Protein AF-A0A0V0Y7Q0-F1 (afdb_monomer_lite)

Structure (mmCIF, N/CA/C/O backbone):
data_AF-A0A0V0Y7Q0-F1
#
_entry.id   AF-A0A0V0Y7Q0-F1
#
loop_
_atom_site.group_PDB
_atom_site.id
_atom_site.type_symbol
_atom_site.label_atom_id
_atom_site.label_alt_id
_atom_site.label_comp_id
_atom_site.label_asym_id
_atom_site.label_entity_id
_atom_site.label_seq_id
_atom_site.pdbx_PDB_ins_code
_atom_site.Cartn_x
_atom_site.Cartn_y
_atom_site.Cartn_z
_atom_site.occupancy
_atom_site.B_iso_or_equiv
_atom_site.auth_seq_id
_atom_site.auth_comp_id
_atom_site.auth_asym_id
_atom_site.auth_atom_id
_atom_site.pdbx_PDB_model_num
ATOM 1 N N . MET A 1 1 ? 141.149 30.542 25.572 1.00 24.97 1 MET A N 1
ATOM 2 C CA . MET A 1 1 ? 140.111 31.600 25.574 1.00 24.97 1 MET A CA 1
ATOM 3 C C . MET A 1 1 ? 139.080 31.184 26.609 1.00 24.97 1 MET A C 1
ATOM 5 O O . MET A 1 1 ? 138.404 30.202 26.359 1.00 24.97 1 MET A O 1
ATOM 9 N N . GLU A 1 2 ? 139.125 31.780 27.808 1.00 52.38 2 GLU A N 1
ATOM 10 C CA . GLU A 1 2 ? 138.551 31.223 29.061 1.00 52.38 2 GLU A CA 1
ATOM 11 C C . GLU A 1 2 ? 137.035 30.857 28.972 1.00 52.38 2 GLU A C 1
ATOM 13 O O . GLU A 1 2 ? 136.328 31.638 28.347 1.00 52.38 2 GLU A O 1
ATOM 18 N N . LEU A 1 3 ? 136.392 29.846 29.586 1.00 49.41 3 LEU A N 1
ATOM 19 C CA . LEU A 1 3 ? 136.797 28.565 30.197 1.00 49.41 3 LEU A CA 1
ATOM 20 C C . LEU A 1 3 ? 136.261 27.459 29.279 1.00 49.41 3 LEU A C 1
ATOM 22 O O . LEU A 1 3 ? 135.059 27.279 29.160 1.00 49.41 3 LEU A O 1
ATOM 26 N N . ALA A 1 4 ? 137.162 26.808 28.552 1.00 52.09 4 ALA A N 1
ATOM 27 C CA . ALA A 1 4 ? 136.960 26.161 27.244 1.00 52.09 4 ALA A CA 1
ATOM 28 C C . ALA A 1 4 ? 138.185 25.357 26.787 1.00 52.09 4 ALA A C 1
ATOM 30 O O . ALA A 1 4 ? 138.128 24.630 25.804 1.00 52.09 4 ALA A O 1
ATOM 31 N N . THR A 1 5 ? 139.237 25.374 27.610 1.00 36.56 5 THR A N 1
ATOM 32 C CA . THR A 1 5 ? 140.032 24.197 27.954 1.00 36.56 5 THR A CA 1
ATOM 33 C C . THR A 1 5 ? 139.137 22.938 28.162 1.00 36.56 5 THR A C 1
ATOM 35 O O . THR A 1 5 ? 139.570 21.837 27.837 1.00 36.56 5 THR A O 1
ATOM 38 N N . TYR A 1 6 ? 137.889 23.092 28.680 1.00 50.38 6 TYR A N 1
ATOM 39 C CA . TYR A 1 6 ? 136.749 22.129 28.569 1.00 50.38 6 TYR A CA 1
ATOM 40 C C . TYR A 1 6 ? 135.332 22.714 28.778 1.00 50.38 6 TYR A C 1
ATOM 42 O O . TYR A 1 6 ? 134.396 22.172 28.198 1.00 50.38 6 TYR A O 1
ATOM 50 N N . GLU A 1 7 ? 135.071 23.762 29.580 1.00 57.38 7 GLU A N 1
ATOM 51 C CA . GLU A 1 7 ? 133.662 24.203 29.730 1.00 57.38 7 GLU A CA 1
ATOM 52 C C . GLU A 1 7 ? 133.082 24.765 28.424 1.00 57.38 7 GLU A C 1
ATOM 54 O O . GLU A 1 7 ? 131.994 24.377 28.066 1.00 57.38 7 GLU A O 1
ATOM 59 N N . GLY A 1 8 ? 133.817 25.478 27.584 1.00 29.31 8 GLY A N 1
ATOM 60 C CA . GLY A 1 8 ? 133.501 25.722 26.168 1.00 29.31 8 GLY A CA 1
ATOM 61 C C . GLY A 1 8 ? 133.704 24.514 25.242 1.00 29.31 8 GLY A C 1
ATOM 62 O O . GLY A 1 8 ? 133.930 24.715 24.062 1.00 29.31 8 GLY A O 1
ATOM 63 N N . ILE A 1 9 ? 133.626 23.300 25.804 1.00 72.19 9 ILE A N 1
ATOM 64 C CA . ILE A 1 9 ? 133.191 22.028 25.197 1.00 72.19 9 ILE A CA 1
ATOM 65 C C . ILE A 1 9 ? 131.946 21.477 25.951 1.00 72.19 9 ILE A C 1
ATOM 67 O O . ILE A 1 9 ? 131.088 20.852 25.337 1.00 72.19 9 ILE A O 1
ATOM 71 N N . ARG A 1 10 ? 131.772 21.715 27.269 1.00 61.81 10 ARG A N 1
ATOM 72 C CA . ARG A 1 10 ? 130.638 21.270 28.130 1.00 61.81 10 ARG A CA 1
ATOM 73 C C . ARG A 1 10 ? 129.397 22.182 28.119 1.00 61.81 10 ARG A C 1
ATOM 75 O O . ARG A 1 10 ? 128.284 21.700 27.944 1.00 61.81 10 ARG A O 1
ATOM 82 N N . THR A 1 11 ? 129.556 23.475 28.380 1.00 65.12 11 THR A N 1
ATOM 83 C CA . THR A 1 11 ? 128.586 24.544 28.115 1.00 65.12 11 THR A CA 1
ATOM 84 C C . THR A 1 11 ? 128.373 24.690 26.619 1.00 65.12 11 THR A C 1
ATOM 86 O O . THR A 1 11 ? 127.228 24.847 26.223 1.00 65.12 11 THR A O 1
ATOM 89 N N . GLU A 1 12 ? 129.410 24.495 25.796 1.00 84.50 12 GLU A N 1
ATOM 90 C CA . GLU A 1 12 ? 129.241 24.269 24.357 1.00 84.50 12 GLU A CA 1
ATOM 91 C C . GLU A 1 12 ? 128.334 23.046 24.135 1.00 84.50 12 GLU A C 1
ATOM 93 O O . GLU A 1 12 ? 127.320 23.183 23.475 1.00 84.50 12 GLU A O 1
ATOM 98 N N . ASN A 1 13 ? 128.548 21.904 24.805 1.00 83.00 13 ASN A N 1
ATOM 99 C CA . ASN A 1 13 ? 127.623 20.754 24.782 1.00 83.00 13 ASN A CA 1
ATOM 100 C C . ASN A 1 13 ? 126.207 21.074 25.296 1.00 83.00 13 ASN A C 1
ATOM 102 O O . ASN A 1 13 ? 125.246 20.497 24.799 1.00 83.00 13 ASN A O 1
ATOM 106 N N . ARG A 1 14 ? 126.036 21.947 26.298 1.00 87.62 14 ARG A N 1
ATOM 107 C CA . ARG A 1 14 ? 124.709 22.359 26.795 1.00 87.62 14 ARG A CA 1
ATOM 108 C C . ARG A 1 14 ? 124.012 23.273 25.789 1.00 87.62 14 ARG A C 1
ATOM 110 O O . ARG A 1 14 ? 122.834 23.067 25.536 1.00 87.62 14 ARG A O 1
ATOM 117 N N . LEU A 1 15 ? 124.728 24.234 25.209 1.00 84.19 15 LEU A N 1
ATOM 118 C CA . LEU A 1 15 ? 124.248 25.112 24.141 1.00 84.19 15 LEU A CA 1
ATOM 119 C C . LEU A 1 15 ? 123.951 24.310 22.869 1.00 84.19 15 LEU A C 1
ATOM 121 O O . LEU A 1 15 ? 122.932 24.547 22.237 1.00 84.19 15 LEU A O 1
ATOM 125 N N . LEU A 1 16 ? 124.776 23.315 22.536 1.00 94.12 16 LEU A N 1
ATOM 126 C CA . LEU A 1 16 ? 124.552 22.365 21.448 1.00 94.12 16 LEU A CA 1
ATOM 127 C C . LEU A 1 16 ? 123.347 21.472 21.735 1.00 94.12 16 LEU A C 1
ATOM 129 O O . LEU A 1 16 ? 122.536 21.304 20.843 1.00 94.12 16 LEU A O 1
ATOM 133 N N . ARG A 1 17 ? 123.161 20.954 22.958 1.00 93.81 17 ARG A N 1
ATOM 134 C CA . ARG A 1 17 ? 121.946 20.204 23.335 1.00 93.81 17 ARG A CA 1
ATOM 135 C C . ARG A 1 17 ? 120.698 21.075 23.271 1.00 93.81 17 ARG A C 1
ATOM 137 O O . ARG A 1 17 ? 119.720 20.640 22.689 1.00 93.81 17 ARG A O 1
ATOM 144 N N . GLN A 1 18 ? 120.749 22.308 23.776 1.00 87.94 18 GLN A N 1
ATOM 145 C CA . GLN A 1 18 ? 119.654 23.274 23.636 1.00 87.94 18 GLN A CA 1
ATOM 146 C C . GLN A 1 18 ? 119.406 23.643 22.166 1.00 87.94 18 GLN A C 1
ATOM 148 O O . GLN A 1 18 ? 118.260 23.806 21.770 1.00 87.94 18 GLN A O 1
ATOM 153 N N . ARG A 1 19 ? 120.446 23.740 21.324 1.00 84.69 19 ARG A N 1
ATOM 154 C CA . ARG A 1 19 ? 120.285 24.002 19.886 1.00 84.69 19 ARG A CA 1
ATOM 155 C C . ARG A 1 19 ? 119.777 22.780 19.129 1.00 84.69 19 ARG A C 1
ATOM 157 O O . ARG A 1 19 ? 118.997 22.974 18.211 1.00 84.69 19 ARG A O 1
ATOM 164 N N . VAL A 1 20 ? 120.174 21.566 19.507 1.00 92.88 20 VAL A N 1
ATOM 165 C CA . VAL A 1 20 ? 119.614 20.306 19.000 1.00 92.88 20 VAL A CA 1
ATOM 166 C C . VAL A 1 20 ? 118.144 20.225 19.387 1.00 92.88 20 VAL A C 1
ATOM 168 O O . VAL A 1 20 ? 117.329 20.104 18.494 1.00 92.88 20 VAL A O 1
ATOM 171 N N . GLU A 1 21 ? 117.786 20.454 20.649 1.00 92.25 21 GLU A N 1
ATOM 172 C CA . GLU A 1 21 ? 116.394 20.482 21.117 1.00 92.25 21 GLU A CA 1
ATOM 173 C C . GLU A 1 21 ? 115.564 21.569 20.400 1.00 92.25 21 GLU A C 1
ATOM 175 O O . GLU A 1 21 ? 114.457 21.298 19.942 1.00 92.25 21 GLU A O 1
ATOM 180 N N . CYS A 1 22 ? 116.104 22.778 20.195 1.00 95.19 22 CYS A N 1
ATOM 181 C CA . CYS A 1 22 ? 115.449 23.804 19.374 1.00 95.19 22 CYS A CA 1
ATOM 182 C C . CYS A 1 22 ? 115.345 23.414 17.891 1.00 95.19 22 CYS A C 1
ATOM 184 O O . CYS A 1 22 ? 114.332 23.710 17.273 1.00 95.19 22 CYS A O 1
ATOM 186 N N . LEU A 1 23 ? 116.356 22.768 17.301 1.00 95.00 23 LEU A N 1
ATOM 187 C CA . LEU A 1 23 ? 116.317 22.302 15.909 1.00 95.00 23 LEU A CA 1
ATOM 188 C C . LEU A 1 23 ? 115.383 21.096 15.736 1.00 95.00 23 LEU A C 1
ATOM 190 O O . LEU A 1 23 ? 114.748 20.968 14.696 1.00 95.00 23 LEU A O 1
ATOM 194 N N . GLU A 1 24 ? 115.258 20.237 16.743 1.00 92.44 24 GLU A N 1
ATOM 195 C CA . GLU A 1 24 ? 114.293 19.138 16.822 1.00 92.44 24 GLU A CA 1
ATOM 196 C C . GLU A 1 24 ? 112.870 19.697 16.950 1.00 92.44 24 GLU A C 1
ATOM 198 O O . GLU A 1 24 ? 111.990 19.266 16.215 1.00 92.44 24 GLU A O 1
ATOM 203 N N . GLN A 1 25 ? 112.648 20.736 17.763 1.00 92.94 25 GLN A N 1
ATOM 204 C CA . GLN A 1 25 ? 111.370 21.463 17.814 1.00 92.94 25 GLN A CA 1
ATOM 205 C C . GLN A 1 25 ? 111.062 22.207 16.501 1.00 92.94 25 GLN A C 1
ATOM 207 O O . GLN A 1 25 ? 109.943 22.123 15.994 1.00 92.94 25 GLN A O 1
ATOM 212 N N . GLU A 1 26 ? 112.035 22.914 15.913 1.00 94.12 26 GLU A N 1
ATOM 213 C CA . GLU A 1 26 ? 111.889 23.594 14.617 1.00 94.12 26 GLU A CA 1
ATOM 214 C C . GLU A 1 26 ? 111.555 22.575 13.513 1.00 94.12 26 GLU A C 1
ATOM 216 O O . GLU A 1 26 ? 110.583 22.771 12.782 1.00 94.12 26 GLU A O 1
ATOM 221 N N . SER A 1 27 ? 112.299 21.466 13.422 1.00 87.19 27 SER A N 1
ATOM 222 C CA . SER A 1 27 ? 112.109 20.425 12.402 1.00 87.19 27 SER A CA 1
ATOM 223 C C . SER A 1 27 ? 110.841 19.600 12.608 1.00 87.19 27 SER A C 1
ATOM 225 O O . SER A 1 27 ? 110.154 19.357 11.619 1.00 87.19 27 SER A O 1
ATOM 227 N N . ALA A 1 28 ? 110.455 19.268 13.844 1.00 94.81 28 ALA A N 1
ATOM 228 C CA . ALA A 1 28 ? 109.141 18.699 14.147 1.00 94.81 28 ALA A CA 1
ATOM 229 C C . ALA A 1 28 ? 108.027 19.662 13.711 1.00 94.81 28 ALA A C 1
ATOM 231 O O . ALA A 1 28 ? 107.180 19.290 12.909 1.00 94.81 28 ALA A O 1
ATOM 232 N N . SER A 1 29 ? 108.103 20.946 14.084 1.00 92.44 29 SER A N 1
ATOM 233 C CA . SER A 1 29 ? 107.093 21.938 13.683 1.00 92.44 29 SER A CA 1
ATOM 234 C C . SER A 1 29 ? 107.022 22.180 12.167 1.00 92.44 29 SER A C 1
ATOM 236 O O . SER A 1 29 ? 106.017 22.692 11.669 1.00 92.44 29 SER A O 1
ATOM 238 N N . LEU A 1 30 ? 108.096 21.892 11.424 1.00 96.19 30 LEU A N 1
ATOM 239 C CA . LEU A 1 30 ? 108.120 21.936 9.961 1.00 96.19 30 LEU A CA 1
ATOM 240 C C . LEU A 1 30 ? 107.591 20.636 9.353 1.00 96.19 30 LEU A C 1
ATOM 242 O O . LEU A 1 30 ? 106.889 20.709 8.349 1.00 96.19 30 LEU A O 1
ATOM 246 N N . ALA A 1 31 ? 107.885 19.482 9.955 1.00 91.19 31 ALA A N 1
ATOM 247 C CA . ALA A 1 31 ? 107.311 18.196 9.581 1.00 91.19 31 ALA A CA 1
ATOM 248 C C . ALA A 1 31 ? 105.791 18.209 9.779 1.00 91.19 31 ALA A C 1
ATOM 250 O O . ALA A 1 31 ? 105.076 17.928 8.824 1.00 91.19 31 ALA A O 1
ATOM 251 N N . ASP A 1 32 ? 105.300 18.662 10.934 1.00 95.88 32 ASP A N 1
ATOM 252 C CA . ASP A 1 32 ? 103.873 18.848 11.217 1.00 95.88 32 ASP A CA 1
ATOM 253 C C . ASP A 1 32 ? 103.236 19.785 10.183 1.00 95.88 32 ASP A C 1
ATOM 255 O O . ASP A 1 32 ? 102.299 19.403 9.495 1.00 95.88 32 ASP A O 1
ATOM 259 N N . ARG A 1 33 ? 103.823 20.968 9.937 1.00 96.25 33 ARG A N 1
ATOM 260 C CA . ARG A 1 33 ? 103.321 21.909 8.912 1.00 96.25 33 ARG A CA 1
ATOM 261 C C . ARG A 1 33 ? 103.412 21.389 7.472 1.00 96.25 33 ARG A C 1
ATOM 263 O O . ARG A 1 33 ? 102.731 21.933 6.600 1.00 96.25 33 ARG A O 1
ATOM 270 N N . LEU A 1 34 ? 104.260 20.402 7.184 1.00 96.56 34 LEU A N 1
ATOM 271 C CA . LEU A 1 34 ? 104.308 19.717 5.889 1.00 96.56 34 LEU A CA 1
ATOM 272 C C . LEU A 1 34 ? 103.254 18.613 5.812 1.00 96.56 34 LEU A C 1
ATOM 274 O O . LEU A 1 34 ? 102.587 18.520 4.787 1.00 96.56 34 LEU A O 1
ATOM 278 N N . ILE A 1 35 ? 103.063 17.843 6.884 1.00 96.19 35 ILE A N 1
ATOM 279 C CA . ILE A 1 35 ? 102.010 16.832 7.015 1.00 96.19 35 ILE A CA 1
ATOM 280 C C . ILE A 1 35 ? 100.642 17.512 6.930 1.00 96.19 35 ILE A C 1
ATOM 282 O O . ILE A 1 35 ? 99.857 17.132 6.075 1.00 96.19 35 ILE A O 1
ATOM 286 N N . ASP A 1 36 ? 100.391 18.581 7.687 1.00 96.44 36 ASP A N 1
ATOM 287 C CA . ASP A 1 36 ? 99.163 19.386 7.623 1.00 96.44 36 ASP A CA 1
ATOM 288 C C . ASP A 1 36 ? 98.876 19.871 6.199 1.00 96.44 36 ASP A C 1
ATOM 290 O O . ASP A 1 36 ? 97.750 19.776 5.717 1.00 96.44 36 ASP A O 1
ATOM 294 N N . LYS A 1 37 ? 99.898 20.362 5.485 1.00 97.19 37 LYS A N 1
ATOM 295 C CA . LYS A 1 37 ? 99.752 20.799 4.088 1.00 97.19 37 LYS A CA 1
ATOM 296 C C . LYS A 1 37 ? 99.522 19.638 3.129 1.00 97.19 37 LYS A C 1
ATOM 298 O O . LYS A 1 37 ? 98.753 19.802 2.190 1.00 97.19 37 LYS A O 1
ATOM 303 N N . GLN A 1 38 ? 100.166 18.492 3.330 1.00 94.69 38 GLN A N 1
ATOM 304 C CA . GLN A 1 38 ? 99.959 17.300 2.505 1.00 94.69 38 GLN A CA 1
ATOM 305 C C . GLN A 1 38 ? 98.580 16.683 2.751 1.00 94.69 38 GLN A C 1
ATOM 307 O O . GLN A 1 38 ? 97.914 16.322 1.790 1.00 94.69 38 GLN A O 1
ATOM 312 N N . VAL A 1 39 ? 98.120 16.637 4.003 1.00 97.44 39 VAL A N 1
ATOM 313 C CA . VAL A 1 39 ? 96.773 16.207 4.395 1.00 97.44 39 VAL A CA 1
ATOM 314 C C . VAL A 1 39 ? 95.729 17.179 3.851 1.00 97.44 39 VAL A C 1
ATOM 316 O O . VAL A 1 39 ? 94.770 16.730 3.237 1.00 97.44 39 VAL A O 1
ATOM 319 N N . ALA A 1 40 ? 95.932 18.494 3.979 1.00 94.88 40 ALA A N 1
ATOM 320 C CA . ALA A 1 40 ? 95.032 19.490 3.400 1.00 94.88 40 ALA A CA 1
ATOM 321 C C . ALA A 1 40 ? 94.981 19.389 1.867 1.00 94.88 40 ALA A C 1
ATOM 323 O O . ALA A 1 40 ? 93.896 19.357 1.298 1.00 94.88 40 ALA A O 1
ATOM 324 N N . LEU A 1 41 ? 96.126 19.270 1.182 1.00 97.12 41 LEU A N 1
ATOM 325 C CA . LEU A 1 41 ? 96.157 19.069 -0.271 1.00 97.12 41 LEU A CA 1
ATOM 326 C C . LEU A 1 41 ? 95.495 17.748 -0.680 1.00 97.12 41 LEU A C 1
ATOM 328 O O . LEU A 1 41 ? 94.736 17.745 -1.643 1.00 97.12 41 LEU A O 1
ATOM 332 N N . ALA A 1 42 ? 95.722 16.657 0.056 1.00 96.31 42 ALA A N 1
ATOM 333 C CA . ALA A 1 42 ? 95.064 15.375 -0.184 1.00 96.31 42 ALA A CA 1
ATOM 334 C C . ALA A 1 42 ? 93.539 15.495 -0.025 1.00 96.31 42 ALA A C 1
ATOM 336 O O . ALA A 1 42 ? 92.806 15.097 -0.927 1.00 96.31 42 ALA A O 1
ATOM 337 N N . GLN A 1 43 ? 93.068 16.133 1.051 1.00 96.50 43 GLN A N 1
ATOM 338 C CA . GLN A 1 43 ? 91.650 16.417 1.293 1.00 96.50 43 GLN A CA 1
ATOM 339 C C . GLN A 1 43 ? 91.041 17.316 0.208 1.00 96.50 43 GLN A C 1
ATOM 341 O O . GLN A 1 43 ? 89.919 17.068 -0.221 1.00 96.50 43 GLN A O 1
ATOM 346 N N . GLU A 1 44 ? 91.749 18.339 -0.279 1.00 95.81 44 GLU A N 1
ATOM 347 C CA . GLU A 1 44 ? 91.271 19.148 -1.409 1.00 95.81 44 GLU A CA 1
ATOM 348 C C . GLU A 1 44 ? 91.247 18.346 -2.721 1.00 95.81 44 GLU A C 1
ATOM 350 O O . GLU A 1 44 ? 90.291 18.463 -3.484 1.00 95.81 44 GLU A O 1
ATOM 355 N N . THR A 1 45 ? 92.226 17.469 -2.982 1.00 96.19 45 THR A N 1
ATOM 356 C CA . THR A 1 45 ? 92.164 16.574 -4.154 1.00 96.19 45 THR A CA 1
ATOM 357 C C . THR A 1 45 ? 91.036 15.549 -4.048 1.00 96.19 45 THR A C 1
ATOM 359 O O . THR A 1 45 ? 90.371 15.289 -5.045 1.00 96.19 45 THR A O 1
ATOM 362 N N . GLU A 1 46 ? 90.757 15.025 -2.854 1.00 95.94 46 GLU A N 1
ATOM 363 C CA . GLU A 1 46 ? 89.625 14.135 -2.587 1.00 95.94 46 GLU A CA 1
ATOM 364 C C . GLU A 1 46 ? 88.294 14.863 -2.823 1.00 95.94 46 GLU A C 1
ATOM 366 O O . GLU A 1 46 ? 87.450 14.368 -3.566 1.00 95.94 46 GLU A O 1
ATOM 371 N N . LYS A 1 47 ? 88.135 16.090 -2.304 1.00 95.94 47 LYS A N 1
ATOM 372 C CA . LYS A 1 47 ? 86.969 16.947 -2.588 1.00 95.94 47 LYS A CA 1
ATOM 373 C C . LYS A 1 47 ? 86.795 17.209 -4.084 1.00 95.94 47 LYS A C 1
ATOM 375 O O . LYS A 1 47 ? 85.668 17.164 -4.565 1.00 95.94 47 LYS A O 1
ATOM 380 N N . LEU A 1 48 ? 87.875 17.463 -4.827 1.00 96.88 48 LEU A N 1
ATOM 381 C CA . LEU A 1 48 ? 87.817 17.670 -6.279 1.00 96.88 48 LEU A CA 1
ATOM 382 C C . LEU A 1 48 ? 87.440 16.392 -7.041 1.00 96.88 48 LEU A C 1
ATOM 384 O O . LEU A 1 48 ? 86.681 16.472 -8.007 1.00 96.88 48 LEU A O 1
ATOM 388 N N . ILE A 1 49 ? 87.927 15.223 -6.615 1.00 97.00 49 ILE A N 1
ATOM 389 C CA . ILE A 1 49 ? 87.542 13.924 -7.186 1.00 97.00 49 ILE A CA 1
ATOM 390 C C . ILE A 1 49 ? 86.062 13.643 -6.903 1.00 97.00 49 ILE A C 1
ATOM 392 O O . ILE A 1 49 ? 85.326 13.333 -7.838 1.00 97.00 49 ILE A O 1
ATOM 396 N N . ASN A 1 50 ? 85.610 13.840 -5.662 1.00 97.25 50 ASN A N 1
ATOM 397 C CA . ASN A 1 50 ? 84.212 13.667 -5.263 1.00 97.25 50 ASN A CA 1
ATOM 398 C C . ASN A 1 50 ? 83.295 14.620 -6.044 1.00 97.25 50 ASN A C 1
ATOM 400 O O . ASN A 1 50 ? 82.364 14.163 -6.694 1.00 97.25 50 ASN A O 1
ATOM 404 N N . LEU A 1 51 ? 83.630 15.914 -6.122 1.00 96.31 51 LEU A N 1
ATOM 405 C CA . LEU A 1 51 ? 82.892 16.888 -6.936 1.00 96.31 51 LEU A CA 1
ATOM 406 C C . LEU A 1 51 ? 82.866 16.494 -8.423 1.00 96.31 51 LEU A C 1
ATOM 408 O O . LEU A 1 51 ? 81.859 16.681 -9.099 1.00 96.31 51 LEU A O 1
ATOM 412 N N . THR A 1 52 ? 83.961 15.944 -8.955 1.00 97.00 52 THR A N 1
ATOM 413 C CA . THR A 1 52 ? 84.011 15.471 -10.347 1.00 97.00 52 THR A CA 1
ATOM 414 C C . THR A 1 52 ? 83.096 14.264 -10.553 1.00 97.00 52 THR A C 1
ATOM 416 O O . THR A 1 52 ? 82.387 14.219 -11.559 1.00 97.00 52 THR A O 1
ATOM 419 N N . HIS A 1 53 ? 83.064 13.333 -9.595 1.00 97.25 53 HIS A N 1
ATOM 420 C CA . HIS A 1 53 ? 82.168 12.180 -9.600 1.00 97.25 53 HIS A CA 1
ATOM 421 C C . HIS A 1 53 ? 80.694 12.604 -9.502 1.00 97.25 53 HIS A C 1
ATOM 423 O O . HIS A 1 53 ? 79.888 12.204 -10.345 1.00 97.25 53 HIS A O 1
ATOM 429 N N . ASP A 1 54 ? 80.362 13.495 -8.566 1.00 96.88 54 ASP A N 1
ATOM 430 C CA . ASP A 1 54 ? 79.029 14.085 -8.412 1.00 96.88 54 ASP A CA 1
ATOM 431 C C . ASP A 1 54 ? 78.592 14.793 -9.702 1.00 96.88 54 ASP A C 1
ATOM 433 O O . ASP A 1 54 ? 77.477 14.600 -10.180 1.00 96.88 54 ASP A O 1
ATOM 437 N N . MET A 1 55 ? 79.489 15.552 -10.339 1.00 95.56 55 MET A N 1
ATOM 438 C CA . MET A 1 55 ? 79.217 16.217 -11.617 1.00 95.56 55 MET A CA 1
ATOM 439 C C . MET A 1 55 ? 79.072 15.245 -12.799 1.00 95.56 55 MET A C 1
ATOM 441 O O . MET A 1 55 ? 78.355 15.575 -13.745 1.00 95.56 55 MET A O 1
ATOM 445 N N . SER A 1 56 ? 79.716 14.070 -12.795 1.00 96.38 56 SER A N 1
ATOM 446 C CA . SER A 1 56 ? 79.412 13.009 -13.773 1.00 96.38 56 SER A CA 1
ATOM 447 C C . SER A 1 56 ? 78.053 12.363 -13.502 1.00 96.38 56 SER A C 1
ATOM 449 O O . SER A 1 56 ? 77.233 12.311 -14.414 1.00 96.38 56 SER A O 1
ATOM 451 N N . SER A 1 57 ? 77.767 12.000 -12.249 1.00 97.12 57 SER A N 1
ATOM 452 C CA . SER A 1 57 ? 76.490 11.415 -11.822 1.00 97.12 57 SER A CA 1
ATOM 453 C C . SER A 1 57 ? 75.307 12.339 -12.144 1.00 97.12 57 SER A C 1
ATOM 455 O O . SER A 1 57 ? 74.332 11.924 -12.765 1.00 97.12 57 SER A O 1
ATOM 457 N N . LEU A 1 58 ? 75.426 13.641 -11.861 1.00 96.06 58 LEU A N 1
ATOM 458 C CA . LEU A 1 58 ? 74.417 14.644 -12.217 1.00 96.06 58 LEU A CA 1
ATOM 459 C C . LEU A 1 58 ? 74.218 14.792 -13.734 1.00 96.06 58 LEU A C 1
ATOM 461 O O . LEU A 1 58 ? 73.099 15.059 -14.169 1.00 96.06 58 LEU A O 1
ATOM 465 N N . ARG A 1 59 ? 75.265 14.619 -14.556 1.00 97.19 59 ARG A N 1
ATOM 466 C CA . ARG A 1 59 ? 75.129 14.628 -16.026 1.00 97.19 59 ARG A CA 1
ATOM 467 C C . ARG A 1 59 ? 74.430 13.375 -16.534 1.00 97.19 59 ARG A C 1
ATOM 469 O O . ARG A 1 59 ? 73.575 13.504 -17.405 1.00 97.19 59 ARG A O 1
ATOM 476 N N . GLU A 1 60 ? 74.768 12.210 -15.989 1.00 96.06 60 GLU A N 1
ATOM 477 C CA . GLU A 1 60 ? 74.119 10.935 -16.307 1.00 96.06 60 GLU A CA 1
ATOM 478 C C . GLU A 1 60 ? 72.634 10.990 -15.931 1.00 96.06 60 GLU A C 1
ATOM 480 O O . GLU A 1 60 ? 71.785 10.837 -16.808 1.00 96.06 60 GLU A O 1
ATOM 485 N N . LEU A 1 61 ? 72.308 11.369 -14.689 1.00 96.06 61 LEU A N 1
ATOM 486 C CA . LEU A 1 61 ? 70.933 11.588 -14.225 1.00 96.06 61 LEU A CA 1
ATOM 487 C C . LEU A 1 61 ? 70.179 12.607 -15.088 1.00 96.06 61 LEU A C 1
ATOM 489 O O . LEU A 1 61 ? 69.030 12.376 -15.446 1.00 96.06 61 LEU A O 1
ATOM 493 N N . HIS A 1 62 ? 70.805 13.721 -15.470 1.00 96.31 62 HIS A N 1
ATOM 494 C CA . HIS A 1 62 ? 70.176 14.709 -16.350 1.00 96.31 62 HIS A CA 1
ATOM 495 C C . HIS A 1 62 ? 69.973 14.188 -17.784 1.00 96.31 62 HIS A C 1
ATOM 497 O O . HIS A 1 62 ? 68.980 14.542 -18.418 1.00 96.31 62 HIS A O 1
ATOM 503 N N . SER A 1 63 ? 70.872 13.344 -18.305 1.00 96.25 63 SER A N 1
ATOM 504 C CA . SER A 1 63 ? 70.678 12.682 -19.602 1.00 96.25 63 SER A CA 1
ATOM 505 C C . SER A 1 63 ? 69.569 11.630 -19.556 1.00 96.25 63 SER A C 1
ATOM 507 O O . SER A 1 63 ? 68.762 11.566 -20.477 1.00 96.25 63 SER A O 1
ATOM 509 N N . GLU A 1 64 ? 69.458 10.894 -18.450 1.00 96.31 64 GLU A N 1
ATOM 510 C CA . GLU A 1 64 ? 68.403 9.910 -18.214 1.00 96.31 64 GLU A CA 1
ATOM 511 C C . GLU A 1 64 ? 67.039 10.594 -18.036 1.00 96.31 64 GLU A C 1
ATOM 513 O O . GLU A 1 64 ? 66.085 10.231 -18.712 1.00 96.31 64 GLU A O 1
ATOM 518 N N . ILE A 1 65 ? 66.949 11.669 -17.244 1.00 95.56 65 ILE A N 1
ATOM 519 C CA . ILE A 1 65 ? 65.728 12.488 -17.117 1.00 95.56 65 ILE A CA 1
ATOM 520 C C . ILE A 1 65 ? 65.325 13.091 -18.470 1.00 95.56 65 ILE A C 1
ATOM 522 O O . ILE A 1 65 ? 64.139 13.143 -18.786 1.00 95.56 65 ILE A O 1
ATOM 526 N N . LYS A 1 66 ? 66.285 13.534 -19.294 1.00 96.06 66 LYS A N 1
ATOM 527 C CA . LYS A 1 66 ? 65.996 14.008 -20.656 1.00 96.06 66 LYS A CA 1
ATOM 528 C C . LYS A 1 66 ? 65.457 12.903 -21.553 1.00 96.06 66 LYS A C 1
ATOM 530 O O . LYS A 1 66 ? 64.469 13.136 -22.235 1.00 96.06 66 LYS A O 1
ATOM 535 N N . LYS A 1 67 ? 66.058 11.714 -21.515 1.00 96.00 67 LYS A N 1
ATOM 536 C CA . LYS A 1 67 ? 65.591 10.549 -22.268 1.00 96.00 67 LYS A CA 1
ATOM 537 C C . LYS A 1 67 ? 64.192 10.122 -21.819 1.00 96.00 67 LYS A C 1
ATOM 539 O O . LYS A 1 67 ? 63.323 9.955 -22.660 1.00 96.00 67 LYS A O 1
ATOM 544 N N . GLN A 1 68 ? 63.932 10.065 -20.513 1.00 95.50 68 GLN A N 1
ATOM 545 C CA . GLN A 1 68 ? 62.600 9.808 -19.954 1.00 95.50 68 GLN A CA 1
ATOM 546 C C . GLN A 1 68 ? 61.586 10.897 -20.331 1.00 95.50 68 GLN A C 1
ATOM 548 O O . GLN A 1 68 ? 60.416 10.598 -20.539 1.00 95.50 68 GLN A O 1
ATOM 553 N N . LEU A 1 69 ? 62.012 12.159 -20.448 1.00 95.12 69 LEU A N 1
ATOM 554 C CA . LEU A 1 69 ? 61.169 13.258 -20.921 1.00 95.12 69 LEU A CA 1
ATOM 555 C C . LEU A 1 69 ? 60.880 13.150 -22.426 1.00 95.12 69 LEU A C 1
ATOM 557 O O . LEU A 1 69 ? 59.756 13.411 -22.844 1.00 95.12 69 LEU A O 1
ATOM 561 N N . GLU A 1 70 ? 61.861 12.759 -23.237 1.00 94.81 70 GLU A N 1
ATOM 562 C CA . GLU A 1 70 ? 61.687 12.475 -24.664 1.00 94.81 70 GLU A CA 1
ATOM 563 C C . GLU A 1 70 ? 60.748 11.277 -24.856 1.00 94.81 70 GLU A C 1
ATOM 565 O O . GLU A 1 70 ? 59.735 11.425 -25.527 1.00 94.81 70 GLU A O 1
ATOM 570 N N . GLU A 1 71 ? 60.967 10.162 -24.156 1.00 94.75 71 GLU A N 1
ATOM 571 C CA . GLU A 1 71 ? 60.060 9.005 -24.100 1.00 94.75 71 GLU A CA 1
ATOM 572 C C . GLU A 1 71 ? 58.657 9.389 -23.588 1.00 94.75 71 GLU A C 1
ATOM 574 O O . GLU A 1 71 ? 57.650 8.909 -24.111 1.00 94.75 71 GLU A O 1
ATOM 579 N N . ALA A 1 72 ? 58.541 10.303 -22.619 1.00 92.50 72 ALA A N 1
ATOM 580 C CA . ALA A 1 72 ? 57.255 10.845 -22.175 1.00 92.50 72 ALA A CA 1
ATOM 581 C C . ALA A 1 72 ? 56.581 11.701 -23.264 1.00 92.50 72 ALA A C 1
ATOM 583 O O . ALA A 1 72 ? 55.371 11.608 -23.461 1.00 92.50 72 ALA A O 1
ATOM 584 N N . TYR A 1 73 ? 57.333 12.507 -24.018 1.00 92.69 73 TYR A N 1
ATOM 585 C CA . TYR A 1 73 ? 56.794 13.258 -25.154 1.00 92.69 73 TYR A CA 1
ATOM 586 C C . TYR A 1 73 ? 56.429 12.356 -26.334 1.00 92.69 73 TYR A C 1
ATOM 588 O O . TYR A 1 73 ? 55.443 12.636 -27.012 1.00 92.69 73 TYR A O 1
ATOM 596 N N . GLU A 1 74 ? 57.177 11.284 -26.584 1.00 93.69 74 GLU A N 1
ATOM 597 C CA . GLU A 1 74 ? 56.870 10.293 -27.615 1.00 93.69 74 GLU A CA 1
ATOM 598 C C . GLU A 1 74 ? 55.662 9.452 -27.231 1.00 93.69 74 GLU A C 1
ATOM 600 O O . GLU A 1 74 ? 54.739 9.345 -28.026 1.00 93.69 74 GLU A O 1
ATOM 605 N N . THR A 1 75 ? 55.567 8.972 -25.991 1.00 92.75 75 THR A N 1
ATOM 606 C CA . THR A 1 75 ? 54.355 8.295 -25.506 1.00 92.75 75 THR A CA 1
ATOM 607 C C . THR A 1 75 ? 53.150 9.231 -25.479 1.00 92.75 75 THR A C 1
ATOM 609 O O . THR A 1 75 ? 52.067 8.808 -25.864 1.00 92.75 75 THR A O 1
ATOM 612 N N . VAL A 1 76 ? 53.293 10.516 -25.131 1.00 90.62 76 VAL A N 1
ATOM 613 C CA . VAL A 1 76 ? 52.204 11.501 -25.281 1.00 90.62 76 VAL A CA 1
ATOM 614 C C . VAL A 1 76 ? 51.852 11.728 -26.755 1.00 90.62 76 VAL A C 1
ATOM 616 O O . VAL A 1 76 ? 50.667 11.824 -27.075 1.00 90.62 76 VAL A O 1
ATOM 619 N N . ARG A 1 77 ? 52.824 11.774 -27.673 1.00 91.62 77 ARG A N 1
ATOM 620 C CA . ARG A 1 77 ? 52.592 11.890 -29.127 1.00 91.62 77 ARG A CA 1
ATOM 621 C C . ARG A 1 77 ? 51.886 10.653 -29.683 1.00 91.62 77 ARG A C 1
ATOM 623 O O . ARG A 1 77 ? 50.917 10.793 -30.418 1.00 91.62 77 ARG A O 1
ATOM 630 N N . ASP A 1 78 ? 52.294 9.463 -29.269 1.00 89.50 78 ASP A N 1
ATOM 631 C CA . ASP A 1 78 ? 51.686 8.190 -29.645 1.00 89.50 78 ASP A CA 1
ATOM 632 C C . ASP A 1 78 ? 50.299 8.032 -29.038 1.00 89.50 78 ASP A C 1
ATOM 634 O O . ASP A 1 78 ? 49.393 7.572 -29.719 1.00 89.50 78 ASP A O 1
ATOM 638 N N . LEU A 1 79 ? 50.089 8.438 -27.785 1.00 86.06 79 LEU A N 1
ATOM 639 C CA . LEU A 1 79 ? 48.776 8.422 -27.143 1.00 86.06 79 LEU A CA 1
ATOM 640 C C . LEU A 1 79 ? 47.850 9.485 -27.731 1.00 86.06 79 LEU A C 1
ATOM 642 O O . LEU A 1 79 ? 46.659 9.233 -27.838 1.00 86.06 79 LEU A O 1
ATOM 646 N N . THR A 1 80 ? 48.349 10.654 -28.141 1.00 84.31 80 THR A N 1
ATOM 647 C CA . THR A 1 80 ? 47.531 11.669 -28.831 1.00 84.31 80 THR A CA 1
ATOM 648 C C . THR A 1 80 ? 47.247 11.290 -30.279 1.00 84.31 80 THR A C 1
ATOM 650 O O . THR A 1 80 ? 46.124 11.499 -30.722 1.00 84.31 80 THR A O 1
ATOM 653 N N . SER A 1 81 ? 48.196 10.658 -30.976 1.00 82.75 81 SER A N 1
ATOM 654 C CA . SER A 1 81 ? 48.013 10.064 -32.305 1.00 82.75 81 SER A CA 1
ATOM 655 C C . SER A 1 81 ? 47.019 8.905 -32.254 1.00 82.75 81 SER A C 1
ATOM 657 O O . SER A 1 81 ? 45.987 8.971 -32.910 1.00 82.75 81 SER A O 1
ATOM 659 N N . LYS A 1 82 ? 47.227 7.914 -31.376 1.00 82.06 82 LYS A N 1
ATOM 660 C CA . LYS A 1 82 ? 46.265 6.833 -31.111 1.00 82.06 82 LYS A CA 1
ATOM 661 C C . LYS A 1 82 ? 44.920 7.382 -30.672 1.00 82.06 82 LYS A C 1
ATOM 663 O O . LYS A 1 82 ? 43.925 6.896 -31.158 1.00 82.06 82 LYS A O 1
ATOM 668 N N . ARG A 1 83 ? 44.846 8.431 -29.846 1.00 76.94 83 ARG A N 1
ATOM 669 C CA . ARG A 1 83 ? 43.571 9.074 -29.474 1.00 76.94 83 ARG A CA 1
ATOM 670 C C . ARG A 1 83 ? 42.932 9.860 -30.620 1.00 76.94 83 ARG A C 1
ATOM 672 O O . ARG A 1 83 ? 41.726 10.057 -30.588 1.00 76.94 83 ARG A O 1
ATOM 679 N N . ALA A 1 84 ? 43.697 10.345 -31.595 1.00 75.38 84 ALA A N 1
ATOM 680 C CA . ALA A 1 84 ? 43.171 10.993 -32.793 1.00 75.38 84 ALA A CA 1
ATOM 681 C C . ALA A 1 84 ? 42.675 9.955 -33.808 1.00 75.38 84 ALA A C 1
ATOM 683 O O . ALA A 1 84 ? 41.590 10.130 -34.347 1.00 75.38 84 ALA A O 1
ATOM 684 N N . VAL A 1 85 ? 43.411 8.854 -33.987 1.00 70.94 85 VAL A N 1
ATOM 685 C CA . VAL A 1 85 ? 42.985 7.680 -34.758 1.00 70.94 85 VAL A CA 1
ATOM 686 C C . VAL A 1 85 ? 41.770 7.044 -34.092 1.00 70.94 85 VAL A C 1
ATOM 688 O O . VAL A 1 85 ? 40.735 7.011 -34.722 1.00 70.94 85 VAL A O 1
ATOM 691 N N . ASP A 1 86 ? 41.800 6.707 -32.802 1.00 65.94 86 ASP A N 1
ATOM 692 C CA . ASP A 1 86 ? 40.644 6.242 -32.022 1.00 65.94 86 ASP A CA 1
ATOM 693 C C . ASP A 1 86 ? 39.460 7.214 -32.057 1.00 65.94 86 ASP A C 1
ATOM 695 O O . ASP A 1 86 ? 38.353 6.767 -31.826 1.00 65.94 86 ASP A O 1
ATOM 699 N N . ARG A 1 87 ? 39.643 8.524 -32.274 1.00 61.72 87 ARG A N 1
ATOM 700 C CA . ARG A 1 87 ? 38.531 9.488 -32.437 1.00 61.72 87 ARG A CA 1
ATOM 701 C C . ARG A 1 87 ? 38.046 9.616 -33.875 1.00 61.72 87 ARG A C 1
ATOM 703 O O . ARG A 1 87 ? 36.978 10.174 -34.081 1.00 61.72 87 ARG A O 1
ATOM 710 N N . LEU A 1 88 ? 38.846 9.202 -34.851 1.00 61.91 88 LEU A N 1
ATOM 711 C CA . LEU A 1 88 ? 38.460 9.164 -36.255 1.00 61.91 88 LEU A CA 1
ATOM 712 C C . LEU A 1 88 ? 37.810 7.815 -36.565 1.00 61.91 88 LEU A C 1
ATOM 714 O O . LEU A 1 88 ? 36.748 7.788 -37.165 1.00 61.91 88 LEU A O 1
ATOM 718 N N . ASP A 1 89 ? 38.387 6.728 -36.059 1.00 55.84 89 ASP A N 1
ATOM 719 C CA . ASP A 1 89 ? 37.807 5.392 -36.012 1.00 55.84 89 ASP A CA 1
ATOM 720 C C . ASP A 1 89 ? 36.562 5.439 -35.117 1.00 55.84 89 ASP A C 1
ATOM 722 O O . ASP A 1 89 ? 35.471 5.389 -35.655 1.00 55.84 89 ASP A O 1
ATOM 726 N N . LYS A 1 90 ? 36.640 5.785 -33.818 1.00 55.22 90 LYS A N 1
ATOM 727 C CA . LYS A 1 90 ? 35.449 6.120 -32.990 1.00 55.22 90 LYS A CA 1
ATOM 728 C C . LYS A 1 90 ? 34.922 7.548 -33.250 1.00 55.22 90 LYS A C 1
ATOM 730 O O . LYS A 1 90 ? 34.675 8.313 -32.319 1.00 55.22 90 LYS A O 1
ATOM 735 N N . GLY A 1 91 ? 34.794 7.929 -34.515 1.00 52.44 91 GLY A N 1
ATOM 736 C CA . GLY A 1 91 ? 34.109 9.151 -34.966 1.00 52.44 91 GLY A CA 1
ATOM 737 C C . GLY A 1 91 ? 33.432 8.972 -36.322 1.00 52.44 91 GLY A C 1
ATOM 738 O O . GLY A 1 91 ? 32.401 9.578 -36.581 1.00 52.44 91 GLY A O 1
ATOM 739 N N . VAL A 1 92 ? 33.978 8.076 -37.144 1.00 54.03 92 VAL A N 1
ATOM 740 C CA . VAL A 1 92 ? 33.324 7.411 -38.281 1.00 54.03 92 VAL A CA 1
ATOM 741 C C . VAL A 1 92 ? 32.588 6.134 -37.816 1.00 54.03 92 VAL A C 1
ATOM 743 O O . VAL A 1 92 ? 31.648 5.693 -38.464 1.00 54.03 92 VAL A O 1
ATOM 746 N N . GLN A 1 93 ? 33.004 5.583 -36.673 1.00 51.34 93 GLN A N 1
ATOM 747 C CA . GLN A 1 93 ? 32.544 4.373 -35.978 1.00 51.34 93 GLN A CA 1
ATOM 748 C C . GLN A 1 93 ? 32.542 4.593 -34.441 1.00 51.34 93 GLN A C 1
ATOM 750 O O . GLN A 1 93 ? 32.703 3.671 -33.645 1.00 51.34 93 GLN A O 1
ATOM 755 N N . ALA A 1 94 ? 32.350 5.838 -33.971 1.00 52.88 94 ALA A N 1
ATOM 756 C CA . ALA A 1 94 ? 31.553 6.007 -32.753 1.00 52.88 94 ALA A CA 1
ATOM 757 C C . ALA A 1 94 ? 30.146 5.872 -33.284 1.00 52.88 94 ALA A C 1
ATOM 759 O O . ALA A 1 94 ? 29.538 6.874 -33.653 1.00 52.88 94 ALA A O 1
ATOM 760 N N . ASP A 1 95 ? 29.751 4.615 -33.487 1.00 62.38 95 ASP A N 1
ATOM 761 C CA . ASP A 1 95 ? 28.582 4.299 -34.277 1.00 62.38 95 ASP A CA 1
ATOM 762 C C . ASP A 1 95 ? 27.423 5.125 -33.750 1.00 62.38 95 ASP A C 1
ATOM 764 O O . ASP A 1 95 ? 27.214 5.185 -32.530 1.00 62.38 95 ASP A O 1
ATOM 768 N N . ASP A 1 96 ? 26.640 5.714 -34.654 1.00 69.06 96 ASP A N 1
ATOM 769 C CA . ASP A 1 96 ? 25.356 6.277 -34.255 1.00 69.06 96 ASP A CA 1
ATOM 770 C C . ASP A 1 96 ? 24.591 5.217 -33.449 1.00 69.06 96 ASP A C 1
ATOM 772 O O . ASP A 1 96 ? 24.007 5.554 -32.432 1.00 69.06 96 ASP A O 1
ATOM 776 N N . ALA A 1 97 ? 24.736 3.924 -33.778 1.00 74.38 97 ALA A N 1
ATOM 777 C CA . ALA A 1 97 ? 24.267 2.793 -32.977 1.00 74.38 97 ALA A CA 1
ATOM 778 C C . ALA A 1 97 ? 24.760 2.766 -31.511 1.00 74.38 97 ALA A C 1
ATOM 780 O O . ALA A 1 97 ? 23.943 2.529 -30.634 1.00 74.38 97 ALA A O 1
ATOM 781 N N . CYS A 1 98 ? 26.036 3.035 -31.211 1.00 79.94 98 CYS A N 1
ATOM 782 C CA . CYS A 1 98 ? 26.585 3.024 -29.844 1.00 79.94 98 CYS A CA 1
ATOM 783 C C . CYS A 1 98 ? 26.170 4.274 -29.044 1.00 79.94 98 CYS A C 1
ATOM 785 O O . CYS A 1 98 ? 25.838 4.192 -27.859 1.00 79.94 98 CYS A O 1
ATOM 787 N N . MET A 1 99 ? 26.107 5.443 -29.694 1.00 84.69 99 MET A N 1
ATOM 788 C CA . MET A 1 99 ? 25.538 6.642 -29.064 1.00 84.69 99 MET A CA 1
ATOM 789 C C . MET A 1 99 ? 24.025 6.505 -28.852 1.00 84.69 99 MET A C 1
ATOM 791 O O . MET A 1 99 ? 23.523 6.894 -27.799 1.00 84.69 99 MET A O 1
ATOM 795 N N . ILE A 1 100 ? 23.305 5.912 -29.809 1.00 86.00 100 ILE A N 1
ATOM 796 C CA . ILE A 1 100 ? 21.882 5.570 -29.702 1.00 86.00 100 ILE A CA 1
ATOM 797 C C . ILE A 1 100 ? 21.670 4.537 -28.595 1.00 86.00 100 ILE A C 1
ATOM 799 O O . ILE A 1 100 ? 20.770 4.740 -27.793 1.00 86.00 100 ILE A O 1
ATOM 803 N N . GLU A 1 101 ? 22.498 3.496 -28.486 1.00 87.69 101 GLU A N 1
ATOM 804 C CA . GLU A 1 101 ? 22.436 2.505 -27.406 1.00 87.69 101 GLU A CA 1
ATOM 805 C C . GLU A 1 101 ? 22.633 3.181 -26.046 1.00 87.69 101 GLU A C 1
ATOM 807 O O . GLU A 1 101 ? 21.813 2.998 -25.152 1.00 87.69 101 GLU A O 1
ATOM 812 N N . HIS A 1 102 ? 23.630 4.060 -25.892 1.00 88.56 102 HIS A N 1
ATOM 813 C CA . HIS A 1 102 ? 23.818 4.789 -24.636 1.00 88.56 102 HIS A CA 1
ATOM 814 C C . HIS A 1 102 ? 22.645 5.737 -24.314 1.00 88.56 102 HIS A C 1
ATOM 816 O O . HIS A 1 102 ? 22.186 5.808 -23.169 1.00 88.56 102 HIS A O 1
ATOM 822 N N . ILE A 1 103 ? 22.102 6.432 -25.319 1.00 93.31 103 ILE A N 1
ATOM 823 C CA . ILE A 1 103 ? 20.896 7.259 -25.171 1.00 93.31 103 ILE A CA 1
ATOM 824 C C . ILE A 1 103 ? 19.690 6.387 -24.788 1.00 93.31 103 ILE A C 1
ATOM 826 O O . ILE A 1 103 ? 18.930 6.773 -23.902 1.00 93.31 103 ILE A O 1
ATOM 830 N N . GLN A 1 104 ? 19.541 5.201 -25.380 1.00 94.06 104 GLN A N 1
ATOM 831 C CA . GLN A 1 104 ? 18.496 4.232 -25.053 1.00 94.06 104 GLN A CA 1
ATOM 832 C C . GLN A 1 104 ? 18.661 3.681 -23.634 1.00 94.06 104 GLN A C 1
ATOM 834 O O . GLN A 1 104 ? 17.666 3.617 -22.917 1.00 94.06 104 GLN A O 1
ATOM 839 N N . THR A 1 105 ? 19.880 3.369 -23.173 1.00 95.19 105 THR A N 1
ATOM 840 C CA . THR A 1 105 ? 20.111 2.948 -21.780 1.00 95.19 105 THR A CA 1
ATOM 841 C C . THR A 1 105 ? 19.740 4.057 -20.801 1.00 95.19 105 THR A C 1
ATOM 843 O O . THR A 1 105 ? 19.032 3.797 -19.836 1.00 95.19 105 THR A O 1
ATOM 846 N N . LEU A 1 106 ? 20.106 5.315 -21.082 1.00 96.56 106 LEU A N 1
ATOM 847 C CA . LEU A 1 106 ? 19.744 6.455 -20.231 1.00 96.56 106 LEU A CA 1
ATOM 848 C C . LEU A 1 106 ? 18.231 6.734 -20.245 1.00 96.56 106 LEU A C 1
ATOM 850 O O . LEU A 1 106 ? 17.648 7.048 -19.209 1.00 96.56 106 LEU A O 1
ATOM 854 N N . GLN A 1 107 ? 17.572 6.591 -21.398 1.00 95.94 107 GLN A N 1
ATOM 855 C CA . GLN A 1 107 ? 16.112 6.674 -21.508 1.00 95.94 107 GLN A CA 1
ATOM 856 C C . GLN A 1 107 ? 15.427 5.533 -20.746 1.00 95.94 107 GLN A C 1
ATOM 858 O O . GLN A 1 107 ? 14.428 5.764 -20.066 1.00 95.94 107 GLN A O 1
ATOM 863 N N . GLN A 1 108 ? 15.971 4.317 -20.806 1.00 96.75 108 GLN A N 1
ATOM 864 C CA . GLN A 1 108 ? 15.462 3.158 -20.080 1.00 96.75 108 GLN A CA 1
ATOM 865 C C . GLN A 1 108 ? 15.653 3.310 -18.567 1.00 96.75 108 GLN A C 1
ATOM 867 O O . GLN A 1 108 ? 14.712 3.058 -17.820 1.00 96.75 108 GLN A O 1
ATOM 872 N N . GLU A 1 109 ? 16.813 3.780 -18.104 1.00 95.00 109 GLU A N 1
ATOM 873 C CA . GLU A 1 109 ? 17.070 4.101 -16.696 1.00 95.00 109 GLU A CA 1
ATOM 874 C C . GLU A 1 109 ? 16.151 5.219 -16.188 1.00 95.00 109 GLU A C 1
ATOM 876 O O . GLU A 1 109 ? 15.619 5.117 -15.080 1.00 95.00 109 GLU A O 1
ATOM 881 N N . LEU A 1 110 ? 15.897 6.252 -17.002 1.00 97.88 110 LEU A N 1
ATOM 882 C CA . LEU A 1 110 ? 14.949 7.319 -16.679 1.00 97.88 110 LEU A CA 1
ATOM 883 C C . LEU A 1 110 ? 13.519 6.779 -16.554 1.00 97.88 110 LEU A C 1
ATOM 885 O O . LEU A 1 110 ? 12.862 7.054 -15.551 1.00 97.88 110 LEU A O 1
ATOM 889 N N . MET A 1 111 ? 13.056 5.968 -17.513 1.00 97.19 111 MET A N 1
ATOM 890 C CA . MET A 1 111 ? 11.744 5.311 -17.443 1.00 97.19 111 MET A CA 1
ATOM 891 C C . MET A 1 111 ? 11.642 4.389 -16.223 1.00 97.19 111 MET A C 1
ATOM 893 O O . MET A 1 111 ? 10.675 4.474 -15.474 1.00 97.19 111 MET A O 1
ATOM 897 N N . GLN A 1 112 ? 12.654 3.557 -15.957 1.00 96.25 112 GLN A N 1
ATOM 898 C CA . GLN A 1 112 ? 12.699 2.708 -14.762 1.00 96.25 112 GLN A CA 1
ATOM 899 C C . GLN A 1 112 ? 12.715 3.532 -13.469 1.00 96.25 112 GLN A C 1
ATOM 901 O O . GLN A 1 112 ? 12.144 3.108 -12.466 1.00 96.25 112 GLN A O 1
ATOM 906 N N . SER A 1 113 ? 13.359 4.702 -13.460 1.00 96.12 113 SER A N 1
ATOM 907 C CA . SER A 1 113 ? 13.346 5.594 -12.302 1.00 96.12 113 SER A CA 1
ATOM 908 C C . SER A 1 113 ? 11.986 6.244 -12.092 1.00 96.12 113 SER A C 1
ATOM 910 O O . SER A 1 113 ? 11.532 6.282 -10.954 1.00 96.12 113 SER A O 1
ATOM 912 N N . GLN A 1 114 ? 11.315 6.677 -13.162 1.00 97.81 114 GLN A N 1
ATOM 913 C CA . GLN A 1 114 ? 9.947 7.192 -13.098 1.00 97.81 114 GLN A CA 1
ATOM 914 C C . GLN A 1 114 ? 8.961 6.116 -12.635 1.00 97.81 114 GLN A C 1
ATOM 916 O O . GLN A 1 114 ? 8.160 6.390 -11.749 1.00 97.81 114 GLN A O 1
ATOM 921 N N . VAL A 1 115 ? 9.064 4.881 -13.142 1.00 97.69 115 VAL A N 1
ATOM 922 C CA . VAL A 1 115 ? 8.248 3.746 -12.672 1.00 97.69 115 VAL A CA 1
ATOM 923 C C . VAL A 1 115 ? 8.481 3.501 -11.178 1.00 97.69 115 VAL A C 1
ATOM 925 O O . VAL A 1 115 ? 7.525 3.533 -10.406 1.00 97.69 115 VAL A O 1
ATOM 928 N N . ARG A 1 116 ? 9.744 3.388 -10.734 1.00 97.50 116 ARG A N 1
ATOM 929 C CA . ARG A 1 116 ? 10.081 3.236 -9.304 1.00 97.50 116 ARG A CA 1
ATOM 930 C C . ARG A 1 116 ? 9.566 4.390 -8.440 1.00 97.50 116 ARG A C 1
ATOM 932 O O . ARG A 1 116 ? 9.184 4.155 -7.298 1.00 97.50 116 ARG A O 1
ATOM 939 N N . GLU A 1 117 ? 9.578 5.619 -8.946 1.00 97.50 117 GLU A N 1
ATOM 940 C CA . GLU A 1 117 ? 9.040 6.790 -8.247 1.00 97.50 117 GLU A CA 1
ATOM 941 C C . GLU A 1 117 ? 7.508 6.719 -8.154 1.00 97.50 117 GLU A C 1
ATOM 943 O O . GLU A 1 117 ? 6.960 6.894 -7.066 1.00 97.50 117 GLU A O 1
ATOM 948 N N . THR A 1 118 ? 6.810 6.341 -9.231 1.00 96.00 118 THR A N 1
ATOM 949 C CA . THR A 1 118 ? 5.355 6.120 -9.196 1.00 96.00 118 THR A CA 1
ATOM 950 C C . THR A 1 118 ? 4.952 4.960 -8.284 1.00 96.00 118 THR A C 1
ATOM 952 O O . THR A 1 118 ? 3.985 5.099 -7.537 1.00 96.00 118 THR A O 1
ATOM 955 N N . ASP A 1 119 ? 5.715 3.864 -8.251 1.00 97.06 119 ASP A N 1
ATOM 956 C CA . ASP A 1 119 ? 5.489 2.736 -7.338 1.00 97.06 119 ASP A CA 1
ATOM 957 C C . ASP A 1 119 ? 5.667 3.165 -5.874 1.00 97.06 119 ASP A C 1
ATOM 959 O O . ASP A 1 119 ? 4.863 2.818 -5.007 1.00 97.06 119 ASP A O 1
ATOM 963 N N . GLN A 1 120 ? 6.691 3.977 -5.588 1.00 97.19 120 GLN A N 1
ATOM 964 C CA . GLN A 1 120 ? 6.906 4.557 -4.261 1.00 97.19 120 GLN A CA 1
ATOM 965 C C . GLN A 1 120 ? 5.786 5.530 -3.880 1.00 97.19 120 GLN A C 1
ATOM 967 O O . GLN A 1 120 ? 5.320 5.500 -2.742 1.00 97.19 120 GLN A O 1
ATOM 972 N N . GLU A 1 121 ? 5.299 6.358 -4.806 1.00 98.12 121 GLU A N 1
ATOM 973 C CA . GLU A 1 121 ? 4.136 7.208 -4.557 1.00 98.12 121 GLU A CA 1
ATOM 974 C C . GLU A 1 121 ? 2.868 6.400 -4.263 1.00 98.12 121 GLU A C 1
ATOM 976 O O . GLU A 1 121 ? 2.101 6.784 -3.376 1.00 98.12 121 GLU A O 1
ATOM 981 N N . LEU A 1 122 ? 2.624 5.314 -5.004 1.00 97.00 122 LEU A N 1
ATOM 982 C CA . LEU A 1 122 ? 1.495 4.410 -4.783 1.00 97.00 122 LEU A CA 1
ATOM 983 C C . LEU A 1 122 ? 1.604 3.745 -3.408 1.00 97.00 122 LEU A C 1
ATOM 985 O O . LEU A 1 122 ? 0.677 3.871 -2.609 1.00 97.00 122 LEU A O 1
ATOM 989 N N . LEU A 1 123 ? 2.766 3.184 -3.064 1.00 98.31 123 LEU A N 1
ATOM 990 C CA . LEU A 1 123 ? 3.031 2.615 -1.741 1.00 98.31 123 LEU A CA 1
ATOM 991 C C . LEU A 1 123 ? 2.853 3.652 -0.617 1.00 98.31 123 LEU A C 1
ATOM 993 O O . LEU A 1 123 ? 2.276 3.356 0.427 1.00 98.31 123 LEU A O 1
ATOM 997 N N . ILE A 1 124 ? 3.292 4.899 -0.815 1.00 98.00 124 ILE A N 1
ATOM 998 C CA . ILE A 1 124 ? 3.079 5.990 0.149 1.00 98.00 124 ILE A CA 1
ATOM 999 C C . ILE A 1 124 ? 1.585 6.332 0.280 1.00 98.00 124 ILE A C 1
ATOM 1001 O O . ILE A 1 124 ? 1.126 6.612 1.390 1.00 98.00 124 ILE A O 1
ATOM 1005 N N . LYS A 1 125 ? 0.813 6.319 -0.816 1.00 98.06 125 LYS A N 1
ATOM 1006 C CA . LYS A 1 125 ? -0.649 6.522 -0.796 1.00 98.06 125 LYS A CA 1
ATOM 1007 C C . LYS A 1 125 ? -1.343 5.373 -0.049 1.00 98.06 125 LYS A C 1
ATOM 1009 O O . LYS A 1 125 ? -2.163 5.643 0.827 1.00 98.06 125 LYS A O 1
ATOM 1014 N N . GLU A 1 126 ? -0.959 4.123 -0.297 1.00 97.75 126 GLU A N 1
ATOM 1015 C CA . GLU A 1 126 ? -1.461 2.939 0.415 1.00 97.75 126 GLU A CA 1
ATOM 1016 C C . GLU A 1 126 ? -1.138 2.973 1.912 1.00 97.75 126 GLU A C 1
ATOM 1018 O O . GLU A 1 126 ? -2.035 2.807 2.738 1.00 97.75 126 GLU A O 1
ATOM 1023 N N . LEU A 1 127 ? 0.110 3.267 2.290 1.00 97.69 127 LEU A N 1
ATOM 1024 C CA . LEU A 1 127 ? 0.513 3.380 3.694 1.00 97.69 127 LEU A CA 1
ATOM 1025 C C . LEU A 1 127 ? -0.216 4.527 4.408 1.00 97.69 127 LEU A C 1
ATOM 1027 O O . LEU A 1 127 ? -0.643 4.353 5.548 1.00 97.69 127 LEU A O 1
ATOM 1031 N N . LYS A 1 128 ? -0.434 5.673 3.747 1.00 97.88 128 LYS A N 1
ATOM 1032 C CA . LYS A 1 128 ? -1.264 6.768 4.285 1.00 97.88 128 LYS A CA 1
ATOM 1033 C C . LYS A 1 128 ? -2.717 6.337 4.482 1.00 97.88 128 LYS A C 1
ATOM 1035 O O . LYS A 1 128 ? -3.283 6.601 5.541 1.00 97.88 128 LYS A O 1
ATOM 1040 N N . ASN A 1 129 ? -3.306 5.639 3.512 1.00 96.75 129 ASN A N 1
ATOM 1041 C CA . ASN A 1 129 ? -4.655 5.087 3.641 1.00 96.75 129 ASN A CA 1
ATOM 1042 C C . ASN A 1 129 ? -4.730 4.094 4.807 1.00 96.75 129 ASN A C 1
ATOM 1044 O O . ASN A 1 129 ? -5.627 4.196 5.641 1.00 96.75 129 ASN A O 1
ATOM 1048 N N . ARG A 1 130 ? -3.735 3.211 4.943 1.00 97.75 130 ARG A N 1
ATOM 1049 C CA . ARG A 1 130 ? -3.655 2.242 6.038 1.00 97.75 130 ARG A CA 1
ATOM 1050 C C . ARG A 1 130 ? -3.489 2.902 7.408 1.00 97.75 130 ARG A C 1
ATOM 1052 O O . ARG A 1 130 ? -4.098 2.452 8.375 1.00 97.75 130 ARG A O 1
ATOM 1059 N N . ILE A 1 131 ? -2.711 3.981 7.504 1.00 97.12 131 ILE A N 1
ATOM 1060 C CA . ILE A 1 131 ? -2.617 4.796 8.723 1.00 97.12 131 ILE A CA 1
ATOM 1061 C C . ILE A 1 131 ? -3.985 5.407 9.049 1.00 97.12 131 ILE A C 1
ATOM 1063 O O . ILE A 1 131 ? -4.455 5.246 10.170 1.00 97.12 131 ILE A O 1
ATOM 1067 N N . ASN A 1 132 ? -4.679 6.006 8.075 1.00 96.75 132 ASN A N 1
ATOM 1068 C CA . ASN A 1 132 ? -6.017 6.576 8.276 1.00 96.75 132 ASN A CA 1
ATOM 1069 C C . ASN A 1 132 ? -7.056 5.519 8.717 1.00 96.75 132 ASN A C 1
ATOM 1071 O O . ASN A 1 132 ? -7.880 5.782 9.598 1.00 96.75 132 ASN A O 1
ATOM 1075 N N . GLU A 1 133 ? -7.018 4.308 8.154 1.00 96.12 133 GLU A N 1
ATOM 1076 C CA . GLU A 1 133 ? -7.837 3.170 8.601 1.00 96.12 133 GLU A CA 1
ATOM 1077 C C . GLU A 1 133 ? -7.551 2.802 10.061 1.00 96.12 133 GLU A C 1
ATOM 1079 O O . GLU A 1 133 ? -8.475 2.659 10.862 1.00 96.12 133 GLU A O 1
ATOM 1084 N N . LEU A 1 134 ? -6.273 2.672 10.429 1.00 94.38 134 LEU A N 1
ATOM 1085 C CA . LEU A 1 134 ? -5.866 2.321 11.788 1.00 94.38 134 LEU A CA 1
ATOM 1086 C C . LEU A 1 134 ? -6.202 3.437 12.786 1.00 94.38 134 LEU A C 1
ATOM 1088 O O . LEU A 1 134 ? -6.670 3.147 13.884 1.00 94.38 134 LEU A O 1
ATOM 1092 N N . GLU A 1 135 ? -6.036 4.705 12.414 1.00 95.06 135 GLU A N 1
ATOM 1093 C CA . GLU A 1 135 ? -6.424 5.852 13.237 1.00 95.06 135 GLU A CA 1
ATOM 1094 C C . GLU A 1 135 ? -7.938 5.938 13.439 1.00 95.06 135 GLU A C 1
ATOM 1096 O O . GLU A 1 135 ? -8.392 6.186 14.557 1.00 95.06 135 GLU A O 1
ATOM 1101 N N . THR A 1 136 ? -8.737 5.717 12.391 1.00 92.69 136 THR A N 1
ATOM 1102 C CA . THR A 1 136 ? -10.204 5.718 12.504 1.00 92.69 136 THR A CA 1
ATOM 1103 C C . THR A 1 136 ? -10.715 4.511 13.288 1.00 92.69 136 THR A C 1
ATOM 1105 O O . THR A 1 136 ? -11.609 4.673 14.118 1.00 92.69 136 THR A O 1
ATOM 1108 N N . ALA A 1 137 ? -10.113 3.329 13.128 1.00 90.44 137 ALA A N 1
ATOM 1109 C CA . ALA A 1 137 ? -10.394 2.168 13.971 1.00 90.44 137 ALA A CA 1
ATOM 1110 C C . ALA A 1 137 ? -10.021 2.423 15.445 1.00 90.44 137 ALA A C 1
ATOM 1112 O O . ALA A 1 137 ? -10.810 2.131 16.338 1.00 90.44 137 ALA A O 1
ATOM 1113 N N . ASN A 1 138 ? -8.864 3.034 15.714 1.00 87.12 138 ASN A N 1
ATOM 1114 C CA . ASN A 1 138 ? -8.407 3.368 17.068 1.00 87.12 138 ASN A CA 1
ATOM 1115 C C . ASN A 1 138 ? -9.297 4.443 17.726 1.00 87.12 138 ASN A C 1
ATOM 1117 O O . ASN A 1 138 ? -9.639 4.316 18.899 1.00 87.12 138 ASN A O 1
ATOM 1121 N N . LYS A 1 139 ? -9.759 5.452 16.970 1.00 89.31 139 LYS A N 1
ATOM 1122 C CA . LYS A 1 139 ? -10.788 6.404 17.433 1.00 89.31 139 LYS A CA 1
ATOM 1123 C C . LYS A 1 139 ? -12.089 5.685 17.792 1.00 89.31 139 LYS A C 1
ATOM 1125 O O . LYS A 1 139 ? -12.548 5.833 18.917 1.00 89.31 139 LYS A O 1
ATOM 1130 N N . ARG A 1 140 ? -12.609 4.815 16.915 1.00 82.56 140 ARG A N 1
ATOM 1131 C CA . ARG A 1 140 ? -13.808 4.000 17.201 1.00 82.56 140 ARG A CA 1
ATOM 1132 C C . ARG A 1 140 ? -13.650 3.122 18.443 1.00 82.56 140 ARG A C 1
ATOM 1134 O O . ARG A 1 140 ? -14.597 3.011 19.203 1.00 82.56 140 ARG A O 1
ATOM 1141 N N . LEU A 1 141 ? -12.476 2.531 18.676 1.00 78.50 141 LEU A N 1
ATOM 1142 C CA . LEU A 1 141 ? -12.200 1.730 19.879 1.00 78.50 141 LEU A CA 1
ATOM 1143 C C . LEU A 1 141 ? -12.113 2.576 21.162 1.00 78.50 141 LEU A C 1
ATOM 1145 O O . LEU A 1 141 ? -12.430 2.075 22.233 1.00 78.50 141 LEU A O 1
ATOM 1149 N N . LYS A 1 142 ? -11.703 3.848 21.070 1.00 76.88 142 LYS A N 1
ATOM 1150 C CA . LYS A 1 142 ? -11.692 4.799 22.200 1.00 76.88 142 LYS A CA 1
ATOM 1151 C C . LYS A 1 142 ? -13.055 5.433 22.478 1.00 76.88 142 LYS A C 1
ATOM 1153 O O . LYS A 1 142 ? -13.330 5.798 23.614 1.00 76.88 142 LYS A O 1
ATOM 1158 N N . GLU A 1 143 ? -13.860 5.614 21.436 1.00 73.94 143 GLU A N 1
ATOM 1159 C CA . GLU A 1 143 ? -15.218 6.171 21.494 1.00 73.94 143 GLU A CA 1
ATOM 1160 C C . GLU A 1 143 ? -16.279 5.095 21.770 1.00 73.94 143 GLU A C 1
ATOM 1162 O O . GLU A 1 143 ? -17.395 5.422 22.175 1.00 73.94 143 GLU A O 1
ATOM 1167 N N . ALA A 1 144 ? -15.942 3.816 21.576 1.00 70.19 144 ALA A N 1
ATOM 1168 C CA . ALA A 1 144 ? -16.778 2.705 21.995 1.00 70.19 144 ALA A CA 1
ATOM 1169 C C . ALA A 1 144 ? -17.028 2.782 23.513 1.00 70.19 144 ALA A C 1
ATOM 1171 O O . ALA A 1 144 ? -16.097 3.064 24.276 1.00 70.19 144 ALA A O 1
ATOM 1172 N N . PRO A 1 145 ? -18.264 2.516 23.979 1.00 64.19 145 PRO A N 1
ATOM 1173 C CA . PRO A 1 145 ? -18.503 2.329 25.403 1.00 64.19 145 PRO A CA 1
ATOM 1174 C C . PRO A 1 145 ? -17.596 1.204 25.930 1.00 64.19 145 PRO A C 1
ATOM 1176 O O . PRO A 1 145 ? -17.264 0.294 25.164 1.00 64.19 145 PRO A O 1
ATOM 1179 N N . PRO A 1 146 ? -17.190 1.248 27.216 1.00 65.50 146 PRO A N 1
ATOM 1180 C CA . PRO A 1 146 ? -16.334 0.217 27.798 1.00 65.50 146 PRO A CA 1
ATOM 1181 C C . PRO A 1 146 ? -16.938 -1.162 27.530 1.00 65.50 146 PRO A C 1
ATOM 1183 O O . PRO A 1 146 ? -18.155 -1.309 27.665 1.00 65.50 146 PRO A O 1
ATOM 1186 N N . ASP A 1 147 ? -16.090 -2.124 27.140 1.00 65.25 147 ASP A N 1
ATOM 1187 C CA . ASP A 1 147 ? -16.488 -3.444 26.630 1.00 65.25 147 ASP A CA 1
ATOM 1188 C C . ASP A 1 147 ? -17.724 -3.993 27.348 1.00 65.25 147 ASP A C 1
ATOM 1190 O O . ASP A 1 147 ? -17.799 -3.923 28.576 1.00 65.25 147 ASP A O 1
ATOM 1194 N N . ASN A 1 148 ? -18.667 -4.606 26.620 1.00 63.81 148 ASN A N 1
ATOM 1195 C CA . ASN A 1 148 ? -19.912 -5.122 27.213 1.00 63.81 148 ASN A CA 1
ATOM 1196 C C . ASN A 1 148 ? -19.663 -6.028 28.443 1.00 63.81 148 ASN A C 1
ATOM 1198 O O . ASN A 1 148 ? -20.483 -6.054 29.356 1.00 63.81 148 ASN A O 1
ATOM 1202 N N . CYS A 1 149 ? -18.502 -6.688 28.530 1.00 68.38 149 CYS A N 1
ATOM 1203 C CA . CYS A 1 149 ? -18.022 -7.395 29.720 1.00 68.38 149 CYS A CA 1
ATOM 1204 C C . CYS A 1 149 ? -17.802 -6.477 30.942 1.00 68.38 149 CYS A C 1
ATOM 1206 O O . CYS A 1 149 ? -18.251 -6.796 32.038 1.00 68.38 149 CYS A O 1
ATOM 1208 N N . VAL A 1 150 ? -17.132 -5.333 30.774 1.00 77.56 150 VAL A N 1
ATOM 1209 C CA . VAL A 1 150 ? -16.922 -4.318 31.823 1.00 77.56 150 VAL A CA 1
ATOM 1210 C C . VAL A 1 150 ? -18.252 -3.684 32.230 1.00 77.56 150 VAL A C 1
ATOM 1212 O O . VAL A 1 150 ? -18.501 -3.530 33.424 1.00 77.56 150 VAL A O 1
ATOM 1215 N N . ALA A 1 151 ? -19.126 -3.374 31.267 1.00 75.38 151 ALA A N 1
ATOM 1216 C CA . ALA A 1 151 ? -20.468 -2.865 31.552 1.00 75.38 151 ALA A CA 1
ATOM 1217 C C . ALA A 1 151 ? -21.321 -3.888 32.335 1.00 75.38 151 ALA A C 1
ATOM 1219 O O . ALA A 1 151 ? -21.921 -3.530 33.347 1.00 75.38 151 ALA A O 1
ATOM 1220 N N . SER A 1 152 ? -21.297 -5.167 31.938 1.00 70.88 152 SER A N 1
ATOM 1221 C CA . SER A 1 152 ? -21.959 -6.267 32.659 1.00 70.88 152 SER A CA 1
ATOM 1222 C C . SER A 1 152 ? -21.424 -6.409 34.083 1.00 70.88 152 SER A C 1
ATOM 1224 O O . SER A 1 152 ? -22.206 -6.451 35.022 1.00 70.88 152 SER A O 1
ATOM 1226 N N . ILE A 1 153 ? -20.099 -6.405 34.275 1.00 81.44 153 ILE A N 1
ATOM 1227 C CA . ILE A 1 153 ? -19.483 -6.505 35.609 1.00 81.44 153 ILE A CA 1
ATOM 1228 C C . ILE A 1 153 ? -19.870 -5.310 36.496 1.00 81.44 153 ILE A C 1
ATOM 1230 O O . ILE A 1 153 ? -20.056 -5.475 37.701 1.00 81.44 153 ILE A O 1
ATOM 1234 N N . GLN A 1 154 ? -20.017 -4.109 35.927 1.00 81.62 154 GLN A N 1
ATOM 1235 C CA . GLN A 1 154 ? -20.498 -2.935 36.663 1.00 81.62 154 GLN A CA 1
ATOM 1236 C C . GLN A 1 154 ? -21.977 -3.070 37.061 1.00 81.62 154 GLN A C 1
ATOM 1238 O O . GLN A 1 154 ? -22.325 -2.747 38.197 1.00 81.62 154 GLN A O 1
ATOM 1243 N N . GLU A 1 155 ? -22.835 -3.591 36.184 1.00 80.50 155 GLU A N 1
ATOM 1244 C CA . GLU A 1 155 ? -24.248 -3.860 36.486 1.00 80.50 155 GLU A CA 1
ATOM 1245 C C . GLU A 1 155 ? -24.423 -4.988 37.513 1.00 80.50 155 GLU A C 1
ATOM 1247 O O . GLU A 1 155 ? -25.172 -4.824 38.478 1.00 80.50 155 GLU A O 1
ATOM 1252 N N . ASP A 1 156 ? -23.673 -6.084 37.383 1.00 83.19 156 ASP A N 1
ATOM 1253 C CA . ASP A 1 156 ? -23.635 -7.184 38.350 1.00 83.19 156 ASP A CA 1
ATOM 1254 C C . ASP A 1 156 ? -23.156 -6.696 39.724 1.00 83.19 156 ASP A C 1
ATOM 1256 O O . ASP A 1 156 ? -23.739 -7.046 40.755 1.00 83.19 156 ASP A O 1
ATOM 1260 N N . LEU A 1 157 ? -22.138 -5.827 39.761 1.00 89.75 157 LEU A N 1
ATOM 1261 C CA . LEU A 1 157 ? -21.660 -5.200 40.993 1.00 89.75 157 LEU A CA 1
ATOM 1262 C C . LEU A 1 157 ? -22.740 -4.317 41.634 1.00 89.75 157 LEU A C 1
ATOM 1264 O O . LEU A 1 157 ? -22.920 -4.379 42.850 1.00 89.75 157 LEU A O 1
ATOM 1268 N N . ILE A 1 158 ? -23.490 -3.537 40.848 1.00 86.62 158 ILE A N 1
ATOM 1269 C CA . ILE A 1 158 ? -24.629 -2.747 41.343 1.00 86.62 158 ILE A CA 1
ATOM 1270 C C . ILE A 1 158 ? -25.729 -3.677 41.887 1.00 86.62 158 ILE A C 1
ATOM 1272 O O . ILE A 1 158 ? -26.211 -3.470 43.001 1.00 86.62 158 ILE A O 1
ATOM 1276 N N . ALA A 1 159 ? -26.080 -4.750 41.174 1.00 82.81 159 ALA A N 1
ATOM 1277 C CA . ALA A 1 159 ? -27.090 -5.719 41.605 1.00 82.81 159 ALA A CA 1
ATOM 1278 C C . ALA A 1 159 ? -26.680 -6.516 42.863 1.00 82.81 159 ALA A C 1
ATOM 1280 O O . ALA A 1 159 ? -27.530 -6.897 43.674 1.00 82.81 159 ALA A O 1
ATOM 1281 N N . VAL A 1 160 ? -25.384 -6.776 43.060 1.00 84.75 160 VAL A N 1
ATOM 1282 C CA . VAL A 1 160 ? -24.845 -7.337 44.312 1.00 84.75 160 VAL A CA 1
ATOM 1283 C C . VAL A 1 160 ? -24.910 -6.302 45.438 1.00 84.75 160 VAL A C 1
ATOM 1285 O O . VAL A 1 160 ? -25.417 -6.624 46.510 1.00 84.75 160 VAL A O 1
ATOM 1288 N N . LYS A 1 161 ? -24.489 -5.052 45.194 1.00 90.31 161 LYS A N 1
ATOM 1289 C CA . LYS A 1 161 ? -24.542 -3.947 46.172 1.00 90.31 161 LYS A CA 1
ATOM 1290 C C . LYS A 1 161 ? -25.960 -3.676 46.684 1.00 90.31 161 LYS A C 1
ATOM 1292 O O . LYS A 1 161 ? -26.133 -3.444 47.878 1.00 90.31 161 LYS A O 1
ATOM 1297 N N . MET A 1 162 ? -26.968 -3.729 45.811 1.00 82.44 162 MET A N 1
ATOM 1298 C CA . MET A 1 162 ? -28.374 -3.542 46.195 1.00 82.44 162 MET A CA 1
ATOM 1299 C C . MET A 1 162 ? -28.870 -4.679 47.101 1.00 82.44 162 MET A C 1
ATOM 1301 O O . MET A 1 162 ? -29.343 -4.414 48.205 1.00 82.44 162 MET A O 1
ATOM 1305 N N . ARG A 1 163 ? -28.649 -5.945 46.714 1.00 81.88 163 ARG A N 1
ATOM 1306 C CA . ARG A 1 163 ? -28.992 -7.111 47.557 1.00 81.88 163 ARG A CA 1
ATOM 1307 C C . ARG A 1 163 ? -28.250 -7.113 48.897 1.00 81.88 163 ARG A C 1
ATOM 1309 O O . ARG A 1 163 ? -28.822 -7.482 49.920 1.00 81.88 163 ARG A O 1
ATOM 1316 N N . GLU A 1 164 ? -26.990 -6.678 48.917 1.00 78.69 164 GLU A N 1
ATOM 1317 C CA . GLU A 1 164 ? -26.209 -6.516 50.148 1.00 78.69 164 GLU A CA 1
ATOM 1318 C C . GLU A 1 164 ? -26.812 -5.432 51.062 1.00 78.69 164 GLU A C 1
ATOM 1320 O O . GLU A 1 164 ? -26.900 -5.623 52.278 1.00 78.69 164 GLU A O 1
ATOM 1325 N N . ALA A 1 165 ? -27.269 -4.307 50.502 1.00 83.06 165 ALA A N 1
ATOM 1326 C CA . ALA A 1 165 ? -27.934 -3.248 51.259 1.00 83.06 165 ALA A CA 1
ATOM 1327 C C . ALA A 1 165 ? -29.276 -3.715 51.859 1.00 83.06 165 ALA A C 1
ATOM 1329 O O . ALA A 1 165 ? -29.537 -3.459 53.037 1.00 83.06 165 ALA A O 1
ATOM 1330 N N . GLU A 1 166 ? -30.084 -4.454 51.095 1.00 74.94 166 GLU A N 1
ATOM 1331 C CA . GLU A 1 166 ? -31.348 -5.060 51.549 1.00 74.94 166 GLU A CA 1
ATOM 1332 C C . GLU A 1 166 ? -31.128 -6.070 52.689 1.00 74.94 166 GLU A C 1
ATOM 1334 O O . GLU A 1 166 ? -31.761 -5.982 53.749 1.00 74.94 166 GLU A O 1
ATOM 1339 N N . ALA A 1 167 ? -30.163 -6.984 52.533 1.00 78.94 167 ALA A N 1
ATOM 1340 C CA . ALA A 1 167 ? -29.790 -7.937 53.577 1.00 78.94 167 ALA A CA 1
ATOM 1341 C C . ALA A 1 167 ? -29.327 -7.218 54.862 1.00 78.94 167 ALA A C 1
ATOM 1343 O O . ALA A 1 167 ? -29.751 -7.564 55.966 1.00 78.94 167 ALA A O 1
ATOM 1344 N N . ASN A 1 168 ? -28.524 -6.158 54.735 1.00 80.56 168 ASN A N 1
ATOM 1345 C CA . ASN A 1 168 ? -28.082 -5.356 55.877 1.00 80.56 168 ASN A CA 1
ATOM 1346 C C . ASN A 1 168 ? -29.219 -4.580 56.567 1.00 80.56 168 ASN A C 1
ATOM 1348 O O . ASN A 1 168 ? -29.171 -4.398 57.787 1.00 80.56 168 ASN A O 1
ATOM 1352 N N . LEU A 1 169 ? -30.234 -4.118 55.829 1.00 84.38 169 LEU A N 1
ATOM 1353 C CA . LEU A 1 169 ? -31.418 -3.474 56.409 1.00 84.38 169 LEU A CA 1
ATOM 1354 C C . LEU A 1 169 ? -32.281 -4.484 57.175 1.00 84.38 169 LEU A C 1
ATOM 1356 O O . LEU A 1 169 ? -32.556 -4.265 58.355 1.00 84.38 169 LEU A O 1
ATOM 1360 N N . SER A 1 170 ? -32.609 -5.630 56.572 1.00 81.12 170 SER A N 1
ATOM 1361 C CA . SER A 1 170 ? -33.381 -6.684 57.252 1.00 81.12 170 SER A CA 1
ATOM 1362 C C . SER A 1 170 ? -32.687 -7.199 58.526 1.00 81.12 170 SER A C 1
ATOM 1364 O O . SER A 1 170 ? -33.336 -7.387 59.557 1.00 81.12 170 SER A O 1
ATOM 1366 N N . LEU A 1 171 ? -31.354 -7.325 58.515 1.00 83.56 171 LEU A N 1
ATOM 1367 C CA . LEU A 1 171 ? -30.553 -7.672 59.694 1.00 83.56 171 LEU A CA 1
ATOM 1368 C C . LEU A 1 171 ? -30.671 -6.623 60.817 1.00 83.56 171 LEU A C 1
ATOM 1370 O O . LEU A 1 171 ? -30.759 -6.984 61.994 1.00 83.56 171 LEU A O 1
ATOM 1374 N N . LYS A 1 172 ? -30.674 -5.325 60.478 1.00 85.38 172 LYS A N 1
ATOM 1375 C CA . LYS A 1 172 ? -30.884 -4.236 61.451 1.00 85.38 172 LYS A CA 1
ATOM 1376 C C . LYS A 1 172 ? -32.288 -4.293 62.053 1.00 85.38 172 LYS A C 1
ATOM 1378 O O . LYS A 1 172 ? -32.417 -4.157 63.266 1.00 85.38 172 LYS A O 1
ATOM 1383 N N . GLU A 1 173 ? -33.315 -4.563 61.249 1.00 83.88 173 GLU A N 1
ATOM 1384 C CA . GLU A 1 173 ? -34.693 -4.713 61.735 1.00 83.88 173 GLU A CA 1
ATOM 1385 C C . GLU A 1 173 ? -34.866 -5.917 62.672 1.00 83.88 173 GLU A C 1
ATOM 1387 O O . GLU A 1 173 ? -35.536 -5.810 63.698 1.00 83.88 173 GLU A O 1
ATOM 1392 N N . VAL A 1 174 ? -34.243 -7.063 62.368 1.00 83.94 174 VAL A N 1
ATOM 1393 C CA . VAL A 1 174 ? -34.262 -8.239 63.260 1.00 83.94 174 VAL A CA 1
ATOM 1394 C C . VAL A 1 174 ? -33.554 -7.940 64.584 1.00 83.94 174 VAL A C 1
ATOM 1396 O O . VAL A 1 174 ? -34.060 -8.309 65.643 1.00 83.94 174 VAL A O 1
ATOM 1399 N N . ARG A 1 175 ? -32.424 -7.218 64.551 1.00 82.88 175 ARG A N 1
ATOM 1400 C CA . ARG A 1 175 ? -31.741 -6.750 65.769 1.00 82.88 175 ARG A CA 1
ATOM 1401 C C . ARG A 1 175 ? -32.614 -5.801 66.591 1.00 82.88 175 ARG A C 1
ATOM 1403 O O . ARG A 1 175 ? -32.644 -5.952 67.807 1.00 82.88 175 ARG A O 1
ATOM 1410 N N . GLN A 1 176 ? -33.342 -4.883 65.952 1.00 85.69 176 GLN A N 1
ATOM 1411 C CA . GLN A 1 176 ? -34.268 -3.990 66.653 1.00 85.69 176 GLN A CA 1
ATOM 1412 C C . GLN A 1 176 ? -35.379 -4.784 67.352 1.00 85.69 176 GLN A C 1
ATOM 1414 O O . GLN A 1 176 ? -35.539 -4.652 68.559 1.00 85.69 176 GLN A O 1
ATOM 1419 N N . LYS A 1 177 ? -36.042 -5.711 66.646 1.00 85.00 177 LYS A N 1
ATOM 1420 C CA . LYS A 1 177 ? -37.072 -6.581 67.245 1.00 85.00 177 LYS A CA 1
ATOM 1421 C C . LYS A 1 177 ? -36.556 -7.374 68.446 1.00 85.00 177 LYS A C 1
ATOM 1423 O O . LYS A 1 177 ? -37.287 -7.544 69.412 1.00 85.00 177 LYS A O 1
ATOM 1428 N N . LEU A 1 178 ? -35.312 -7.862 68.399 1.00 82.19 178 LEU A N 1
ATOM 1429 C CA . LEU A 1 178 ? -34.690 -8.566 69.526 1.00 82.19 178 LEU A CA 1
ATOM 1430 C C . LEU A 1 178 ? -34.482 -7.644 70.740 1.00 82.19 178 LEU A C 1
ATOM 1432 O O . LEU A 1 178 ? -34.660 -8.082 71.875 1.00 82.19 178 LEU A O 1
ATOM 1436 N N . VAL A 1 179 ? -34.122 -6.376 70.513 1.00 86.75 179 VAL A N 1
ATOM 1437 C CA . VAL A 1 179 ? -34.029 -5.356 71.570 1.00 86.75 179 VAL A CA 1
ATOM 1438 C C . VAL A 1 179 ? -35.410 -5.058 72.153 1.00 86.75 179 VAL A C 1
ATOM 1440 O O . VAL A 1 179 ? -35.546 -5.049 73.374 1.00 86.75 179 VAL A O 1
ATOM 1443 N N . ASP A 1 180 ? -36.426 -4.888 71.307 1.00 88.75 180 ASP A N 1
ATOM 1444 C CA . ASP A 1 180 ? -37.805 -4.613 71.727 1.00 88.75 180 ASP A CA 1
ATOM 1445 C C . ASP A 1 180 ? -38.353 -5.773 72.581 1.00 88.75 180 ASP A C 1
ATOM 1447 O O . ASP A 1 180 ? -38.701 -5.567 73.741 1.00 88.75 180 ASP A O 1
ATOM 1451 N N . LEU A 1 181 ? -38.263 -7.017 72.089 1.00 89.12 181 LEU A N 1
ATOM 1452 C CA . LEU A 1 181 ? -38.612 -8.238 72.835 1.00 89.12 181 LEU A CA 1
ATOM 1453 C C . LEU A 1 181 ? -37.828 -8.386 74.150 1.00 89.12 181 LEU A C 1
ATOM 1455 O O . LEU A 1 181 ? -38.378 -8.842 75.150 1.00 89.12 181 LEU A O 1
ATOM 1459 N N . SER A 1 182 ? -36.548 -7.997 74.181 1.00 85.06 182 SER A N 1
ATOM 1460 C CA . SER A 1 182 ? -35.750 -8.002 75.415 1.00 85.06 182 SER A CA 1
ATOM 1461 C C . SER A 1 182 ? -36.244 -6.965 76.428 1.00 85.06 182 SER A C 1
ATOM 1463 O O . SER A 1 182 ? -36.153 -7.197 77.633 1.00 85.06 182 SER A O 1
ATOM 1465 N N . ASN A 1 183 ? -36.754 -5.824 75.967 1.00 84.19 183 ASN A N 1
ATOM 1466 C CA . ASN A 1 183 ? -37.302 -4.779 76.827 1.00 84.19 183 ASN A CA 1
ATOM 1467 C C . ASN A 1 183 ? -38.700 -5.149 77.333 1.00 84.19 183 ASN A C 1
ATOM 1469 O O . ASN A 1 183 ? -38.943 -5.029 78.533 1.00 84.19 183 ASN A O 1
ATOM 1473 N N . ASP A 1 184 ? -39.558 -5.695 76.471 1.00 85.69 184 ASP A N 1
ATOM 1474 C CA . ASP A 1 184 ? -40.869 -6.234 76.848 1.00 85.69 184 ASP A CA 1
ATOM 1475 C C . ASP A 1 184 ? -40.719 -7.363 77.878 1.00 85.69 184 ASP A C 1
ATOM 1477 O O . ASP A 1 184 ? -41.390 -7.360 78.909 1.00 85.69 184 ASP A O 1
ATOM 1481 N N . TRP A 1 185 ? -39.766 -8.283 77.678 1.00 83.00 185 TRP A N 1
ATOM 1482 C CA . TRP A 1 185 ? -39.470 -9.338 78.651 1.00 83.00 185 TRP A CA 1
ATOM 1483 C C . TRP A 1 185 ? -39.015 -8.777 80.007 1.00 83.00 185 TRP A C 1
ATOM 1485 O O . TRP A 1 185 ? -39.455 -9.260 81.051 1.00 83.00 185 TRP A O 1
ATOM 1495 N N . LYS A 1 186 ? -38.165 -7.738 80.026 1.00 75.88 186 LYS A N 1
ATOM 1496 C CA . LYS A 1 186 ? -37.752 -7.066 81.276 1.00 75.88 186 LYS A CA 1
ATOM 1497 C C . LYS A 1 186 ? -38.933 -6.387 81.970 1.00 75.88 186 LYS A C 1
ATOM 1499 O O . LYS A 1 186 ? -39.036 -6.494 83.186 1.00 75.88 186 LYS A O 1
ATOM 1504 N N . LEU A 1 187 ? -39.814 -5.723 81.218 1.00 84.31 187 LEU A N 1
ATOM 1505 C CA . LEU A 1 187 ? -41.035 -5.098 81.739 1.00 84.31 187 LEU A CA 1
ATOM 1506 C C . LEU A 1 187 ? -41.976 -6.139 82.355 1.00 84.31 187 LEU A C 1
ATOM 1508 O O . LEU A 1 187 ? -42.423 -5.957 83.485 1.00 84.31 187 LEU A O 1
ATOM 1512 N N . HIS A 1 188 ? -42.208 -7.259 81.667 1.00 77.44 188 HIS A N 1
ATOM 1513 C CA . HIS A 1 188 ? -42.993 -8.372 82.200 1.00 77.44 188 HIS A CA 1
ATOM 1514 C C . HIS A 1 188 ? -42.354 -8.980 83.455 1.00 77.44 188 HIS A C 1
ATOM 1516 O O . HIS A 1 188 ? -43.028 -9.091 84.474 1.00 77.44 188 HIS A O 1
ATOM 1522 N N . THR A 1 189 ? -41.047 -9.267 83.436 1.00 69.69 189 THR A N 1
ATOM 1523 C CA . THR A 1 189 ? -40.325 -9.803 84.609 1.00 69.69 189 THR A CA 1
ATOM 1524 C C . THR A 1 189 ? -40.371 -8.834 85.802 1.00 69.69 189 THR A C 1
ATOM 1526 O O . THR A 1 189 ? -40.441 -9.266 86.948 1.00 69.69 189 THR A O 1
ATOM 1529 N N . ALA A 1 190 ? -40.367 -7.518 85.553 1.00 71.06 190 ALA A N 1
ATOM 1530 C CA . ALA A 1 190 ? -40.500 -6.495 86.590 1.00 71.06 190 ALA A CA 1
ATOM 1531 C C . ALA A 1 190 ? -41.936 -6.357 87.135 1.00 71.06 190 ALA A C 1
ATOM 1533 O O . ALA A 1 190 ? -42.101 -6.002 88.299 1.00 71.06 190 ALA A O 1
ATOM 1534 N N . MET A 1 191 ? -42.966 -6.653 86.333 1.00 63.06 191 MET A N 1
ATOM 1535 C CA . MET A 1 191 ? -44.357 -6.754 86.805 1.00 63.06 191 MET A CA 1
ATOM 1536 C C . MET A 1 191 ? -44.638 -8.049 87.579 1.00 63.06 191 MET A C 1
ATOM 1538 O O . MET A 1 191 ? -45.571 -8.085 88.376 1.00 63.06 191 MET A O 1
ATOM 1542 N N . GLU A 1 192 ? -43.866 -9.109 87.338 1.00 52.31 192 GLU A N 1
ATOM 1543 C CA . GLU A 1 192 ? -44.095 -10.438 87.919 1.00 52.31 192 GLU A CA 1
ATOM 1544 C C . GLU A 1 192 ? -43.416 -10.642 89.289 1.00 52.31 192 GLU A C 1
ATOM 1546 O O . GLU A 1 192 ? -43.589 -11.691 89.906 1.00 52.31 192 GLU A O 1
ATOM 1551 N N . LEU A 1 193 ? -42.670 -9.648 89.794 1.00 40.44 193 LEU A N 1
ATOM 1552 C CA . LEU A 1 193 ? -41.993 -9.705 91.094 1.00 40.44 193 LEU A CA 1
ATOM 1553 C C . LEU A 1 193 ? -42.928 -9.241 92.237 1.00 40.44 193 LEU A C 1
ATOM 1555 O O . LEU A 1 193 ? -43.210 -8.044 92.332 1.00 40.44 193 LEU A O 1
ATOM 1559 N N . PRO A 1 194 ? -43.397 -10.124 93.143 1.00 51.31 194 PRO A N 1
ATOM 1560 C CA . PRO A 1 194 ? -44.294 -9.736 94.226 1.00 51.31 194 PRO A CA 1
ATOM 1561 C C . PRO A 1 194 ? -43.495 -9.446 95.505 1.00 51.31 194 PRO A C 1
ATOM 1563 O O . PRO A 1 194 ? -42.961 -10.371 96.121 1.00 51.31 194 PRO A O 1
ATOM 1566 N N . GLU A 1 195 ? -43.454 -8.187 95.950 1.00 43.41 195 GLU A N 1
ATOM 1567 C CA . GLU A 1 195 ? -43.110 -7.883 97.348 1.00 43.41 195 GLU A CA 1
ATOM 1568 C C . GLU A 1 195 ? -44.326 -8.067 98.284 1.00 43.41 195 GLU A C 1
ATOM 1570 O O . GLU A 1 195 ? -45.475 -7.990 97.833 1.00 43.41 195 GLU A O 1
ATOM 1575 N N . PRO A 1 196 ? -44.113 -8.380 99.579 1.00 48.47 196 PRO A N 1
ATOM 1576 C CA . PRO A 1 196 ? -45.140 -9.013 100.406 1.00 48.47 196 PRO A CA 1
ATOM 1577 C C . PRO A 1 196 ? -46.161 -8.019 100.975 1.00 48.47 196 PRO A C 1
ATOM 1579 O O . PRO A 1 196 ? -45.796 -7.009 101.573 1.00 48.47 196 PRO A O 1
ATOM 1582 N N . LEU A 1 197 ? -47.451 -8.352 100.872 1.00 44.69 197 LEU A N 1
ATOM 1583 C CA . LEU A 1 197 ? -48.545 -7.574 101.462 1.00 44.69 197 LEU A CA 1
ATOM 1584 C C . LEU A 1 197 ? -48.977 -8.124 102.830 1.00 44.69 197 LEU A C 1
ATOM 1586 O O . LEU A 1 197 ? -49.607 -9.179 102.913 1.00 44.69 197 LEU A O 1
ATOM 1590 N N . GLU A 1 198 ? -48.748 -7.342 103.885 1.00 38.84 198 GLU A N 1
ATOM 1591 C CA . GLU A 1 198 ? -49.549 -7.383 105.114 1.00 38.84 198 GLU A CA 1
ATOM 1592 C C . GLU A 1 198 ? -50.662 -6.314 105.055 1.00 38.84 198 GLU A C 1
ATOM 1594 O O . GLU A 1 198 ? -50.408 -5.180 104.659 1.00 38.84 198 GLU A O 1
ATOM 1599 N N . GLY A 1 199 ? -51.875 -6.635 105.534 1.00 41.47 199 GLY A N 1
ATOM 1600 C CA . GLY A 1 199 ? -52.779 -5.619 106.110 1.00 41.47 199 GLY A CA 1
ATOM 1601 C C . GLY A 1 199 ? -54.092 -5.243 105.387 1.00 41.47 199 GLY A C 1
ATOM 1602 O O . GLY A 1 199 ? -54.142 -4.315 104.593 1.00 41.47 199 GLY A O 1
ATOM 1603 N N . LEU A 1 200 ? -55.191 -5.843 105.871 1.00 40.25 200 LEU A N 1
ATOM 1604 C CA . LEU A 1 200 ? -56.476 -5.191 106.226 1.00 40.25 200 LEU A CA 1
ATOM 1605 C C . LEU A 1 200 ? -57.482 -4.644 105.161 1.00 40.25 200 LEU A C 1
ATOM 1607 O O . LEU A 1 200 ? -57.514 -3.474 104.811 1.00 40.25 200 LEU A O 1
ATOM 1611 N N . GLU A 1 201 ? -58.448 -5.515 104.834 1.00 43.41 201 GLU A N 1
ATOM 1612 C CA . GLU A 1 201 ? -59.924 -5.336 104.863 1.00 43.41 201 GLU A CA 1
ATOM 1613 C C . GLU A 1 201 ? -60.734 -4.172 104.203 1.00 43.41 201 GLU A C 1
ATOM 1615 O O . GLU A 1 201 ? -60.614 -2.997 104.526 1.00 43.41 201 GLU A O 1
ATOM 1620 N N . LYS A 1 202 ? -61.823 -4.641 103.547 1.00 42.50 202 LYS A N 1
ATOM 1621 C CA . LYS A 1 202 ? -63.227 -4.132 103.476 1.00 42.50 202 LYS A CA 1
ATOM 1622 C C . LYS A 1 202 ? -63.690 -3.222 102.311 1.00 42.50 202 LYS A C 1
ATOM 1624 O O . LYS A 1 202 ? -63.359 -2.052 102.186 1.00 42.50 202 LYS A O 1
ATOM 1629 N N . ARG A 1 203 ? -64.608 -3.802 101.513 1.00 39.75 203 ARG A N 1
ATOM 1630 C CA . ARG A 1 203 ? -65.473 -3.187 100.477 1.00 39.75 203 ARG A CA 1
ATOM 1631 C C . ARG A 1 203 ? -66.723 -2.515 101.088 1.00 39.75 203 ARG A C 1
ATOM 1633 O O . ARG A 1 203 ? -67.105 -2.850 102.208 1.00 39.75 203 ARG A O 1
ATOM 1640 N N . PRO A 1 204 ? -67.471 -1.728 100.291 1.00 44.22 204 PRO A N 1
ATOM 1641 C CA . PRO A 1 204 ? -68.724 -2.271 99.741 1.00 44.22 204 PRO A CA 1
ATOM 1642 C C . PRO A 1 204 ? -68.824 -2.191 98.203 1.00 44.22 204 PRO A C 1
ATOM 1644 O O . PRO A 1 204 ? -68.055 -1.508 97.538 1.00 44.22 204 PRO A O 1
ATOM 1647 N N . VAL A 1 205 ? -69.744 -2.976 97.630 1.00 48.69 205 VAL A N 1
ATOM 1648 C CA . VAL A 1 205 ? -69.821 -3.276 96.187 1.00 48.69 205 VAL A CA 1
ATOM 1649 C C . VAL A 1 205 ? -70.819 -2.367 95.466 1.00 48.69 205 VAL A C 1
ATOM 1651 O O . VAL A 1 205 ? -72.016 -2.437 95.738 1.00 48.69 205 VAL A O 1
ATOM 1654 N N . VAL A 1 206 ? -70.349 -1.620 94.464 1.00 42.75 206 VAL A N 1
ATOM 1655 C CA . VAL A 1 206 ? -71.199 -1.081 93.390 1.00 42.75 206 VAL A CA 1
ATOM 1656 C C . VAL A 1 206 ? -71.208 -2.084 92.236 1.00 42.75 206 VAL A C 1
ATOM 1658 O O . VAL A 1 206 ? -70.161 -2.582 91.828 1.00 42.75 206 VAL A O 1
ATOM 1661 N N . LYS A 1 207 ? -72.398 -2.410 91.720 1.00 43.50 207 LYS A N 1
ATOM 1662 C CA . LYS A 1 207 ? -72.573 -3.313 90.573 1.00 43.50 207 LYS A CA 1
ATOM 1663 C C . LYS A 1 207 ? -72.355 -2.571 89.251 1.00 43.50 207 LYS A C 1
ATOM 1665 O O . LYS A 1 207 ? -73.298 -2.380 88.487 1.00 43.50 207 LYS A O 1
ATOM 1670 N N . GLU A 1 208 ? -71.111 -2.206 88.963 1.00 42.75 208 GLU A N 1
ATOM 1671 C CA . GLU A 1 208 ? -70.684 -2.185 87.561 1.00 42.75 208 GLU A CA 1
ATOM 1672 C C . GLU A 1 208 ? -70.801 -3.600 86.980 1.00 42.75 208 GLU A C 1
ATOM 1674 O O . GLU A 1 208 ? -70.763 -4.598 87.712 1.00 42.75 208 GLU A O 1
ATOM 1679 N N . GLN A 1 209 ? -70.984 -3.701 85.662 1.00 49.22 209 GLN A N 1
ATOM 1680 C CA . GLN A 1 209 ? -71.035 -4.985 84.968 1.00 49.22 209 GLN A CA 1
ATOM 1681 C C . GLN A 1 209 ? -69.661 -5.654 85.041 1.00 49.22 209 GLN A C 1
ATOM 1683 O O . GLN A 1 209 ? -68.816 -5.463 84.172 1.00 49.22 209 GLN A O 1
ATOM 1688 N N . ALA A 1 210 ? -69.456 -6.446 86.094 1.00 49.53 210 ALA A N 1
ATOM 1689 C CA . ALA A 1 210 ? -68.261 -7.245 86.278 1.00 49.53 210 ALA A CA 1
ATOM 1690 C C . ALA A 1 210 ? -68.087 -8.165 85.065 1.00 49.53 210 ALA A C 1
ATOM 1692 O O . ALA A 1 210 ? -68.814 -9.150 84.905 1.00 49.53 210 ALA A O 1
ATOM 1693 N N . CYS A 1 211 ? -67.124 -7.823 84.209 1.00 49.62 211 CYS A N 1
ATOM 1694 C CA . CYS A 1 211 ? -66.638 -8.725 83.183 1.00 49.62 211 CYS A CA 1
ATOM 1695 C C . CYS A 1 211 ? -66.172 -9.990 83.908 1.00 49.62 211 CYS A C 1
ATOM 1697 O O . CYS A 1 211 ? -65.279 -9.932 84.755 1.00 49.62 211 CYS A O 1
ATOM 1699 N N . THR A 1 212 ? -66.830 -11.122 83.657 1.00 66.31 212 THR A N 1
ATOM 1700 C CA . THR A 1 212 ? -66.379 -12.385 84.239 1.00 66.31 212 THR A CA 1
ATOM 1701 C C . THR A 1 212 ? -64.980 -12.680 83.695 1.00 66.31 212 THR A C 1
ATOM 1703 O O . THR A 1 212 ? -64.728 -12.410 82.519 1.00 66.31 212 THR A O 1
ATOM 1706 N N . PRO A 1 213 ? -64.061 -13.254 84.493 1.00 72.50 213 PRO A N 1
ATOM 1707 C CA . PRO A 1 213 ? -62.698 -13.524 84.029 1.00 72.50 213 PRO A CA 1
ATOM 1708 C C . PRO A 1 213 ? -62.673 -14.411 82.771 1.00 72.50 213 PRO A C 1
ATOM 1710 O O . PRO A 1 213 ? -61.787 -14.267 81.939 1.00 72.50 213 PRO A O 1
ATOM 1713 N N . ALA A 1 214 ? -63.694 -15.254 82.575 1.00 75.94 214 ALA A N 1
ATOM 1714 C CA . ALA A 1 214 ? -63.911 -15.995 81.332 1.00 75.94 214 ALA A CA 1
ATOM 1715 C C . ALA A 1 214 ? -64.166 -15.082 80.115 1.00 75.94 214 ALA A C 1
ATOM 1717 O O . ALA A 1 214 ? -63.496 -15.233 79.102 1.00 75.94 214 ALA A O 1
ATOM 1718 N N . ARG A 1 215 ? -65.072 -14.097 80.217 1.00 77.31 215 ARG A N 1
ATOM 1719 C CA . ARG A 1 215 ? -65.365 -13.158 79.119 1.00 77.31 215 ARG A CA 1
ATOM 1720 C C . ARG A 1 215 ? -64.201 -12.203 78.842 1.00 77.31 215 ARG A C 1
ATOM 1722 O O . ARG A 1 215 ? -64.009 -11.786 77.705 1.00 77.31 215 ARG A O 1
ATOM 1729 N N . MET A 1 216 ? -63.428 -11.859 79.872 1.00 79.25 216 MET A N 1
ATOM 1730 C CA . MET A 1 216 ? -62.189 -11.095 79.717 1.00 79.25 216 MET A CA 1
ATOM 1731 C C . MET A 1 216 ? -61.163 -11.903 78.913 1.00 79.25 216 MET A C 1
ATOM 1733 O O . MET A 1 216 ? -60.688 -11.424 77.887 1.00 79.25 216 MET A O 1
ATOM 1737 N N . LYS A 1 217 ? -60.952 -13.171 79.288 1.00 84.50 217 LYS A N 1
ATOM 1738 C CA . LYS A 1 217 ? -60.076 -14.096 78.566 1.00 84.50 217 LYS A CA 1
ATOM 1739 C C . LYS A 1 217 ? -60.528 -14.367 77.124 1.00 84.50 217 LYS A C 1
ATOM 1741 O O . LYS A 1 217 ? -59.703 -14.355 76.224 1.00 84.50 217 LYS A O 1
ATOM 1746 N N . GLU A 1 218 ? -61.825 -14.542 76.869 1.00 85.69 218 GLU A N 1
ATOM 1747 C CA . GLU A 1 218 ? -62.356 -14.694 75.501 1.00 85.69 218 GLU A CA 1
ATOM 1748 C C . GLU A 1 218 ? -62.046 -13.474 74.616 1.00 85.69 218 GLU A C 1
ATOM 1750 O O . GLU A 1 218 ? -61.722 -13.625 73.439 1.00 85.69 218 GLU A O 1
ATOM 1755 N N . LEU A 1 219 ? -62.117 -12.258 75.169 1.00 87.50 219 LEU A N 1
ATOM 1756 C CA . LEU A 1 219 ? -61.756 -11.032 74.451 1.00 87.50 219 LEU A CA 1
ATOM 1757 C C . LEU A 1 219 ? -60.239 -10.913 74.232 1.00 87.50 219 LEU A C 1
ATOM 1759 O O . LEU A 1 219 ? -59.821 -10.438 73.177 1.00 87.50 219 LEU A O 1
ATOM 1763 N N . GLU A 1 220 ? -59.422 -11.372 75.182 1.00 85.94 220 GLU A N 1
ATOM 1764 C CA . GLU A 1 220 ? -57.961 -11.463 75.052 1.00 85.94 220 GLU A CA 1
ATOM 1765 C C . GLU A 1 220 ? -57.546 -12.488 73.982 1.00 85.94 220 GLU A C 1
ATOM 1767 O O . GLU A 1 220 ? -56.736 -12.166 73.111 1.00 85.94 220 GLU A O 1
ATOM 1772 N N . ASP A 1 221 ? -58.156 -13.677 73.975 1.00 89.19 221 ASP A N 1
ATOM 1773 C CA . ASP A 1 221 ? -57.931 -14.736 72.983 1.00 89.19 221 ASP A CA 1
ATOM 1774 C C . ASP A 1 221 ? -58.368 -14.282 71.573 1.00 89.19 221 ASP A C 1
ATOM 1776 O O . ASP A 1 221 ? -57.660 -14.505 70.585 1.00 89.19 221 ASP A O 1
ATOM 1780 N N . LEU A 1 222 ? -59.497 -13.567 71.456 1.00 92.50 222 LEU A N 1
ATOM 1781 C CA . LEU A 1 222 ? -59.935 -12.960 70.192 1.00 92.50 222 LEU A CA 1
ATOM 1782 C C . LEU A 1 222 ? -58.993 -11.840 69.725 1.00 92.50 222 LEU A C 1
ATOM 1784 O O . LEU A 1 222 ? -58.686 -11.769 68.533 1.00 92.50 222 LEU A O 1
ATOM 1788 N N . LEU A 1 223 ? -58.497 -10.993 70.634 1.00 90.19 223 LEU A N 1
ATOM 1789 C CA . LEU A 1 223 ? -57.515 -9.949 70.325 1.00 90.19 223 LEU A CA 1
ATOM 1790 C C . LEU A 1 223 ? -56.182 -10.554 69.859 1.00 90.19 223 LEU A C 1
ATOM 1792 O O . LEU A 1 223 ? -55.620 -10.098 68.862 1.00 90.19 223 LEU A O 1
ATOM 1796 N N . MET A 1 224 ? -55.707 -11.612 70.519 1.00 92.00 224 MET A N 1
ATOM 1797 C CA . MET A 1 224 ? -54.564 -12.420 70.080 1.00 92.00 224 MET A CA 1
ATOM 1798 C C . MET A 1 224 ? -54.792 -12.988 68.674 1.00 92.00 224 MET A C 1
ATOM 1800 O O . MET A 1 224 ? -53.953 -12.813 67.791 1.00 92.00 224 MET A O 1
ATOM 1804 N N . GLY A 1 225 ? -55.959 -13.585 68.418 1.00 88.69 225 GLY A N 1
ATOM 1805 C CA . GLY A 1 225 ? -56.327 -14.118 67.104 1.00 88.69 225 GLY A CA 1
ATOM 1806 C C . GLY A 1 225 ? -56.495 -13.060 66.004 1.00 88.69 225 GLY A C 1
ATOM 1807 O O . GLY A 1 225 ? -56.408 -13.391 64.820 1.00 88.69 225 GLY A O 1
ATOM 1808 N N . VAL A 1 226 ? -56.743 -11.791 66.344 1.00 89.62 226 VAL A N 1
ATOM 1809 C CA . VAL A 1 226 ? -56.680 -10.664 65.392 1.00 89.62 226 VAL A CA 1
ATOM 1810 C C . VAL A 1 226 ? -55.226 -10.260 65.144 1.00 89.62 226 VAL A C 1
ATOM 1812 O O . VAL A 1 226 ? -54.822 -10.200 63.987 1.00 89.62 226 VAL A O 1
ATOM 1815 N N . ARG A 1 227 ? -54.419 -10.086 66.200 1.00 90.38 227 ARG A N 1
ATOM 1816 C CA . ARG A 1 227 ? -52.991 -9.725 66.102 1.00 90.38 227 ARG A CA 1
ATOM 1817 C C . ARG A 1 227 ? -52.171 -10.728 65.288 1.00 90.38 227 ARG A C 1
ATOM 1819 O O . ARG A 1 227 ? -51.312 -10.317 64.515 1.00 90.38 227 ARG A O 1
ATOM 1826 N N . ILE A 1 228 ? -52.445 -12.029 65.419 1.00 87.50 228 ILE A N 1
ATOM 1827 C CA . ILE A 1 228 ? -51.771 -13.075 64.630 1.00 87.50 228 ILE A CA 1
ATOM 1828 C C . ILE A 1 228 ? -52.109 -12.930 63.138 1.00 87.50 228 ILE A C 1
ATOM 1830 O O . ILE A 1 228 ? -51.200 -12.866 62.317 1.00 87.50 228 ILE A O 1
ATOM 1834 N N . ARG A 1 229 ? -53.391 -12.774 62.778 1.00 89.69 229 ARG A N 1
ATOM 1835 C CA . ARG A 1 229 ? -53.812 -12.579 61.374 1.00 89.69 229 ARG A CA 1
ATOM 1836 C C . ARG A 1 229 ? -53.323 -11.255 60.780 1.00 89.69 229 ARG A C 1
ATOM 1838 O O . ARG A 1 229 ? -53.004 -11.183 59.593 1.00 89.69 229 ARG A O 1
ATOM 1845 N N . GLU A 1 230 ? -53.228 -10.205 61.590 1.00 87.75 230 GLU A N 1
ATOM 1846 C CA . GLU A 1 230 ? -52.595 -8.944 61.196 1.00 87.75 230 GLU A CA 1
ATOM 1847 C C . GLU A 1 230 ? -51.094 -9.148 60.923 1.00 87.75 230 GLU A C 1
ATOM 1849 O O . GLU A 1 230 ? -50.597 -8.730 59.880 1.00 87.75 230 GLU A O 1
ATOM 1854 N N . ALA A 1 231 ? -50.378 -9.876 61.785 1.00 84.88 231 ALA A N 1
ATOM 1855 C CA . ALA A 1 231 ? -48.971 -10.211 61.565 1.00 84.88 231 ALA A CA 1
ATOM 1856 C C . ALA A 1 231 ? -48.749 -11.090 60.315 1.00 84.88 231 ALA A C 1
ATOM 1858 O O . ALA A 1 231 ? -47.810 -10.841 59.558 1.00 84.88 231 ALA A O 1
ATOM 1859 N N . GLU A 1 232 ? -49.621 -12.070 60.059 1.00 76.31 232 GLU A N 1
ATOM 1860 C CA . GLU A 1 232 ? -49.595 -12.923 58.860 1.00 76.31 232 GLU A CA 1
ATOM 1861 C C . GLU A 1 232 ? -49.814 -12.114 57.574 1.00 76.31 232 GLU A C 1
ATOM 1863 O O . GLU A 1 232 ? -49.029 -12.218 56.630 1.00 76.31 232 GLU A O 1
ATOM 1868 N N . THR A 1 233 ? -50.842 -11.260 57.539 1.00 80.88 233 THR A N 1
ATOM 1869 C CA . THR A 1 233 ? -51.142 -10.416 56.366 1.00 80.88 233 THR A CA 1
ATOM 1870 C C . THR A 1 233 ? -50.079 -9.338 56.137 1.00 80.88 233 THR A C 1
ATOM 1872 O O . THR A 1 233 ? -49.713 -9.074 54.990 1.00 80.88 233 THR A O 1
ATOM 1875 N N . LEU A 1 234 ? -49.493 -8.774 57.200 1.00 87.25 234 LEU A N 1
ATOM 1876 C CA . LEU A 1 234 ? -48.311 -7.909 57.109 1.00 87.25 234 LEU A CA 1
ATOM 1877 C C . LEU A 1 234 ? -47.064 -8.664 56.621 1.00 87.25 234 LEU A C 1
ATOM 1879 O O . LEU A 1 234 ? -46.230 -8.066 55.940 1.00 87.25 234 LEU A O 1
ATOM 1883 N N . GLY A 1 235 ? -46.926 -9.954 56.941 1.00 82.56 235 GLY A N 1
ATOM 1884 C CA . GLY A 1 235 ? -45.885 -10.831 56.401 1.00 82.56 235 GLY A CA 1
ATOM 1885 C C . GLY A 1 235 ? -46.034 -11.027 54.892 1.00 82.56 235 GLY A C 1
ATOM 1886 O O . GLY A 1 235 ? -45.122 -10.693 54.138 1.00 82.56 235 GLY A O 1
ATOM 1887 N N . GLN A 1 236 ? -47.218 -11.456 54.448 1.00 80.38 236 GLN A N 1
ATOM 1888 C CA . GLN A 1 236 ? -47.544 -11.650 53.028 1.00 80.38 236 GLN A CA 1
ATOM 1889 C C . GLN A 1 236 ? -47.389 -10.356 52.212 1.00 80.38 236 GLN A C 1
ATOM 1891 O O . GLN A 1 236 ? -46.839 -10.370 51.113 1.00 80.38 236 GLN A O 1
ATOM 1896 N N . LEU A 1 237 ? -47.805 -9.206 52.758 1.00 85.50 237 LEU A N 1
ATOM 1897 C CA . LEU A 1 237 ? -47.623 -7.907 52.104 1.00 85.50 237 LEU A CA 1
ATOM 1898 C C . LEU A 1 237 ? -46.138 -7.548 51.913 1.00 85.50 237 LEU A C 1
ATOM 1900 O O . LEU A 1 237 ? -45.788 -6.912 50.919 1.00 85.50 237 LEU A O 1
ATOM 1904 N N . LYS A 1 238 ? -45.260 -7.942 52.844 1.00 82.44 238 LYS A N 1
ATOM 1905 C CA . LYS A 1 238 ? -43.808 -7.729 52.729 1.00 82.44 238 LYS A CA 1
ATOM 1906 C C . LYS A 1 238 ? -43.177 -8.669 51.708 1.00 82.44 238 LYS A C 1
ATOM 1908 O O . LYS A 1 238 ? -42.399 -8.198 50.885 1.00 82.44 238 LYS A O 1
ATOM 1913 N N . GLU A 1 239 ? -43.558 -9.943 51.711 1.00 80.19 239 GLU A N 1
ATOM 1914 C CA . GLU A 1 239 ? -43.123 -10.923 50.708 1.00 80.19 239 GLU A CA 1
ATOM 1915 C C . GLU A 1 239 ? -43.504 -10.471 49.289 1.00 80.19 239 GLU A C 1
ATOM 1917 O O . GLU A 1 239 ? -42.652 -10.403 48.406 1.00 80.19 239 GLU A O 1
ATOM 1922 N N . MET A 1 240 ? -44.752 -10.034 49.089 1.00 82.00 240 MET A N 1
ATOM 1923 C CA . MET A 1 240 ? -45.212 -9.503 47.803 1.00 82.00 240 MET A CA 1
ATOM 1924 C C . MET A 1 240 ? -44.474 -8.221 47.386 1.00 82.00 240 MET A C 1
ATOM 1926 O O . MET A 1 240 ? -44.189 -8.052 46.203 1.00 82.00 240 MET A O 1
ATOM 1930 N N . ARG A 1 241 ? -44.121 -7.329 48.324 1.00 83.38 241 ARG A N 1
ATOM 1931 C CA . ARG A 1 241 ? -43.311 -6.130 48.023 1.00 83.38 241 ARG A CA 1
ATOM 1932 C C . ARG A 1 241 ? -41.884 -6.482 47.610 1.00 83.38 241 ARG A C 1
ATOM 1934 O O . ARG A 1 241 ? -41.423 -5.959 46.601 1.00 83.38 241 ARG A O 1
ATOM 1941 N N . GLN A 1 242 ? -41.223 -7.393 48.329 1.00 77.81 242 GLN A N 1
ATOM 1942 C CA . GLN A 1 242 ? -39.902 -7.892 47.934 1.00 77.81 242 GLN A CA 1
ATOM 1943 C C . GLN A 1 242 ? -39.972 -8.528 46.542 1.00 77.81 242 GLN A C 1
ATOM 1945 O O . GLN A 1 242 ? -39.148 -8.234 45.679 1.00 77.81 242 GLN A O 1
ATOM 1950 N N . ARG A 1 243 ? -41.012 -9.330 46.278 1.00 84.00 243 ARG A N 1
ATOM 1951 C CA . ARG A 1 243 ? -41.184 -9.987 44.982 1.00 84.00 243 ARG A CA 1
ATOM 1952 C C . ARG A 1 243 ? -41.431 -9.008 43.832 1.00 84.00 243 ARG A C 1
ATOM 1954 O O . ARG A 1 243 ? -40.983 -9.269 42.719 1.00 84.00 243 ARG A O 1
ATOM 1961 N N . VAL A 1 244 ? -42.103 -7.883 44.084 1.00 83.88 244 VAL A N 1
ATOM 1962 C CA . VAL A 1 244 ? -42.231 -6.789 43.106 1.00 83.88 244 VAL A CA 1
ATOM 1963 C C . VAL A 1 244 ? -40.865 -6.161 42.818 1.00 83.88 244 VAL A C 1
ATOM 1965 O O . VAL A 1 244 ? -40.501 -6.080 41.651 1.00 83.88 244 VAL A O 1
ATOM 1968 N N . MET A 1 245 ? -40.066 -5.829 43.838 1.00 83.25 245 MET A N 1
ATOM 1969 C CA . MET A 1 245 ? -38.720 -5.259 43.647 1.00 83.25 245 MET A CA 1
ATOM 1970 C C . MET A 1 245 ? -37.766 -6.208 42.893 1.00 83.25 245 MET A C 1
ATOM 1972 O O . MET A 1 245 ? -37.024 -5.787 42.003 1.00 83.25 245 MET A O 1
ATOM 1976 N N . GLU A 1 246 ? -37.816 -7.511 43.182 1.00 81.38 246 GLU A N 1
ATOM 1977 C CA . GLU A 1 246 ? -37.083 -8.536 42.422 1.00 81.38 246 GLU A CA 1
ATOM 1978 C C . GLU A 1 246 ? -37.499 -8.569 40.944 1.00 81.38 246 GLU A C 1
ATOM 1980 O O . GLU A 1 246 ? -36.656 -8.674 40.055 1.00 81.38 246 GLU A O 1
ATOM 1985 N N . LEU A 1 247 ? -38.798 -8.464 40.652 1.00 83.38 247 LEU A N 1
ATOM 1986 C CA . LEU A 1 247 ? -39.295 -8.455 39.276 1.00 83.38 247 LEU A CA 1
ATOM 1987 C C . LEU A 1 247 ? -38.982 -7.137 38.552 1.00 83.38 247 LEU A C 1
ATOM 1989 O O . LEU A 1 247 ? -38.685 -7.171 37.361 1.00 83.38 247 LEU A O 1
ATOM 1993 N N . GLU A 1 248 ? -38.998 -5.999 39.245 1.00 82.62 248 GLU A N 1
ATOM 1994 C CA . GLU A 1 248 ? -38.620 -4.687 38.702 1.00 82.62 248 GLU A CA 1
ATOM 1995 C C . GLU A 1 248 ? -37.127 -4.628 38.345 1.00 82.62 248 GLU A C 1
ATOM 1997 O O . GLU A 1 248 ? -36.771 -4.184 37.251 1.00 82.62 248 GLU A O 1
ATOM 2002 N N . THR A 1 249 ? -36.251 -5.144 39.213 1.00 83.69 249 THR A N 1
ATOM 2003 C CA . THR A 1 249 ? -34.806 -5.229 38.932 1.00 83.69 249 THR A CA 1
ATOM 2004 C C . THR A 1 249 ? -34.503 -6.182 37.775 1.00 83.69 249 THR A C 1
ATOM 2006 O O . THR A 1 249 ? -33.764 -5.810 36.862 1.00 83.69 249 THR A O 1
ATOM 2009 N N . LEU A 1 250 ? -35.132 -7.364 37.734 1.00 79.94 250 LEU A N 1
ATOM 2010 C CA . LEU A 1 250 ? -35.027 -8.280 36.591 1.00 79.94 250 LEU A CA 1
ATOM 2011 C C . LEU A 1 250 ? -35.548 -7.646 35.291 1.00 79.94 250 LEU A C 1
ATOM 2013 O O . LEU A 1 250 ? -34.916 -7.789 34.247 1.00 79.94 250 LEU A O 1
ATOM 2017 N N . ASN A 1 251 ? -36.660 -6.907 35.342 1.00 83.88 251 ASN A N 1
ATOM 2018 C CA . ASN A 1 251 ? -37.211 -6.209 34.180 1.00 83.88 251 ASN A CA 1
ATOM 2019 C C . ASN A 1 251 ? -36.246 -5.133 33.653 1.00 83.88 251 ASN A C 1
ATOM 2021 O O . ASN A 1 251 ? -36.032 -5.047 32.442 1.00 83.88 251 ASN A O 1
ATOM 2025 N N . HIS A 1 252 ? -35.605 -4.371 34.546 1.00 85.69 252 HIS A N 1
ATOM 2026 C CA . HIS A 1 252 ? -34.595 -3.384 34.167 1.00 85.69 252 HIS A CA 1
ATOM 2027 C C . HIS A 1 252 ? -33.389 -4.036 33.469 1.00 85.69 252 HIS A C 1
ATOM 2029 O O . HIS A 1 252 ? -33.009 -3.606 32.379 1.00 85.69 252 HIS A O 1
ATOM 2035 N N . VAL A 1 253 ? -32.852 -5.127 34.031 1.00 83.38 253 VAL A N 1
ATOM 2036 C CA . VAL A 1 253 ? -31.744 -5.893 33.429 1.00 83.38 253 VAL A CA 1
ATOM 2037 C C . VAL A 1 253 ? -32.136 -6.455 32.057 1.00 83.38 253 VAL A C 1
ATOM 2039 O O . VAL A 1 253 ? -31.412 -6.255 31.083 1.00 83.38 253 VAL A O 1
ATOM 2042 N N . CYS A 1 254 ? -33.305 -7.095 31.934 1.00 83.81 254 CYS A N 1
ATOM 2043 C CA . CYS A 1 254 ? -33.789 -7.609 30.650 1.00 83.81 254 CYS A CA 1
ATOM 2044 C C . CYS A 1 254 ? -33.986 -6.497 29.607 1.00 83.81 254 CYS A C 1
ATOM 2046 O O . CYS A 1 254 ? -33.633 -6.685 28.445 1.00 83.81 254 CYS A O 1
ATOM 2048 N N . THR A 1 255 ? -34.508 -5.335 30.008 1.00 86.00 255 THR A N 1
ATOM 2049 C CA . THR A 1 255 ? -34.721 -4.190 29.107 1.00 86.00 255 THR A CA 1
ATOM 2050 C C . THR A 1 255 ? -33.396 -3.623 28.594 1.00 86.00 255 THR A C 1
ATOM 2052 O O . THR A 1 255 ? -33.256 -3.387 27.393 1.00 86.00 255 THR A O 1
ATOM 2055 N N . ASN A 1 256 ? -32.397 -3.466 29.470 1.00 88.88 256 ASN A N 1
ATOM 2056 C CA . ASN A 1 256 ? -31.058 -3.020 29.073 1.00 88.88 256 ASN A CA 1
ATOM 2057 C C . ASN A 1 256 ? -30.385 -4.042 28.139 1.00 88.88 256 ASN A C 1
ATOM 2059 O O . ASN A 1 256 ? -29.779 -3.654 27.140 1.00 88.88 256 ASN A O 1
ATOM 2063 N N . GLN A 1 257 ? -30.546 -5.342 28.408 1.00 86.75 257 GLN A N 1
ATOM 2064 C CA . GLN A 1 257 ? -29.989 -6.402 27.568 1.00 86.75 257 GLN A CA 1
ATOM 2065 C C . GLN A 1 257 ? -30.613 -6.437 26.164 1.00 86.75 257 GLN A C 1
ATOM 2067 O O . GLN A 1 257 ? -29.879 -6.543 25.182 1.00 86.75 257 GLN A O 1
ATOM 2072 N N . ILE A 1 258 ? -31.939 -6.293 26.050 1.00 86.69 258 ILE A N 1
ATOM 2073 C CA . ILE A 1 258 ? -32.628 -6.184 24.750 1.00 86.69 258 ILE A CA 1
ATOM 2074 C C . ILE A 1 258 ? -32.110 -4.965 23.984 1.00 86.69 258 ILE A C 1
ATOM 2076 O O . ILE A 1 258 ? -31.748 -5.078 22.817 1.00 86.69 258 ILE A O 1
ATOM 2080 N N . ARG A 1 259 ? -31.987 -3.811 24.654 1.00 90.38 259 ARG A N 1
ATOM 2081 C CA . ARG A 1 259 ? -31.475 -2.590 24.025 1.00 90.38 259 ARG A CA 1
ATOM 2082 C C . ARG A 1 259 ? -30.054 -2.768 23.468 1.00 90.38 259 ARG A C 1
ATOM 2084 O O . ARG A 1 259 ? -29.790 -2.310 22.359 1.00 90.38 259 ARG A O 1
ATOM 2091 N N . ARG A 1 260 ? -29.157 -3.442 24.199 1.00 82.69 260 ARG A N 1
ATOM 2092 C CA . ARG A 1 260 ? -27.805 -3.770 23.703 1.00 82.69 260 ARG A CA 1
ATOM 2093 C C . ARG A 1 260 ? -27.857 -4.665 22.471 1.00 82.69 260 ARG A C 1
ATOM 2095 O O . ARG A 1 260 ? -27.172 -4.379 21.496 1.00 82.69 260 ARG A O 1
ATOM 2102 N N . GLN A 1 261 ? -28.693 -5.703 22.489 1.00 84.81 261 GLN A N 1
ATOM 2103 C CA . GLN A 1 261 ? -28.868 -6.600 21.343 1.00 84.81 261 GLN A CA 1
ATOM 2104 C C . GLN A 1 261 ? -29.428 -5.864 20.116 1.00 84.81 261 GLN A C 1
ATOM 2106 O O . GLN A 1 261 ? -28.956 -6.102 19.008 1.00 84.81 261 GLN A O 1
ATOM 2111 N N . ASP A 1 262 ? -30.352 -4.915 20.298 1.00 89.06 262 ASP A N 1
ATOM 2112 C CA . ASP A 1 262 ? -30.846 -4.050 19.218 1.00 89.06 262 ASP A CA 1
ATOM 2113 C C . ASP A 1 262 ? -29.753 -3.122 18.654 1.00 89.06 262 ASP A C 1
ATOM 2115 O O . ASP A 1 262 ? -29.728 -2.847 17.453 1.00 89.06 262 ASP A O 1
ATOM 2119 N N . GLU A 1 263 ? -28.868 -2.592 19.503 1.00 91.62 263 GLU A N 1
ATOM 2120 C CA . GLU A 1 263 ? -27.741 -1.740 19.094 1.00 91.62 263 GLU A CA 1
ATOM 2121 C C . GLU A 1 263 ? -26.652 -2.556 18.364 1.00 91.62 263 GLU A C 1
ATOM 2123 O O . GLU A 1 263 ? -26.175 -2.134 17.307 1.00 91.62 263 GLU A O 1
ATOM 2128 N N . GLU A 1 264 ? -26.334 -3.766 18.838 1.00 87.50 264 GLU A N 1
ATOM 2129 C CA . GLU A 1 264 ? -25.445 -4.717 18.154 1.00 87.50 264 GLU A CA 1
ATOM 2130 C C . GLU A 1 264 ? -26.022 -5.192 16.815 1.00 87.50 264 GLU A C 1
ATOM 2132 O O . GLU A 1 264 ? -25.305 -5.203 15.814 1.00 87.50 264 GLU A O 1
ATOM 2137 N N . PHE A 1 265 ? -27.317 -5.522 16.763 1.00 89.12 265 PHE A N 1
ATOM 2138 C CA . PHE A 1 265 ? -28.005 -5.915 15.532 1.00 89.12 265 PHE A CA 1
ATOM 2139 C C . PHE A 1 265 ? -27.961 -4.794 14.485 1.00 89.12 265 PHE A C 1
ATOM 2141 O O . PHE A 1 265 ? -27.636 -5.049 13.325 1.00 89.12 265 PHE A O 1
ATOM 2148 N N . LYS A 1 266 ? -28.204 -3.536 14.885 1.00 94.12 266 LYS A N 1
ATOM 2149 C CA . LYS A 1 266 ? -28.074 -2.369 13.990 1.00 94.12 266 LYS A CA 1
ATOM 2150 C C . LYS A 1 266 ? -26.646 -2.198 13.474 1.00 94.12 266 LYS A C 1
ATOM 2152 O O . LYS A 1 266 ? -26.475 -1.964 12.281 1.00 94.12 266 LYS A O 1
ATOM 2157 N N . ARG A 1 267 ? -25.626 -2.350 14.330 1.00 93.50 267 ARG A N 1
ATOM 2158 C CA . ARG A 1 267 ? -24.217 -2.293 13.902 1.00 93.50 267 ARG A CA 1
ATOM 2159 C C . ARG A 1 267 ? -23.902 -3.386 12.877 1.00 93.50 267 ARG A C 1
ATOM 2161 O O . ARG A 1 267 ? -23.398 -3.068 11.807 1.00 93.50 267 ARG A O 1
ATOM 2168 N N . LEU A 1 268 ? -24.246 -4.640 13.174 1.00 90.81 268 LEU A N 1
ATOM 2169 C CA . LEU A 1 268 ? -24.012 -5.776 12.273 1.00 90.81 268 LEU A CA 1
ATOM 2170 C C . LEU A 1 268 ? -24.770 -5.629 10.944 1.00 90.81 268 LEU A C 1
ATOM 2172 O O . LEU A 1 268 ? -24.235 -5.979 9.896 1.00 90.81 268 LEU A O 1
ATOM 2176 N N . THR A 1 269 ? -25.983 -5.065 10.967 1.00 90.25 269 THR A N 1
ATOM 2177 C CA . THR A 1 269 ? -26.753 -4.759 9.748 1.00 90.25 269 THR A CA 1
ATOM 2178 C C . THR A 1 269 ? -26.025 -3.724 8.885 1.00 90.25 269 THR A C 1
ATOM 2180 O O . THR A 1 269 ? -25.818 -3.964 7.700 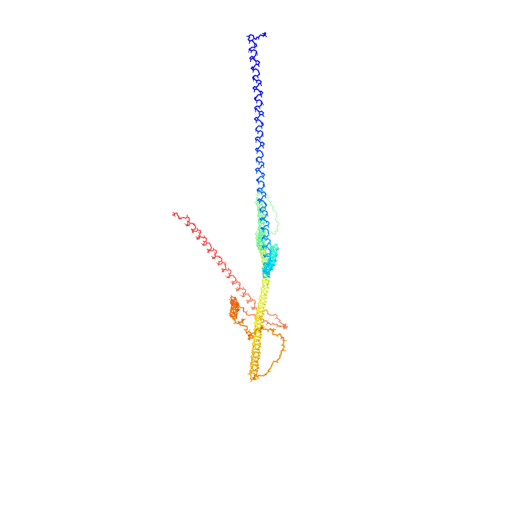1.00 90.25 269 THR A O 1
ATOM 2183 N N . LEU A 1 270 ? -25.550 -2.622 9.479 1.00 95.75 270 LEU A N 1
ATOM 2184 C CA . LEU A 1 270 ? -24.784 -1.590 8.766 1.00 95.75 270 LEU A CA 1
ATOM 2185 C C . LEU A 1 270 ? -23.440 -2.109 8.227 1.00 95.75 270 LEU A C 1
ATOM 2187 O O . LEU A 1 270 ? -23.021 -1.720 7.138 1.00 95.75 270 LEU A O 1
ATOM 2191 N N . GLU A 1 271 ? -22.754 -2.980 8.970 1.00 93.69 271 GLU A N 1
ATOM 2192 C CA . GLU A 1 271 ? -21.522 -3.640 8.516 1.00 93.69 271 GLU A CA 1
ATOM 2193 C C . GLU A 1 271 ? -21.801 -4.583 7.335 1.00 93.69 271 GLU A C 1
ATOM 2195 O O . GLU A 1 271 ? -21.085 -4.539 6.333 1.00 93.69 271 GLU A O 1
ATOM 2200 N N . HIS A 1 272 ? -22.882 -5.368 7.397 1.00 93.31 272 HIS A N 1
ATOM 2201 C CA . HIS A 1 272 ? -23.315 -6.228 6.296 1.00 93.31 272 HIS A CA 1
ATOM 2202 C C . HIS A 1 272 ? -23.692 -5.422 5.044 1.00 93.31 272 HIS A C 1
ATOM 2204 O O . HIS A 1 272 ? -23.238 -5.754 3.950 1.00 93.31 272 HIS A O 1
ATOM 2210 N N . GLU A 1 273 ? -24.451 -4.332 5.189 1.00 96.19 273 GLU A N 1
ATOM 2211 C CA . GLU A 1 273 ? -24.796 -3.422 4.088 1.00 96.19 273 GLU A CA 1
ATOM 2212 C C . GLU A 1 273 ? -23.545 -2.808 3.439 1.00 96.19 273 GLU A C 1
ATOM 2214 O O . GLU A 1 273 ? -23.434 -2.796 2.212 1.00 96.19 273 GLU A O 1
ATOM 2219 N N . GLN A 1 274 ? -22.561 -2.368 4.234 1.00 96.50 274 GLN A N 1
ATOM 2220 C CA . GLN A 1 274 ? -21.293 -1.829 3.726 1.00 96.50 274 GLN A CA 1
ATOM 2221 C C . GLN A 1 274 ? -20.452 -2.880 2.991 1.00 96.50 274 GLN A C 1
ATOM 2223 O O . GLN A 1 274 ? -19.909 -2.592 1.923 1.00 96.50 274 GLN A O 1
ATOM 2228 N N . CYS A 1 275 ? -20.340 -4.095 3.533 1.00 92.06 275 CYS A N 1
ATOM 2229 C CA . CYS A 1 275 ? -19.662 -5.204 2.860 1.00 92.06 275 CYS A CA 1
ATOM 2230 C C . CYS A 1 275 ? -20.368 -5.575 1.551 1.00 92.06 275 CYS A C 1
ATOM 2232 O O . CYS A 1 275 ? -19.715 -5.693 0.519 1.00 92.06 275 CYS A O 1
ATOM 2234 N N . SER A 1 276 ? -21.699 -5.664 1.570 1.00 95.19 276 SER A N 1
ATOM 2235 C CA . SER A 1 276 ? -22.520 -5.966 0.397 1.00 95.19 276 SER A CA 1
ATOM 2236 C C . SER A 1 276 ? -22.443 -4.861 -0.670 1.00 95.19 276 SER A C 1
ATOM 2238 O O . SER A 1 276 ? -22.489 -5.146 -1.867 1.00 95.19 276 SER A O 1
ATOM 2240 N N . PHE A 1 277 ? -22.304 -3.589 -0.281 1.00 97.75 277 PHE A N 1
ATOM 2241 C CA . PHE A 1 277 ? -22.052 -2.493 -1.222 1.00 97.75 277 PHE A CA 1
ATOM 2242 C C . PHE A 1 277 ? -20.688 -2.648 -1.910 1.00 97.75 277 PHE A C 1
ATOM 2244 O O . PHE A 1 277 ? -20.626 -2.642 -3.137 1.00 97.75 277 PHE A O 1
ATOM 2251 N N . LYS A 1 278 ? -19.615 -2.863 -1.134 1.00 95.62 278 LYS A N 1
ATOM 2252 C CA . LYS A 1 278 ? -18.258 -3.088 -1.669 1.00 95.62 278 LYS A CA 1
ATOM 2253 C C . LYS A 1 278 ? -18.187 -4.307 -2.584 1.00 95.62 278 LYS A C 1
ATOM 2255 O O . LYS A 1 278 ? -17.523 -4.262 -3.610 1.00 95.62 278 LYS A O 1
ATOM 2260 N N . GLU A 1 279 ? -18.891 -5.383 -2.241 1.00 91.88 279 GLU A N 1
ATOM 2261 C CA . GLU A 1 279 ? -18.973 -6.581 -3.077 1.00 91.88 279 GLU A CA 1
ATOM 2262 C C . GLU A 1 279 ? -19.569 -6.267 -4.458 1.00 91.88 279 GLU A C 1
ATOM 2264 O O . GLU A 1 279 ? -18.977 -6.632 -5.471 1.00 91.88 279 GLU A O 1
ATOM 2269 N N . ARG A 1 280 ? -20.691 -5.531 -4.515 1.00 96.88 280 ARG A N 1
ATOM 2270 C CA . ARG A 1 280 ? -21.303 -5.105 -5.788 1.00 96.88 280 ARG A CA 1
ATOM 2271 C C . ARG A 1 280 ? -20.395 -4.173 -6.588 1.00 96.88 280 ARG A C 1
ATOM 2273 O O . ARG A 1 280 ? -20.309 -4.322 -7.802 1.00 96.88 280 ARG A O 1
ATOM 2280 N N . ASP A 1 281 ? -19.710 -3.248 -5.921 1.00 97.00 281 ASP A N 1
ATOM 2281 C CA . ASP A 1 281 ? -18.752 -2.338 -6.557 1.00 97.00 281 ASP A CA 1
ATOM 2282 C C . ASP A 1 281 ? -17.573 -3.111 -7.179 1.00 97.00 281 ASP A C 1
ATOM 2284 O O . ASP A 1 281 ? -17.270 -2.955 -8.360 1.00 97.00 281 ASP A O 1
ATOM 2288 N N . HIS A 1 282 ? -16.968 -4.048 -6.443 1.00 93.81 282 HIS A N 1
ATOM 2289 C CA . HIS A 1 282 ? -15.919 -4.923 -6.976 1.00 93.81 282 HIS A CA 1
ATOM 2290 C C . HIS A 1 282 ? -16.420 -5.833 -8.112 1.00 93.81 282 HIS A C 1
ATOM 2292 O O . HIS A 1 282 ? -15.699 -6.030 -9.090 1.00 93.81 282 HIS A O 1
ATOM 2298 N N . GLN A 1 283 ? -17.655 -6.346 -8.036 1.00 95.81 283 GLN A N 1
ATOM 2299 C CA . GLN A 1 283 ? -18.281 -7.098 -9.131 1.00 95.81 283 GLN A CA 1
ATOM 2300 C C . GLN A 1 283 ? -18.476 -6.228 -10.384 1.00 95.81 283 GLN A C 1
ATOM 2302 O O . GLN A 1 283 ? -18.182 -6.690 -11.487 1.00 95.81 283 GLN A O 1
ATOM 2307 N N . GLN A 1 284 ? -18.917 -4.973 -10.239 1.00 96.62 284 GLN A N 1
ATOM 2308 C CA . GLN A 1 284 ? -19.041 -4.043 -11.363 1.00 96.62 284 GLN A CA 1
ATOM 2309 C C . GLN A 1 284 ? -17.671 -3.725 -11.975 1.00 96.62 284 G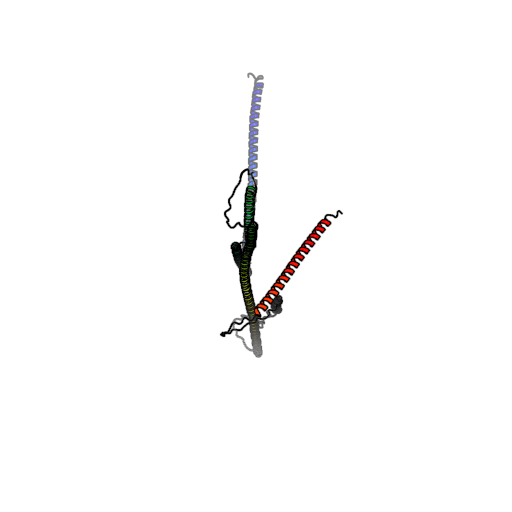LN A C 1
ATOM 2311 O O . GLN A 1 284 ? -17.508 -3.873 -13.184 1.00 96.62 284 GLN A O 1
ATOM 2316 N N . ASN A 1 285 ? -16.678 -3.367 -11.158 1.00 95.50 285 ASN A N 1
ATOM 2317 C CA . ASN A 1 285 ? -15.319 -3.083 -11.624 1.00 95.50 285 ASN A CA 1
ATOM 2318 C C . ASN A 1 285 ? -14.724 -4.275 -12.401 1.00 95.50 285 ASN A C 1
ATOM 2320 O O . ASN A 1 285 ? -14.168 -4.096 -13.480 1.00 95.50 285 ASN A O 1
ATOM 2324 N N . LEU A 1 286 ? -14.924 -5.507 -11.919 1.00 93.75 286 LEU A N 1
ATOM 2325 C CA . LEU A 1 286 ? -14.494 -6.728 -12.609 1.00 93.75 286 LEU A CA 1
ATOM 2326 C C . LEU A 1 286 ? -15.221 -6.952 -13.949 1.00 93.75 286 LEU A C 1
ATOM 2328 O O . LEU A 1 286 ? -14.618 -7.462 -14.894 1.00 93.75 286 LEU A O 1
ATOM 2332 N N . LEU A 1 287 ? -16.498 -6.573 -14.064 1.00 97.75 287 LEU A N 1
ATOM 2333 C CA . LEU A 1 287 ? -17.225 -6.602 -15.339 1.00 97.75 287 LEU A CA 1
ATOM 2334 C C . LEU A 1 287 ? -16.743 -5.517 -16.311 1.00 97.75 287 LEU A C 1
ATOM 2336 O O . LEU A 1 287 ? -16.732 -5.756 -17.518 1.00 97.75 287 LEU A O 1
ATOM 2340 N N . GLU A 1 288 ? -16.348 -4.346 -15.813 1.00 97.81 288 GLU A N 1
ATOM 2341 C CA . GLU A 1 288 ? -15.777 -3.280 -16.638 1.00 97.81 288 GLU A CA 1
ATOM 2342 C C . GLU A 1 288 ? -14.375 -3.637 -17.145 1.00 97.81 288 GLU A C 1
ATOM 2344 O O . GLU A 1 288 ? -14.128 -3.508 -18.341 1.00 97.81 288 GLU A O 1
ATOM 2349 N N . GLU A 1 289 ? -13.493 -4.173 -16.295 1.00 90.44 289 GLU A N 1
ATOM 2350 C CA . GLU A 1 289 ? -12.172 -4.654 -16.725 1.00 90.44 289 GLU A CA 1
ATOM 2351 C C . GLU A 1 289 ? -12.282 -5.770 -17.770 1.00 90.44 289 GLU A C 1
ATOM 2353 O O . GLU A 1 289 ? -11.614 -5.713 -18.796 1.00 90.44 289 GLU A O 1
ATOM 2358 N N . ARG A 1 290 ? -13.206 -6.728 -17.599 1.00 94.75 290 ARG A N 1
ATOM 2359 C CA . ARG A 1 290 ? -13.469 -7.767 -18.618 1.00 94.75 290 ARG A CA 1
ATOM 2360 C C . ARG A 1 290 ? -13.938 -7.211 -19.965 1.00 94.75 290 ARG A C 1
ATOM 2362 O O . ARG A 1 290 ? -13.709 -7.843 -20.994 1.00 94.75 290 ARG A O 1
ATOM 2369 N N . ARG A 1 291 ? -14.615 -6.056 -19.980 1.00 97.38 291 ARG A N 1
ATOM 2370 C CA . ARG A 1 291 ? -14.957 -5.356 -21.229 1.00 97.38 291 ARG A CA 1
ATOM 2371 C C . ARG A 1 291 ? -13.719 -4.684 -21.813 1.00 97.38 291 ARG A C 1
ATOM 2373 O O . ARG A 1 291 ? -13.416 -4.927 -22.972 1.00 97.38 291 ARG A O 1
ATOM 2380 N N . ARG A 1 292 ? -12.949 -3.955 -20.994 1.00 97.81 292 ARG A N 1
ATOM 2381 C CA . ARG A 1 292 ? -11.687 -3.305 -21.401 1.00 97.81 292 ARG A CA 1
ATOM 2382 C C . ARG A 1 292 ? -10.697 -4.302 -22.015 1.00 97.81 292 ARG A C 1
ATOM 2384 O O . ARG A 1 292 ? -10.123 -4.003 -23.057 1.00 97.81 292 ARG A O 1
ATOM 2391 N N . THR A 1 293 ? -10.534 -5.497 -21.436 1.00 92.31 293 THR A N 1
ATOM 2392 C CA . THR A 1 293 ? -9.678 -6.546 -22.018 1.00 92.31 293 THR A CA 1
ATOM 2393 C C . THR A 1 293 ? -10.219 -7.046 -23.357 1.00 92.31 293 THR A C 1
ATOM 2395 O O . THR A 1 293 ? -9.462 -7.098 -24.320 1.00 92.31 293 THR A O 1
ATOM 2398 N N . SER A 1 294 ? -11.525 -7.328 -23.466 1.00 95.88 294 SER A N 1
ATOM 2399 C CA . SER A 1 294 ? -12.150 -7.739 -24.735 1.00 95.88 294 SER A CA 1
ATOM 2400 C C . SER A 1 294 ? -12.024 -6.670 -25.828 1.00 95.88 294 SER A C 1
ATOM 2402 O O . SER A 1 294 ? -11.823 -7.007 -26.996 1.00 95.88 294 SER A O 1
ATOM 2404 N N . ASP A 1 295 ? -12.135 -5.391 -25.465 1.00 96.94 295 ASP A N 1
ATOM 2405 C CA . ASP A 1 295 ? -12.005 -4.271 -26.396 1.00 96.94 295 ASP A CA 1
ATOM 2406 C C . ASP A 1 295 ? -10.556 -4.164 -26.901 1.00 96.94 295 ASP A C 1
ATOM 2408 O O . ASP A 1 295 ? -10.331 -4.098 -28.110 1.00 96.94 295 ASP A O 1
ATOM 2412 N N . LEU A 1 296 ? -9.564 -4.238 -26.004 1.00 96.12 296 LEU A N 1
ATOM 2413 C CA . LEU A 1 296 ? -8.139 -4.230 -26.360 1.00 96.12 296 LEU A CA 1
ATOM 2414 C C . LEU A 1 296 ? -7.731 -5.451 -27.196 1.00 96.12 296 LEU A C 1
ATOM 2416 O O . LEU A 1 296 ? -7.001 -5.306 -28.175 1.00 96.12 296 LEU A O 1
ATOM 2420 N N . GLU A 1 297 ? -8.237 -6.643 -26.873 1.00 95.50 297 GLU A N 1
ATOM 2421 C CA . GLU A 1 297 ? -8.048 -7.837 -27.701 1.00 95.50 297 GLU A CA 1
ATOM 2422 C C . GLU A 1 297 ? -8.623 -7.657 -29.111 1.00 95.50 297 GLU A C 1
ATOM 2424 O O . GLU A 1 297 ? -8.015 -8.112 -30.081 1.00 95.50 297 GLU A O 1
ATOM 2429 N N . SER A 1 298 ? -9.786 -7.008 -29.243 1.00 94.44 298 SER A N 1
ATOM 2430 C CA . SER A 1 298 ? -10.395 -6.743 -30.551 1.00 94.44 298 SER A CA 1
ATOM 2431 C C . SER A 1 298 ? -9.567 -5.754 -31.379 1.00 94.44 298 SER A C 1
ATOM 2433 O O . SER A 1 298 ? -9.308 -6.020 -32.551 1.00 94.44 298 SER A O 1
ATOM 2435 N N . GLN A 1 299 ? -9.052 -4.690 -30.751 1.00 97.50 299 GLN A N 1
ATOM 2436 C CA . GLN A 1 299 ? -8.156 -3.716 -31.385 1.00 97.50 299 GLN A CA 1
ATOM 2437 C C . GLN A 1 299 ? -6.831 -4.358 -31.806 1.00 97.50 299 GLN A C 1
ATOM 2439 O O . GLN A 1 299 ? -6.336 -4.091 -32.898 1.00 97.50 299 GLN A O 1
ATOM 2444 N N . LEU A 1 300 ? -6.261 -5.240 -30.979 1.00 95.94 300 LEU A N 1
ATOM 2445 C CA . LEU A 1 300 ? -5.040 -5.966 -31.325 1.00 95.94 300 LEU A CA 1
ATOM 2446 C C . LEU A 1 300 ? -5.271 -6.893 -32.526 1.00 95.94 300 LEU A C 1
ATOM 2448 O O . LEU A 1 300 ? -4.482 -6.867 -33.467 1.00 95.94 300 LEU A O 1
ATOM 2452 N N . LYS A 1 301 ? -6.384 -7.641 -32.545 1.00 97.69 301 LYS A N 1
ATOM 2453 C CA . LYS A 1 301 ? -6.785 -8.485 -33.686 1.00 97.69 301 LYS A CA 1
ATOM 2454 C C . LYS A 1 301 ? -6.967 -7.653 -34.966 1.00 97.69 301 LYS A C 1
ATOM 2456 O O . LYS A 1 301 ? -6.481 -8.058 -36.021 1.00 97.69 301 LYS A O 1
ATOM 2461 N N . GLU A 1 302 ? -7.594 -6.477 -34.878 1.00 97.00 302 GLU A N 1
ATOM 2462 C CA . GLU A 1 302 ? -7.727 -5.532 -35.998 1.00 97.00 302 GLU A CA 1
ATOM 2463 C C . GLU A 1 302 ? -6.358 -5.041 -36.499 1.00 97.00 302 GLU A C 1
ATOM 2465 O O . GLU A 1 302 ? -6.078 -5.117 -37.696 1.00 97.00 302 GLU A O 1
ATOM 2470 N N . LEU A 1 303 ? -5.465 -4.612 -35.600 1.00 96.81 303 LEU A N 1
ATOM 2471 C CA . LEU A 1 303 ? -4.116 -4.156 -35.950 1.00 96.81 303 LEU A CA 1
ATOM 2472 C C . LEU A 1 303 ? -3.271 -5.261 -36.601 1.00 96.81 303 LEU A C 1
ATOM 2474 O O . LEU A 1 303 ? -2.575 -4.987 -37.579 1.00 96.81 303 LEU A O 1
ATOM 2478 N N . THR A 1 304 ? -3.357 -6.507 -36.124 1.00 97.31 304 THR A N 1
ATOM 2479 C CA . THR A 1 304 ? -2.678 -7.655 -36.748 1.00 97.31 304 THR A CA 1
ATOM 2480 C C . THR A 1 304 ? -3.183 -7.904 -38.171 1.00 97.31 304 THR A C 1
ATOM 2482 O O . THR A 1 304 ? -2.375 -8.112 -39.078 1.00 97.31 304 THR A O 1
ATOM 2485 N N . VAL A 1 305 ? -4.500 -7.839 -38.401 1.00 97.00 305 VAL A N 1
ATOM 2486 C CA . VAL A 1 305 ? -5.079 -7.957 -39.752 1.00 97.00 305 VAL A CA 1
ATOM 2487 C C . VAL A 1 305 ? -4.636 -6.790 -40.640 1.00 97.00 305 VAL A C 1
ATOM 2489 O O . VAL A 1 305 ? -4.224 -7.012 -41.775 1.00 97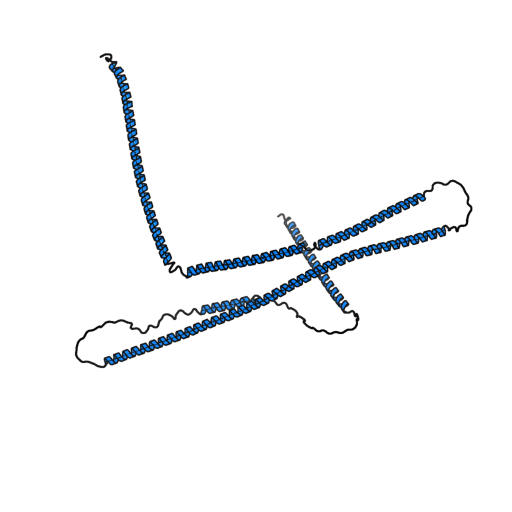.00 305 VAL A O 1
ATOM 2492 N N . MET A 1 306 ? -4.638 -5.559 -40.122 1.00 97.38 306 MET A N 1
ATOM 2493 C CA . MET A 1 306 ? -4.201 -4.370 -40.860 1.00 97.38 306 MET A CA 1
ATOM 2494 C C . MET A 1 306 ? -2.702 -4.369 -41.197 1.00 97.38 306 MET A C 1
ATOM 2496 O O . MET A 1 306 ? -2.332 -3.825 -42.237 1.00 97.38 306 MET A O 1
ATOM 2500 N N . SER A 1 307 ? -1.837 -4.957 -40.361 1.00 94.81 307 SER A N 1
ATOM 2501 C CA . SER A 1 307 ? -0.413 -5.143 -40.693 1.00 94.81 307 SER A CA 1
ATOM 2502 C C . SER A 1 307 ? -0.258 -6.134 -41.842 1.00 94.81 307 SER A C 1
ATOM 2504 O O . SER A 1 307 ? 0.309 -5.789 -42.876 1.00 94.81 307 SER A O 1
ATOM 2506 N N . ARG A 1 308 ? -0.890 -7.310 -41.721 1.00 96.62 308 ARG A N 1
ATOM 2507 C CA . ARG A 1 308 ? -0.876 -8.353 -42.756 1.00 96.62 308 ARG A CA 1
ATOM 2508 C C . ARG A 1 308 ? -1.398 -7.856 -44.103 1.00 96.62 308 ARG A C 1
ATOM 2510 O O . ARG A 1 308 ? -0.801 -8.163 -45.128 1.00 96.62 308 ARG A O 1
ATOM 2517 N N . LEU A 1 309 ? -2.462 -7.049 -44.118 1.00 96.38 309 LEU A N 1
ATOM 2518 C CA . LEU A 1 309 ? -2.959 -6.434 -45.353 1.00 96.38 309 LEU A CA 1
ATOM 2519 C C . LEU A 1 309 ? -1.900 -5.526 -45.999 1.00 96.38 309 LEU A C 1
ATOM 2521 O O . LEU A 1 309 ? -1.587 -5.716 -47.172 1.00 96.38 309 LEU A O 1
ATOM 2525 N N . LYS A 1 310 ? -1.267 -4.626 -45.236 1.00 97.69 310 LYS A N 1
ATOM 2526 C CA . LYS A 1 310 ? -0.186 -3.758 -45.743 1.00 97.69 310 LYS A CA 1
ATOM 2527 C C . LYS A 1 310 ? 1.029 -4.548 -46.229 1.00 97.69 310 LYS A C 1
ATOM 2529 O O . LYS A 1 310 ? 1.624 -4.194 -47.240 1.00 97.69 310 LYS A O 1
ATOM 2534 N N . GLU A 1 311 ? 1.395 -5.621 -45.534 1.00 94.69 311 GLU A N 1
ATOM 2535 C CA . GLU A 1 311 ? 2.459 -6.536 -45.962 1.00 94.69 311 GLU A CA 1
ATOM 2536 C C . GLU A 1 311 ? 2.106 -7.177 -47.314 1.00 94.69 311 GLU A C 1
ATOM 2538 O O . GLU A 1 311 ? 2.922 -7.143 -48.234 1.00 94.69 311 GLU A O 1
ATOM 2543 N N . THR A 1 312 ? 0.868 -7.659 -47.495 1.00 96.12 312 THR A N 1
ATOM 2544 C CA . THR A 1 312 ? 0.414 -8.194 -48.792 1.00 96.12 312 THR A CA 1
ATOM 2545 C C . THR A 1 312 ? 0.336 -7.134 -49.896 1.00 96.12 312 THR A C 1
ATOM 2547 O O . THR A 1 312 ? 0.711 -7.428 -51.028 1.00 96.12 312 THR A O 1
ATOM 2550 N N . GLU A 1 313 ? -0.060 -5.894 -49.586 1.00 96.69 313 GLU A N 1
ATOM 2551 C CA . GLU A 1 313 ? -0.053 -4.764 -50.530 1.00 96.69 313 GLU A CA 1
ATOM 2552 C C . GLU A 1 313 ? 1.375 -4.420 -50.988 1.00 96.69 313 GLU A C 1
ATOM 2554 O O . GLU A 1 313 ? 1.620 -4.226 -52.179 1.00 96.69 313 GLU A O 1
ATOM 2559 N N . LEU A 1 314 ? 2.343 -4.395 -50.064 1.00 96.38 314 LEU A N 1
ATOM 2560 C CA . LEU A 1 314 ? 3.755 -4.156 -50.377 1.00 96.38 314 LEU A CA 1
ATOM 2561 C C . LEU A 1 314 ? 4.370 -5.307 -51.184 1.00 96.38 314 LEU A C 1
ATOM 2563 O O . LEU A 1 314 ? 5.129 -5.051 -52.120 1.00 96.38 314 LEU A O 1
ATOM 2567 N N . LEU A 1 315 ? 4.034 -6.561 -50.865 1.00 96.19 315 LEU A N 1
ATOM 2568 C CA . LEU A 1 315 ? 4.451 -7.730 -51.644 1.00 96.19 315 LEU A CA 1
ATOM 2569 C C . LEU A 1 315 ? 3.863 -7.700 -53.062 1.00 96.19 315 LEU A C 1
ATOM 2571 O O . LEU A 1 315 ? 4.594 -7.947 -54.023 1.00 96.19 315 LEU A O 1
ATOM 2575 N N . GLN A 1 316 ? 2.588 -7.328 -53.211 1.00 96.75 316 GLN A N 1
ATOM 2576 C CA . GLN A 1 316 ? 1.953 -7.148 -54.517 1.00 96.75 316 GLN A CA 1
ATOM 2577 C C . GLN A 1 316 ? 2.639 -6.031 -55.318 1.00 96.75 316 GLN A C 1
ATOM 2579 O O . GLN A 1 316 ? 3.058 -6.268 -56.449 1.00 96.75 316 GLN A O 1
ATOM 2584 N N . ALA A 1 317 ? 2.840 -4.847 -54.732 1.00 96.44 317 ALA A N 1
ATOM 2585 C CA . ALA A 1 317 ? 3.520 -3.734 -55.399 1.00 96.44 317 ALA A CA 1
ATOM 2586 C C . ALA A 1 317 ? 4.968 -4.087 -55.799 1.00 96.44 317 ALA A C 1
ATOM 2588 O O . ALA A 1 317 ? 5.438 -3.706 -56.870 1.00 96.44 317 ALA A O 1
ATOM 2589 N N . ASN A 1 318 ? 5.676 -4.865 -54.975 1.00 94.56 318 ASN A N 1
ATOM 2590 C CA . ASN A 1 318 ? 7.011 -5.380 -55.286 1.00 94.56 318 ASN A CA 1
ATOM 2591 C C . ASN A 1 318 ? 6.973 -6.363 -56.473 1.00 94.56 318 ASN A C 1
ATOM 2593 O O . ASN A 1 318 ? 7.809 -6.269 -57.373 1.00 94.56 318 ASN A O 1
ATOM 2597 N N . ALA A 1 319 ? 5.981 -7.257 -56.526 1.00 95.31 319 ALA A N 1
ATOM 2598 C CA . ALA A 1 319 ? 5.769 -8.159 -57.658 1.00 95.31 319 ALA A CA 1
ATOM 2599 C C . ALA A 1 319 ? 5.416 -7.403 -58.956 1.00 95.31 319 ALA A C 1
ATOM 2601 O O . ALA A 1 319 ? 5.968 -7.720 -60.009 1.00 95.31 319 ALA A O 1
ATOM 2602 N N . GLU A 1 320 ? 4.572 -6.370 -58.884 1.00 95.44 320 GLU A N 1
ATOM 2603 C CA . GLU A 1 320 ? 4.233 -5.496 -60.018 1.00 95.44 320 GLU A CA 1
ATOM 2604 C C . GLU A 1 320 ? 5.459 -4.726 -60.538 1.00 95.44 320 GLU A C 1
ATOM 2606 O O . GLU A 1 320 ? 5.714 -4.701 -61.745 1.00 95.44 320 GLU A O 1
ATOM 2611 N N . LEU A 1 321 ? 6.274 -4.157 -59.641 1.00 95.38 321 LEU A N 1
ATOM 2612 C CA . LEU A 1 321 ? 7.525 -3.485 -60.007 1.00 95.38 321 LEU A CA 1
ATOM 2613 C C . LEU A 1 321 ? 8.540 -4.455 -60.625 1.00 95.38 321 LEU A C 1
ATOM 2615 O O . LEU A 1 321 ? 9.134 -4.127 -61.650 1.00 95.38 321 LEU A O 1
ATOM 2619 N N . LYS A 1 322 ? 8.706 -5.660 -60.064 1.00 94.00 322 LYS A N 1
ATOM 2620 C CA . LYS A 1 322 ? 9.555 -6.717 -60.645 1.00 94.00 322 LYS A CA 1
ATOM 2621 C C . LYS A 1 322 ? 9.083 -7.113 -62.042 1.00 94.00 322 LYS A C 1
ATOM 2623 O O . LYS A 1 322 ? 9.898 -7.164 -62.958 1.00 94.00 322 LYS A O 1
ATOM 2628 N N . ALA A 1 323 ? 7.780 -7.321 -62.234 1.00 94.69 323 ALA A N 1
ATOM 2629 C CA . ALA A 1 323 ? 7.213 -7.608 -63.548 1.00 94.69 323 ALA A CA 1
ATOM 2630 C C . ALA A 1 323 ? 7.495 -6.472 -64.548 1.00 94.69 323 ALA A C 1
ATOM 2632 O O . ALA A 1 323 ? 7.887 -6.742 -65.683 1.00 94.69 323 ALA A O 1
ATOM 2633 N N . LYS A 1 324 ? 7.385 -5.205 -64.118 1.00 96.75 324 LYS A N 1
ATOM 2634 C CA . LYS A 1 324 ? 7.714 -4.043 -64.956 1.00 96.75 324 LYS A CA 1
ATOM 2635 C C . LYS A 1 324 ? 9.206 -3.952 -65.288 1.00 96.75 324 LYS A C 1
ATOM 2637 O O . LYS A 1 324 ? 9.539 -3.596 -66.416 1.00 96.75 324 LYS A O 1
ATOM 2642 N N . VAL A 1 325 ? 10.097 -4.293 -64.355 1.00 93.12 325 VAL A N 1
ATOM 2643 C CA . VAL A 1 325 ? 11.542 -4.394 -64.618 1.00 93.12 325 VAL A CA 1
ATOM 2644 C C . VAL A 1 325 ? 11.810 -5.467 -65.672 1.00 93.12 325 VAL A C 1
ATOM 2646 O O . VAL A 1 325 ? 12.408 -5.146 -66.692 1.00 93.12 325 VAL A O 1
ATOM 2649 N N . CYS A 1 326 ? 11.278 -6.682 -65.513 1.00 93.19 326 CYS A N 1
ATOM 2650 C CA . CYS A 1 326 ? 11.458 -7.754 -66.497 1.00 93.19 326 CYS A CA 1
ATOM 2651 C C . CYS A 1 326 ? 10.879 -7.406 -67.884 1.00 93.19 326 CYS A C 1
ATOM 2653 O O . CYS A 1 326 ? 11.473 -7.751 -68.906 1.00 93.19 326 CYS A O 1
ATOM 2655 N N . GLU A 1 327 ? 9.751 -6.688 -67.949 1.00 94.38 327 GLU A N 1
ATOM 2656 C CA . GLU A 1 327 ? 9.187 -6.168 -69.205 1.00 94.38 327 GLU A CA 1
ATOM 2657 C C . GLU A 1 327 ? 10.135 -5.157 -69.879 1.00 94.38 327 GLU A C 1
ATOM 2659 O O . GLU A 1 327 ? 10.376 -5.231 -71.085 1.00 94.38 327 GLU A O 1
ATOM 2664 N N . LEU A 1 328 ? 10.716 -4.232 -69.105 1.00 94.12 328 LEU A N 1
ATOM 2665 C CA . LEU A 1 328 ? 11.673 -3.240 -69.606 1.00 94.12 328 LEU A CA 1
ATOM 2666 C C . LEU A 1 328 ? 13.006 -3.874 -70.027 1.00 94.12 328 LEU A C 1
ATOM 2668 O O . LEU A 1 328 ? 13.553 -3.488 -71.059 1.00 94.12 328 LEU A O 1
ATOM 2672 N N . GLU A 1 329 ? 13.509 -4.854 -69.277 1.00 91.44 329 GLU A N 1
ATOM 2673 C CA . GLU A 1 329 ? 14.698 -5.645 -69.617 1.00 91.44 329 GLU A CA 1
ATOM 2674 C C . GLU A 1 329 ? 14.484 -6.426 -70.919 1.00 91.44 329 GLU A C 1
ATOM 2676 O O . GLU A 1 329 ? 15.310 -6.351 -71.830 1.00 91.44 329 GLU A O 1
ATOM 2681 N N . SER A 1 330 ? 13.336 -7.096 -71.064 1.00 91.06 330 SER A N 1
ATOM 2682 C CA . SER A 1 330 ? 12.958 -7.777 -72.306 1.00 91.06 330 SER A CA 1
ATOM 2683 C C . SER A 1 330 ? 12.876 -6.791 -73.479 1.00 91.06 330 SER A C 1
ATOM 2685 O O . SER A 1 330 ? 13.516 -7.006 -74.508 1.00 91.06 330 SER A O 1
ATOM 2687 N N . GLY A 1 331 ? 12.212 -5.643 -73.303 1.00 92.94 331 GLY A N 1
ATOM 2688 C CA . GLY A 1 331 ? 12.119 -4.591 -74.323 1.00 92.94 331 GLY A CA 1
ATOM 2689 C C . GLY A 1 331 ? 13.439 -3.863 -74.633 1.00 92.94 331 GLY A C 1
ATOM 2690 O O . GLY A 1 331 ? 13.563 -3.227 -75.684 1.00 92.94 331 GLY A O 1
ATOM 2691 N N . LEU A 1 332 ? 14.439 -3.922 -73.748 1.00 92.38 332 LEU A N 1
ATOM 2692 C CA . LEU A 1 332 ? 15.816 -3.499 -74.029 1.00 92.38 332 LEU A CA 1
ATOM 2693 C C . LEU A 1 332 ? 16.546 -4.552 -74.869 1.00 92.38 332 LEU A C 1
ATOM 2695 O O . LEU A 1 332 ? 17.126 -4.201 -75.895 1.00 92.38 332 LEU A O 1
ATOM 2699 N N . MET A 1 333 ? 16.454 -5.830 -74.496 1.00 90.38 333 MET A N 1
ATOM 2700 C CA . MET A 1 333 ? 17.051 -6.940 -75.249 1.00 90.38 333 MET A CA 1
ATOM 2701 C C . MET A 1 333 ? 16.463 -7.069 -76.662 1.00 90.38 333 MET A C 1
ATOM 2703 O O . MET A 1 333 ? 17.205 -7.285 -77.620 1.00 90.38 333 MET A O 1
ATOM 2707 N N . GLU A 1 334 ? 15.156 -6.862 -76.835 1.00 90.38 334 GLU A N 1
ATOM 2708 C CA . GLU A 1 334 ? 14.527 -6.807 -78.159 1.00 90.38 334 GLU A CA 1
ATOM 2709 C C . GLU A 1 334 ? 15.031 -5.637 -79.021 1.00 90.38 334 GLU A C 1
ATOM 2711 O O . GLU A 1 334 ? 15.156 -5.771 -80.235 1.00 90.38 334 GLU A O 1
ATOM 2716 N N . ARG A 1 335 ? 15.288 -4.462 -78.430 1.00 90.38 335 ARG A N 1
ATOM 2717 C CA . ARG A 1 335 ? 15.821 -3.313 -79.184 1.00 90.38 335 ARG A CA 1
ATOM 2718 C C . ARG A 1 335 ? 17.278 -3.534 -79.562 1.00 90.38 335 ARG A C 1
ATOM 2720 O O . ARG A 1 335 ? 17.618 -3.370 -80.726 1.00 90.38 335 ARG A O 1
ATOM 2727 N N . TRP A 1 336 ? 18.094 -4.000 -78.619 1.00 90.69 336 TRP A N 1
ATOM 2728 C CA . TRP A 1 336 ? 19.495 -4.340 -78.864 1.00 90.69 336 TRP A CA 1
ATOM 2729 C C . TRP A 1 336 ? 19.646 -5.409 -79.959 1.00 90.69 336 TRP A C 1
ATOM 2731 O O . TRP A 1 336 ? 20.465 -5.258 -80.861 1.00 90.69 336 TRP A O 1
ATOM 2741 N N . THR A 1 337 ? 18.812 -6.457 -79.941 1.00 88.50 337 THR A N 1
ATOM 2742 C CA . THR A 1 337 ? 18.831 -7.495 -80.990 1.00 88.50 337 THR A CA 1
ATOM 2743 C C . THR A 1 337 ? 18.364 -6.978 -82.353 1.00 88.50 337 THR A C 1
ATOM 2745 O O . THR A 1 337 ? 18.951 -7.371 -83.358 1.00 88.50 337 THR A O 1
ATOM 2748 N N . ARG A 1 338 ? 17.372 -6.074 -82.416 1.00 88.12 338 ARG A N 1
ATOM 2749 C CA . ARG A 1 338 ? 16.994 -5.385 -83.668 1.00 88.12 338 ARG A CA 1
ATOM 2750 C C . ARG A 1 338 ? 18.145 -4.528 -84.206 1.00 88.12 338 ARG A C 1
ATOM 2752 O O . ARG A 1 338 ? 18.518 -4.695 -85.359 1.00 88.12 338 ARG A O 1
ATOM 2759 N N . GLU A 1 339 ? 18.761 -3.696 -83.366 1.00 88.25 339 GLU A N 1
ATOM 2760 C CA . GLU A 1 339 ? 19.890 -2.842 -83.763 1.00 88.25 339 GLU A CA 1
ATOM 2761 C C . GLU A 1 339 ? 21.095 -3.641 -84.279 1.00 88.25 339 GLU A C 1
ATOM 2763 O O . GLU A 1 339 ? 21.724 -3.238 -85.255 1.00 88.25 339 GLU A O 1
ATOM 2768 N N . GLU A 1 340 ? 21.435 -4.771 -83.653 1.00 85.25 340 GLU A N 1
ATOM 2769 C CA . GLU A 1 340 ? 22.561 -5.601 -84.101 1.00 85.25 340 GLU A CA 1
ATOM 2770 C C . GLU A 1 340 ? 22.243 -6.341 -85.416 1.00 85.25 340 GLU A C 1
ATOM 2772 O O . GLU A 1 340 ? 23.118 -6.471 -86.274 1.00 85.25 340 GLU A O 1
ATOM 2777 N N . LEU A 1 341 ? 20.984 -6.748 -85.634 1.00 85.00 341 LEU A N 1
ATOM 2778 C CA . LEU A 1 341 ? 20.525 -7.252 -86.936 1.00 85.00 341 LEU A CA 1
ATOM 2779 C C . LEU A 1 341 ? 20.597 -6.162 -88.016 1.00 85.00 341 LEU A C 1
ATOM 2781 O O . LEU A 1 341 ? 21.103 -6.428 -89.104 1.00 85.00 341 LEU A O 1
ATOM 2785 N N . ASP A 1 342 ? 20.170 -4.934 -87.718 1.00 84.19 342 ASP A N 1
ATOM 2786 C CA . ASP A 1 342 ? 20.238 -3.805 -88.652 1.00 84.19 342 ASP A CA 1
ATOM 2787 C C . ASP A 1 342 ? 21.692 -3.444 -89.009 1.00 84.19 342 ASP A C 1
ATOM 2789 O O . ASP A 1 342 ? 22.003 -3.224 -90.182 1.00 84.19 342 ASP A O 1
ATOM 2793 N N . ARG A 1 343 ? 22.620 -3.478 -88.038 1.00 81.75 343 ARG A N 1
ATOM 2794 C CA . ARG A 1 343 ? 24.070 -3.348 -88.299 1.00 81.75 343 ARG A CA 1
ATOM 2795 C C . ARG A 1 343 ? 24.595 -4.474 -89.184 1.00 81.75 343 ARG A C 1
ATOM 2797 O O . ARG A 1 343 ? 25.362 -4.206 -90.106 1.00 81.75 343 ARG A O 1
ATOM 2804 N N . SER A 1 344 ? 24.194 -5.720 -88.922 1.00 77.88 344 SER A N 1
ATOM 2805 C CA . SER A 1 344 ? 24.602 -6.873 -89.732 1.00 77.88 344 SER A CA 1
ATOM 2806 C C . SER A 1 344 ? 24.076 -6.778 -91.168 1.00 77.88 344 SER A C 1
ATOM 2808 O O . SER A 1 344 ? 24.791 -7.141 -92.100 1.00 77.88 344 SER A O 1
ATOM 2810 N N . ASN A 1 345 ? 22.859 -6.264 -91.358 1.00 75.50 345 ASN A N 1
ATOM 2811 C CA . ASN A 1 345 ? 22.270 -6.030 -92.676 1.00 75.50 345 ASN A CA 1
ATOM 2812 C C . ASN A 1 345 ? 23.008 -4.903 -93.420 1.00 75.50 345 ASN A C 1
ATOM 2814 O O . ASN A 1 345 ? 23.391 -5.083 -94.574 1.00 75.50 345 ASN A O 1
ATOM 2818 N N . ALA A 1 346 ? 23.299 -3.783 -92.750 1.00 70.94 346 ALA A N 1
ATOM 2819 C CA . ALA A 1 346 ? 24.075 -2.686 -93.333 1.00 70.94 346 ALA A CA 1
ATOM 2820 C C . ALA A 1 346 ? 25.509 -3.111 -93.712 1.00 70.94 346 ALA A C 1
ATOM 2822 O O . ALA A 1 346 ? 26.011 -2.731 -94.768 1.00 70.94 346 ALA A O 1
ATOM 2823 N N . ALA A 1 347 ? 26.153 -3.949 -92.890 1.00 65.56 347 ALA A N 1
ATOM 2824 C CA . ALA A 1 347 ? 27.463 -4.520 -93.197 1.00 65.56 347 ALA A CA 1
ATOM 2825 C C . ALA A 1 347 ? 27.424 -5.455 -94.423 1.00 65.56 347 ALA A C 1
ATOM 2827 O O . ALA A 1 347 ? 28.363 -5.454 -95.222 1.00 65.56 347 ALA A O 1
ATOM 2828 N N . ALA A 1 348 ? 26.336 -6.215 -94.603 1.00 61.41 348 ALA A N 1
ATOM 2829 C CA . ALA A 1 348 ? 26.143 -7.062 -95.777 1.00 61.41 348 ALA A CA 1
ATOM 2830 C C . ALA A 1 348 ? 26.011 -6.231 -97.066 1.00 61.41 348 ALA A C 1
ATOM 2832 O O . ALA A 1 348 ? 26.705 -6.528 -98.041 1.00 61.41 348 ALA A O 1
ATOM 2833 N N . GLU A 1 349 ? 25.215 -5.156 -97.061 1.00 56.31 349 GLU A N 1
ATOM 2834 C CA . GLU A 1 349 ? 25.043 -4.280 -98.234 1.00 56.31 349 GLU A CA 1
ATOM 2835 C C . GLU A 1 349 ? 26.368 -3.620 -98.662 1.00 56.31 349 GLU A C 1
ATOM 2837 O O . GLU A 1 349 ? 26.678 -3.568 -99.850 1.00 56.31 349 GLU A O 1
ATOM 2842 N N . THR A 1 350 ? 27.226 -3.227 -97.711 1.00 54.41 350 THR A N 1
ATOM 2843 C CA . THR A 1 350 ? 28.561 -2.666 -98.017 1.00 54.41 350 THR A CA 1
ATOM 2844 C C . THR A 1 350 ? 29.594 -3.679 -98.530 1.00 54.41 350 THR A C 1
ATOM 2846 O O . THR A 1 350 ? 30.700 -3.285 -98.890 1.00 54.41 350 THR A O 1
ATOM 2849 N N . SER A 1 351 ? 29.267 -4.975 -98.559 1.00 50.56 351 SER A N 1
ATOM 2850 C CA . SER A 1 351 ? 30.173 -6.045 -99.013 1.00 50.56 351 SER A CA 1
ATOM 2851 C C . SER A 1 351 ? 29.871 -6.576 -100.422 1.00 50.56 351 SER A C 1
ATOM 2853 O O . SER A 1 351 ? 30.579 -7.463 -100.898 1.00 50.56 351 SER A O 1
ATOM 2855 N N . SER A 1 352 ? 28.826 -6.055 -101.082 1.00 46.97 352 SER A N 1
ATOM 2856 C CA . SER A 1 352 ? 28.293 -6.615 -102.334 1.00 46.97 352 SER A CA 1
ATOM 2857 C C . SER A 1 352 ? 28.721 -5.895 -103.620 1.00 46.97 352 SER A C 1
ATOM 2859 O O . SER A 1 352 ? 28.549 -6.481 -104.689 1.00 46.97 352 SER A O 1
ATOM 2861 N N . ASP A 1 353 ? 29.277 -4.682 -103.545 1.00 40.34 353 ASP A N 1
ATOM 2862 C CA . ASP A 1 353 ? 29.772 -3.942 -104.715 1.00 40.34 353 ASP A CA 1
ATOM 2863 C C . ASP A 1 353 ? 31.303 -3.842 -104.680 1.00 40.34 353 ASP A C 1
ATOM 2865 O O . ASP A 1 353 ? 31.903 -3.408 -103.695 1.00 40.34 353 ASP A O 1
ATOM 2869 N N . GLY A 1 354 ? 31.941 -4.308 -105.755 1.00 39.66 354 GLY A N 1
ATOM 2870 C CA . GLY A 1 354 ? 33.394 -4.430 -105.856 1.00 39.66 354 GLY A CA 1
ATOM 2871 C C . GLY A 1 354 ? 34.086 -3.257 -106.556 1.00 39.66 354 GLY A C 1
ATOM 2872 O O . GLY A 1 354 ? 33.456 -2.516 -107.296 1.00 39.66 354 GLY A O 1
ATOM 2873 N N . GLU A 1 355 ? 35.400 -3.192 -106.317 1.00 37.91 355 GLU A N 1
ATOM 2874 C CA . GLU A 1 355 ? 36.514 -2.707 -107.159 1.00 37.91 355 GLU A CA 1
ATOM 2875 C C . GLU A 1 355 ? 36.367 -1.446 -108.057 1.00 37.91 355 GLU A C 1
ATOM 2877 O O . GLU A 1 355 ? 35.418 -1.267 -108.810 1.00 37.91 355 GLU A O 1
ATOM 2882 N N . GLN A 1 356 ? 37.458 -0.659 -108.082 1.00 38.47 356 GLN A N 1
ATOM 2883 C CA . GLN A 1 356 ? 37.694 0.587 -108.843 1.00 38.47 356 GLN A CA 1
ATOM 2884 C C . GLN A 1 356 ? 36.911 1.839 -108.344 1.00 38.47 356 GLN A C 1
ATOM 2886 O O . GLN A 1 356 ? 35.750 1.762 -107.978 1.00 38.47 356 GLN A O 1
ATOM 2891 N N . GLU A 1 357 ? 37.480 3.055 -108.287 1.00 36.34 357 GLU A N 1
ATOM 2892 C CA . GLU A 1 357 ? 38.714 3.555 -108.913 1.00 36.34 357 GLU A CA 1
ATOM 2893 C C . GLU A 1 357 ? 39.301 4.811 -108.216 1.00 36.34 357 GLU A C 1
ATOM 2895 O O . GLU A 1 357 ? 38.568 5.673 -107.740 1.00 36.34 357 GLU A O 1
ATOM 2900 N N . SER A 1 358 ? 40.628 4.976 -108.318 1.00 37.91 358 SER A N 1
ATOM 2901 C CA . SER A 1 358 ? 41.406 6.228 -108.166 1.00 37.91 358 SER A CA 1
ATOM 2902 C C . SER A 1 358 ? 41.559 6.891 -106.783 1.00 37.91 358 SER A C 1
ATOM 2904 O O . SER A 1 358 ? 40.735 6.784 -105.882 1.00 37.91 358 SER A O 1
ATOM 2906 N N . ALA A 1 359 ? 42.695 7.575 -106.627 1.00 46.22 359 ALA A N 1
ATOM 2907 C CA . ALA A 1 359 ? 43.093 8.298 -105.426 1.00 46.22 359 ALA A CA 1
ATOM 2908 C C . ALA A 1 359 ? 42.734 9.786 -105.517 1.00 46.22 359 ALA A C 1
ATOM 2910 O O . ALA A 1 359 ? 42.885 10.376 -106.582 1.00 46.22 359 ALA A O 1
ATOM 2911 N N . ASP A 1 360 ? 42.427 10.406 -104.376 1.00 37.00 360 ASP A N 1
ATOM 2912 C CA . ASP A 1 360 ? 43.142 11.618 -103.963 1.00 37.00 360 ASP A CA 1
ATOM 2913 C C . ASP A 1 360 ? 43.020 11.857 -102.448 1.00 37.00 360 ASP A C 1
ATOM 2915 O O . ASP A 1 360 ? 42.162 11.293 -101.767 1.00 37.00 360 ASP A O 1
ATOM 2919 N N . ALA A 1 361 ? 43.954 12.626 -101.891 1.00 44.16 361 ALA A N 1
ATOM 2920 C CA . ALA A 1 361 ? 44.167 12.717 -100.447 1.00 44.16 361 ALA A CA 1
ATOM 2921 C C . ALA A 1 361 ? 43.218 13.690 -99.724 1.00 44.16 361 ALA A C 1
ATOM 2923 O O . ALA A 1 361 ? 43.025 14.816 -100.182 1.00 44.16 361 ALA A O 1
ATOM 2924 N N . ASN A 1 362 ? 42.812 13.349 -98.490 1.00 39.03 362 ASN A N 1
ATOM 2925 C CA . ASN A 1 362 ? 43.019 14.282 -97.373 1.00 39.03 362 ASN A CA 1
ATOM 2926 C C . ASN A 1 362 ? 42.993 13.653 -95.968 1.00 39.03 362 ASN A C 1
ATOM 2928 O O . ASN A 1 362 ? 42.296 12.676 -95.706 1.00 39.03 362 ASN A O 1
ATOM 2932 N N . LEU A 1 363 ? 43.749 14.271 -95.056 1.00 43.31 363 LEU A N 1
ATOM 2933 C CA . LEU A 1 363 ? 43.729 14.020 -93.609 1.00 43.31 363 LEU A CA 1
ATOM 2934 C C . LEU A 1 363 ? 42.426 14.542 -92.974 1.00 43.31 363 LEU A C 1
ATOM 2936 O O . LEU A 1 363 ? 42.105 15.712 -93.168 1.00 43.31 363 LEU A O 1
ATOM 2940 N N . HIS A 1 364 ? 41.786 13.757 -92.097 1.00 38.62 364 HIS A N 1
ATOM 2941 C CA . HIS A 1 364 ? 41.849 14.009 -90.642 1.00 38.62 364 HIS A CA 1
ATOM 2942 C C . HIS A 1 364 ? 41.229 12.874 -89.796 1.00 38.62 364 HIS A C 1
ATOM 2944 O O . HIS A 1 364 ? 40.266 12.231 -90.197 1.00 38.62 364 HIS A O 1
ATOM 2950 N N . ASP A 1 365 ? 41.797 12.690 -88.601 1.00 34.78 365 ASP A N 1
ATOM 2951 C CA . ASP A 1 365 ? 41.222 12.101 -87.380 1.00 34.78 365 ASP A CA 1
ATOM 2952 C C . ASP A 1 365 ? 40.581 10.705 -87.422 1.00 34.78 365 ASP A C 1
ATOM 2954 O O . ASP A 1 365 ? 39.380 10.507 -87.248 1.00 34.78 365 ASP A O 1
ATOM 2958 N N . ALA A 1 366 ? 41.460 9.701 -87.408 1.00 38.00 366 ALA A N 1
ATOM 2959 C CA . ALA A 1 366 ? 41.190 8.453 -86.701 1.00 38.00 366 ALA A CA 1
ATOM 2960 C C . ALA A 1 366 ? 41.473 8.620 -85.191 1.00 38.00 366 ALA A C 1
ATOM 2962 O O . ALA A 1 366 ? 42.597 8.391 -84.741 1.00 38.00 366 ALA A O 1
ATOM 2963 N N . ALA A 1 367 ? 40.461 8.993 -84.398 1.00 37.81 367 ALA A N 1
ATOM 2964 C CA . ALA A 1 367 ? 40.518 8.925 -82.933 1.00 37.81 367 ALA A CA 1
ATOM 2965 C C . ALA A 1 367 ? 39.120 8.832 -82.288 1.00 37.81 367 ALA A C 1
ATOM 2967 O O . ALA A 1 367 ? 38.472 9.841 -82.041 1.00 37.81 367 ALA A O 1
ATOM 2968 N N . VAL A 1 368 ? 38.666 7.609 -82.002 1.00 40.25 368 VAL A N 1
ATOM 2969 C CA . VAL A 1 368 ? 38.385 7.077 -80.648 1.00 40.25 368 VAL A CA 1
ATOM 2970 C C . VAL A 1 368 ? 37.861 5.650 -80.839 1.00 40.25 368 VAL A C 1
ATOM 2972 O O . VAL A 1 368 ? 36.706 5.407 -81.176 1.00 40.25 368 VAL A O 1
ATOM 2975 N N . VAL A 1 369 ? 38.751 4.687 -80.617 1.00 48.03 369 VAL A N 1
ATOM 2976 C CA . VAL A 1 369 ? 38.375 3.309 -80.294 1.00 48.03 369 VAL A CA 1
ATOM 2977 C C . VAL A 1 369 ? 38.259 3.238 -78.775 1.00 48.03 369 VAL A C 1
ATOM 2979 O O . VAL A 1 369 ? 39.242 3.549 -78.106 1.00 48.03 369 VAL A O 1
ATOM 2982 N N . ASN A 1 370 ? 37.083 2.849 -78.266 1.00 43.31 370 ASN A N 1
ATOM 2983 C CA . ASN A 1 370 ? 36.809 2.059 -77.044 1.00 43.31 370 ASN A CA 1
ATOM 2984 C C . ASN A 1 370 ? 35.451 2.439 -76.424 1.00 43.31 370 ASN A C 1
ATOM 2986 O O . ASN A 1 370 ? 35.163 3.617 -76.235 1.00 43.31 370 ASN A O 1
ATOM 2990 N N . GLY A 1 371 ? 34.644 1.428 -76.083 1.00 36.03 371 GLY A N 1
ATOM 2991 C CA . GLY A 1 371 ? 33.307 1.595 -75.499 1.00 36.03 371 GLY A CA 1
ATOM 2992 C C . GLY A 1 371 ? 32.414 0.370 -75.722 1.00 36.03 371 GLY A C 1
ATOM 2993 O O . GLY A 1 371 ? 31.531 0.402 -76.566 1.00 36.03 371 GLY A O 1
ATOM 2994 N N . ASP A 1 372 ? 32.702 -0.707 -74.989 1.00 38.41 372 ASP A N 1
ATOM 2995 C CA . ASP A 1 372 ? 31.827 -1.851 -74.679 1.00 38.41 372 ASP A CA 1
ATOM 2996 C C . ASP A 1 372 ? 31.128 -2.623 -75.820 1.00 38.41 372 ASP A C 1
ATOM 2998 O O . ASP A 1 372 ? 29.984 -2.381 -76.203 1.00 38.41 372 ASP A O 1
ATOM 3002 N N . ARG A 1 373 ? 31.778 -3.720 -76.240 1.00 53.53 373 ARG A N 1
ATOM 3003 C CA . ARG A 1 373 ? 31.096 -4.880 -76.843 1.00 53.53 373 ARG A CA 1
ATOM 3004 C C . ARG A 1 373 ? 30.536 -5.794 -75.748 1.00 53.53 373 ARG A C 1
ATOM 3006 O O . ARG A 1 373 ? 31.182 -6.776 -75.396 1.00 53.53 373 ARG A O 1
ATOM 3013 N N . CYS A 1 374 ? 29.331 -5.512 -75.271 1.00 50.28 374 CYS A N 1
ATOM 3014 C CA . CYS A 1 374 ? 28.492 -6.468 -74.542 1.00 50.28 374 CYS A CA 1
ATOM 3015 C C . CYS A 1 374 ? 27.006 -6.163 -74.818 1.00 50.28 374 CYS A C 1
ATOM 3017 O O . CYS A 1 374 ? 26.668 -5.002 -75.063 1.00 50.28 374 CYS A O 1
ATOM 3019 N N . PRO A 1 375 ? 26.094 -7.155 -74.756 1.00 52.72 375 PRO A N 1
ATOM 3020 C CA . PRO A 1 375 ? 24.692 -6.848 -74.470 1.00 52.72 375 PRO A CA 1
ATOM 3021 C C . PRO A 1 375 ? 24.608 -6.151 -73.098 1.00 52.72 375 PRO A C 1
ATOM 3023 O O . PRO A 1 375 ? 25.510 -6.349 -72.276 1.00 52.72 375 PRO A O 1
ATOM 3026 N N . PRO A 1 376 ? 23.556 -5.363 -72.800 1.00 52.09 376 PRO A N 1
ATOM 3027 C CA . PRO A 1 376 ? 23.371 -4.833 -71.453 1.00 52.09 376 PRO A CA 1
ATOM 3028 C C . PRO A 1 376 ? 23.393 -6.003 -70.465 1.00 52.09 376 PRO A C 1
ATOM 3030 O O . PRO A 1 376 ? 22.590 -6.931 -70.569 1.00 52.09 376 PRO A O 1
ATOM 3033 N N . SER A 1 377 ? 24.371 -6.008 -69.558 1.00 49.59 377 SER A N 1
ATOM 3034 C CA . SER A 1 377 ? 24.590 -7.136 -68.660 1.00 49.59 377 SER A CA 1
ATOM 3035 C C . SER A 1 377 ? 23.406 -7.251 -67.707 1.00 49.59 377 SER A C 1
ATOM 3037 O O . SER A 1 377 ? 23.299 -6.461 -66.767 1.00 49.59 377 SER A O 1
ATOM 3039 N N . LEU A 1 378 ? 22.539 -8.240 -67.944 1.00 49.69 378 LEU A N 1
ATOM 3040 C CA . LEU A 1 378 ? 21.512 -8.653 -66.991 1.00 49.69 378 LEU A CA 1
ATOM 3041 C C . LEU A 1 378 ? 22.189 -8.875 -65.638 1.00 49.69 378 LEU A C 1
ATOM 3043 O O . LEU A 1 378 ? 23.100 -9.699 -65.515 1.00 49.69 378 LEU A O 1
ATOM 3047 N N . GLY A 1 379 ? 21.782 -8.079 -64.649 1.00 45.91 379 GLY A N 1
ATOM 3048 C CA . GLY A 1 379 ? 22.401 -8.035 -63.333 1.00 45.91 379 GLY A CA 1
ATOM 3049 C C . GLY A 1 379 ? 22.208 -9.355 -62.599 1.00 45.91 379 GLY A C 1
ATOM 3050 O O . GLY A 1 379 ? 21.249 -9.518 -61.854 1.00 45.91 379 GLY A O 1
ATOM 3051 N N . SER A 1 380 ? 23.146 -10.288 -62.773 1.00 45.59 380 SER A N 1
ATOM 3052 C CA . SER A 1 380 ? 23.146 -11.635 -62.178 1.00 45.59 380 SER A CA 1
ATOM 3053 C C . SER A 1 380 ? 23.385 -11.642 -60.652 1.00 45.59 380 SER A C 1
ATOM 3055 O O . SER A 1 380 ? 23.931 -12.599 -60.101 1.00 45.59 380 SER A O 1
ATOM 3057 N N . LEU A 1 381 ? 23.004 -10.571 -59.957 1.00 44.84 381 LEU A N 1
ATOM 3058 C CA . LEU A 1 381 ? 23.169 -10.358 -58.525 1.00 44.84 381 LEU A CA 1
ATOM 3059 C C . LEU A 1 381 ? 21.904 -9.702 -57.955 1.00 44.84 381 LEU A C 1
ATOM 3061 O O . LEU A 1 381 ? 21.891 -8.492 -57.764 1.00 44.84 381 LEU A O 1
ATOM 3065 N N . LEU A 1 382 ? 20.861 -10.514 -57.711 1.00 45.59 382 LEU A N 1
ATOM 3066 C CA . LEU A 1 382 ? 19.904 -10.419 -56.582 1.00 45.59 382 LEU A CA 1
ATOM 3067 C C . LEU A 1 382 ? 18.716 -11.401 -56.751 1.00 45.59 382 LEU A C 1
ATOM 3069 O O . LEU A 1 382 ? 17.563 -10.990 -56.857 1.00 45.59 382 LEU A O 1
ATOM 3073 N N . LEU A 1 383 ? 18.968 -12.721 -56.749 1.00 44.97 383 LEU A N 1
ATOM 3074 C CA . LEU A 1 383 ? 17.877 -13.716 -56.667 1.00 44.97 383 LEU A CA 1
ATOM 3075 C C . LEU A 1 383 ? 18.235 -15.016 -55.915 1.00 44.97 383 LEU A C 1
ATOM 3077 O O . LEU A 1 383 ? 17.727 -16.084 -56.241 1.00 44.97 383 LEU A O 1
ATOM 3081 N N . SER A 1 384 ? 19.093 -14.931 -54.889 1.00 39.84 384 SER A N 1
ATOM 3082 C CA . SER A 1 384 ? 19.552 -16.110 -54.121 1.00 39.84 384 SER A CA 1
ATOM 3083 C C . SER A 1 384 ? 19.532 -15.921 -52.595 1.00 39.84 384 SER A C 1
ATOM 3085 O O . SER A 1 384 ? 20.280 -16.590 -51.885 1.00 39.84 384 SER A O 1
ATOM 3087 N N . SER A 1 385 ? 18.737 -14.983 -52.063 1.00 40.62 385 SER A N 1
ATOM 3088 C CA . SER A 1 385 ? 18.726 -14.678 -50.614 1.00 40.62 385 SER A CA 1
ATOM 3089 C C . SER A 1 385 ? 17.348 -14.327 -50.037 1.00 40.62 385 SER A C 1
ATOM 3091 O O . SER A 1 385 ? 17.266 -13.644 -49.024 1.00 40.62 385 SER A O 1
ATOM 3093 N N . LEU A 1 386 ? 16.266 -14.815 -50.653 1.00 43.81 386 LEU A N 1
ATOM 3094 C CA . LEU A 1 386 ? 14.916 -14.789 -50.075 1.00 43.81 386 LEU A CA 1
ATOM 3095 C C . LEU A 1 386 ? 14.394 -16.228 -49.939 1.00 43.81 386 LEU A C 1
ATOM 3097 O O . LEU A 1 386 ? 13.682 -16.753 -50.787 1.00 43.81 386 LEU A O 1
ATOM 3101 N N . SER A 1 387 ? 14.836 -16.888 -48.871 1.00 40.91 387 SER A N 1
ATOM 3102 C CA . SER A 1 387 ? 14.257 -18.124 -48.318 1.00 40.91 387 SER A CA 1
ATOM 3103 C C . SER A 1 387 ? 14.455 -18.098 -46.801 1.00 40.91 387 SER A C 1
ATOM 3105 O O . SER A 1 387 ? 15.146 -18.925 -46.222 1.00 40.91 387 SER A O 1
ATOM 3107 N N . SER A 1 388 ? 13.911 -17.041 -46.195 1.00 44.44 388 SER A N 1
ATOM 3108 C CA . SER A 1 388 ? 13.847 -16.804 -44.744 1.00 44.44 388 SER A CA 1
ATOM 3109 C C . SER A 1 388 ? 12.427 -16.386 -44.322 1.00 44.44 388 SER A C 1
ATOM 3111 O O . SER A 1 388 ? 12.228 -15.877 -43.222 1.00 44.44 388 SER A O 1
ATOM 3113 N N . GLU A 1 389 ? 11.438 -16.562 -45.206 1.00 48.31 389 GLU A N 1
ATOM 3114 C CA . GLU A 1 389 ? 10.032 -16.221 -44.947 1.00 48.31 389 GLU A CA 1
ATOM 3115 C C . GLU A 1 389 ? 9.359 -17.272 -44.033 1.00 48.31 389 GLU A C 1
ATOM 3117 O O . GLU A 1 389 ? 8.494 -16.921 -43.233 1.00 48.31 389 GLU A O 1
ATOM 3122 N N . ASP A 1 390 ? 9.846 -18.522 -44.039 1.00 47.94 390 ASP A N 1
ATOM 3123 C CA . ASP A 1 390 ? 9.322 -19.639 -43.229 1.00 47.94 390 ASP A CA 1
ATOM 3124 C C . ASP A 1 390 ? 9.516 -19.473 -41.701 1.00 47.94 390 ASP A C 1
ATOM 3126 O O . ASP A 1 390 ? 8.814 -20.107 -40.904 1.00 47.94 390 ASP A O 1
ATOM 3130 N N . ASP A 1 391 ? 10.452 -18.624 -41.264 1.00 46.47 391 ASP A N 1
ATOM 3131 C CA . ASP A 1 391 ? 10.741 -18.406 -39.838 1.00 46.47 391 ASP A CA 1
ATOM 3132 C C . ASP A 1 391 ? 9.814 -17.363 -39.185 1.00 46.47 391 ASP A C 1
ATOM 3134 O O . ASP A 1 391 ? 9.592 -17.406 -37.970 1.00 46.47 391 ASP A O 1
ATOM 3138 N N . LEU A 1 392 ? 9.221 -16.448 -39.965 1.00 52.62 392 LEU A N 1
ATOM 3139 C CA . LEU A 1 392 ? 8.363 -15.387 -39.421 1.00 52.62 392 LEU A CA 1
ATOM 3140 C C . LEU A 1 392 ? 6.957 -15.907 -39.081 1.00 52.62 392 LEU A C 1
ATOM 3142 O O . LEU A 1 392 ? 6.445 -15.649 -37.987 1.00 52.62 392 LEU A O 1
ATOM 3146 N N . ASP A 1 393 ? 6.358 -16.707 -39.969 1.00 50.62 393 ASP A N 1
ATOM 3147 C CA . ASP A 1 393 ? 5.044 -17.321 -39.728 1.00 50.62 393 ASP A CA 1
ATOM 3148 C C . ASP A 1 393 ? 5.086 -18.339 -38.574 1.00 50.62 393 ASP A C 1
ATOM 3150 O O . ASP A 1 393 ? 4.137 -18.428 -37.787 1.00 50.62 393 ASP A O 1
ATOM 3154 N N . ASN A 1 394 ? 6.208 -19.046 -38.389 1.00 50.22 394 ASN A N 1
ATOM 3155 C CA . ASN A 1 394 ? 6.432 -19.913 -37.226 1.00 50.22 394 ASN A CA 1
ATOM 3156 C C . ASN A 1 394 ? 6.488 -19.136 -35.899 1.00 50.22 394 ASN A C 1
ATOM 3158 O O . ASN A 1 394 ? 6.094 -19.670 -34.862 1.00 50.22 394 ASN A O 1
ATOM 3162 N N . LEU A 1 395 ? 6.948 -17.881 -35.898 1.00 49.66 395 LEU A N 1
ATOM 3163 C CA . LEU A 1 395 ? 6.995 -17.066 -34.683 1.00 49.66 395 LEU A CA 1
ATOM 3164 C C . LEU A 1 395 ? 5.615 -16.477 -34.341 1.00 49.66 395 LEU A C 1
ATOM 3166 O O . LEU A 1 395 ? 5.192 -16.522 -33.185 1.00 49.66 395 LEU A O 1
ATOM 3170 N N . VAL A 1 396 ? 4.874 -15.995 -35.346 1.00 53.66 396 VAL A N 1
ATOM 3171 C CA . VAL A 1 396 ? 3.530 -15.406 -35.177 1.00 53.66 396 VAL A CA 1
ATOM 3172 C C . VAL A 1 396 ? 2.481 -16.458 -34.792 1.00 53.66 396 VAL A C 1
ATOM 3174 O O . VAL A 1 396 ? 1.640 -16.214 -33.920 1.00 53.66 396 VAL A O 1
ATOM 3177 N N . THR A 1 397 ? 2.535 -17.654 -35.386 1.00 55.09 397 THR A N 1
ATOM 3178 C CA . THR A 1 397 ? 1.648 -18.768 -34.999 1.00 55.09 397 THR A CA 1
ATOM 3179 C C . THR A 1 397 ? 1.925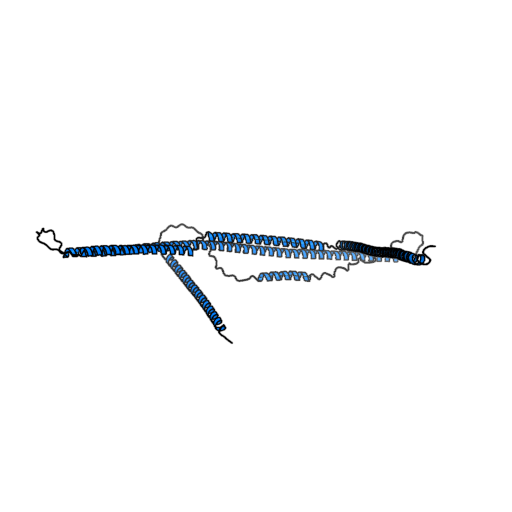 -19.250 -33.577 1.00 55.09 397 THR A C 1
ATOM 3181 O O . THR A 1 397 ? 0.982 -19.484 -32.823 1.00 55.09 397 THR A O 1
ATOM 3184 N N . LYS A 1 398 ? 3.195 -19.320 -33.165 1.00 47.41 398 LYS A N 1
ATOM 3185 C CA . LYS A 1 398 ? 3.593 -19.724 -31.810 1.00 47.41 398 LYS A CA 1
ATOM 3186 C C . LYS A 1 398 ? 3.099 -18.749 -30.738 1.00 47.41 398 LYS A C 1
ATOM 3188 O O . LYS A 1 398 ? 2.458 -19.184 -29.787 1.00 47.41 398 LYS A O 1
ATOM 3193 N N . VAL A 1 399 ? 3.264 -17.440 -30.957 1.00 51.78 399 VAL A N 1
ATOM 3194 C CA . VAL A 1 399 ? 2.685 -16.401 -30.080 1.00 51.78 399 VAL A CA 1
ATOM 3195 C C . VAL A 1 399 ? 1.156 -16.516 -29.998 1.00 51.78 399 VAL A C 1
ATOM 3197 O O . VAL A 1 399 ? 0.591 -16.356 -28.920 1.00 51.78 399 VAL A O 1
ATOM 3200 N N . SER A 1 400 ? 0.480 -16.854 -31.101 1.00 49.03 400 SER A N 1
ATOM 3201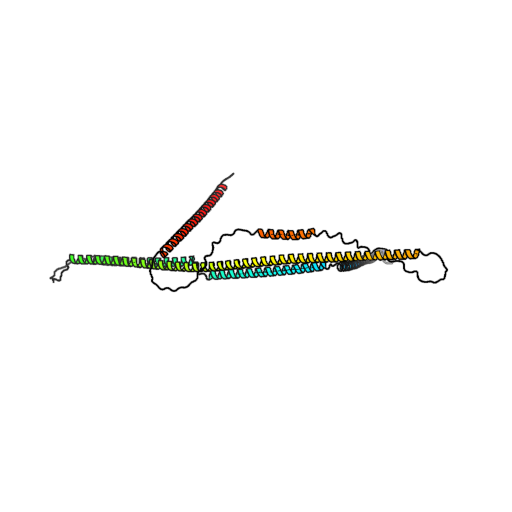 C CA . SER A 1 400 ? -0.982 -17.033 -31.107 1.00 49.03 400 SER A CA 1
ATOM 3202 C C . SER A 1 400 ? -1.434 -18.245 -30.271 1.00 49.03 400 SER A C 1
ATOM 3204 O O . SER A 1 400 ? -2.395 -18.145 -29.512 1.00 49.03 400 SER A O 1
ATOM 3206 N N . VAL A 1 401 ? -0.720 -19.375 -30.359 1.00 51.84 401 VAL A N 1
ATOM 3207 C CA . VAL A 1 401 ? -1.026 -20.610 -29.604 1.00 51.84 401 VAL A CA 1
ATOM 3208 C C . VAL A 1 401 ? -0.737 -20.462 -28.103 1.00 51.84 401 VAL A C 1
ATOM 3210 O O . VAL A 1 401 ? -1.478 -20.998 -27.271 1.00 51.84 401 VAL A O 1
ATOM 3213 N N . ASP A 1 402 ? 0.304 -19.712 -27.736 1.00 43.66 402 ASP A N 1
ATOM 3214 C CA . ASP A 1 402 ? 0.649 -19.464 -26.332 1.00 43.66 402 ASP A CA 1
ATOM 3215 C C . ASP A 1 402 ? -0.387 -18.549 -25.638 1.00 43.66 402 ASP A C 1
ATOM 3217 O O . ASP A 1 402 ? -0.722 -18.770 -24.470 1.00 43.66 402 ASP A O 1
ATOM 3221 N N . ILE A 1 403 ? -0.981 -17.584 -26.357 1.00 50.72 403 ILE A N 1
ATOM 3222 C CA . ILE A 1 403 ? -2.055 -16.717 -25.832 1.00 50.72 403 ILE A CA 1
ATOM 3223 C C . ILE A 1 403 ? -3.317 -17.535 -25.513 1.00 50.72 403 ILE A C 1
ATOM 3225 O O . ILE A 1 403 ? -3.797 -17.491 -24.375 1.00 50.72 403 ILE A O 1
ATOM 3229 N N . ASP A 1 404 ? -3.809 -18.348 -26.455 1.00 39.69 404 ASP A N 1
ATOM 3230 C CA . ASP A 1 404 ? -4.994 -19.192 -26.232 1.00 39.69 404 ASP A CA 1
ATOM 3231 C C . ASP A 1 404 ? -4.780 -20.178 -25.068 1.00 39.69 404 ASP A C 1
ATOM 3233 O O . ASP A 1 404 ? -5.678 -20.389 -24.245 1.00 39.69 404 ASP A O 1
ATOM 3237 N N . SER A 1 405 ? -3.562 -20.712 -24.924 1.00 45.19 405 SER A N 1
ATOM 3238 C CA . SER A 1 405 ? -3.196 -21.626 -23.834 1.00 45.19 405 SER A CA 1
ATOM 3239 C C . SER A 1 405 ? -3.320 -20.975 -22.449 1.00 45.19 405 SER A C 1
ATOM 3241 O O . SER A 1 405 ? -3.843 -21.601 -21.521 1.00 45.19 405 SER A O 1
ATOM 3243 N N . THR A 1 406 ? -2.921 -19.705 -22.298 1.00 45.38 406 THR A N 1
ATOM 3244 C CA . THR A 1 406 ? -3.037 -18.979 -21.014 1.00 45.38 406 THR A CA 1
ATOM 3245 C C . THR A 1 406 ? -4.477 -18.622 -20.629 1.00 45.38 406 THR A C 1
ATOM 3247 O O . THR A 1 406 ? -4.788 -18.576 -19.437 1.00 45.38 406 THR A O 1
ATOM 3250 N N . SER A 1 407 ? -5.385 -18.468 -21.601 1.00 43.06 407 SER A N 1
ATOM 3251 C CA . SER A 1 407 ? -6.812 -18.202 -21.337 1.00 43.06 407 SER A CA 1
ATOM 3252 C C . SER A 1 407 ? -7.532 -19.368 -20.634 1.00 43.06 407 SER A C 1
ATOM 3254 O O . SER A 1 407 ? -8.495 -19.166 -19.893 1.00 43.06 407 SER A O 1
ATOM 3256 N N . SER A 1 408 ? -7.041 -20.599 -20.821 1.00 36.72 408 SER A N 1
ATOM 3257 C CA . SER A 1 408 ? -7.711 -21.830 -20.374 1.00 36.72 408 SER A CA 1
ATOM 3258 C C . SER A 1 408 ? -7.567 -22.146 -18.876 1.00 36.72 408 SER A C 1
ATOM 3260 O O . SER A 1 408 ? -8.323 -22.956 -18.338 1.00 36.72 408 SER A O 1
ATOM 3262 N N . VAL A 1 409 ? -6.621 -21.506 -18.178 1.00 39.47 409 VAL A N 1
ATOM 3263 C CA . VAL A 1 409 ? -6.204 -21.901 -16.816 1.00 39.47 409 VAL A CA 1
ATOM 3264 C C . VAL A 1 409 ? -7.150 -21.383 -15.718 1.00 39.47 409 VAL A C 1
ATOM 3266 O O . VAL A 1 409 ? -7.187 -21.943 -14.623 1.00 39.47 409 VAL A O 1
ATOM 3269 N N . PHE A 1 410 ? -7.983 -20.373 -16.000 1.00 37.16 410 PHE A N 1
ATOM 3270 C CA . PHE A 1 410 ? -8.957 -19.815 -15.046 1.00 37.16 410 PHE A CA 1
ATOM 3271 C C . PHE A 1 410 ? -10.404 -20.266 -15.312 1.00 37.16 410 PHE A C 1
ATOM 3273 O O . PHE A 1 410 ? -11.324 -19.462 -15.450 1.00 37.16 410 PHE A O 1
ATOM 3280 N N . SER A 1 411 ? -10.621 -21.584 -15.313 1.00 39.56 411 SER A N 1
ATOM 3281 C CA . SER A 1 411 ? -11.958 -22.186 -15.204 1.00 39.56 411 SER A CA 1
ATOM 3282 C C . SER A 1 411 ? -12.082 -22.999 -13.915 1.00 39.56 411 SER A C 1
ATOM 3284 O O . SER A 1 411 ? -11.426 -24.020 -13.726 1.00 39.56 411 SER A O 1
ATOM 3286 N N . SER A 1 412 ? -12.931 -22.538 -12.999 1.00 33.50 412 SER A N 1
ATOM 3287 C CA . SER A 1 412 ? -13.315 -23.237 -11.765 1.00 33.50 412 SER A CA 1
ATOM 3288 C C . SER A 1 412 ? -14.738 -22.825 -11.363 1.00 33.50 412 SER A C 1
ATOM 3290 O O . SER A 1 412 ? -15.226 -21.796 -11.832 1.00 33.50 412 SER A O 1
ATOM 3292 N N . PRO A 1 413 ? -15.471 -23.684 -10.635 1.00 38.72 413 PRO A N 1
ATOM 3293 C CA . PRO A 1 413 ? -16.844 -23.993 -11.022 1.00 38.72 413 PRO A CA 1
ATOM 3294 C C . PRO A 1 413 ? -17.884 -22.958 -10.588 1.00 38.72 413 PRO A C 1
ATOM 3296 O O . PRO A 1 413 ? -17.848 -22.411 -9.488 1.00 38.72 413 PRO A O 1
ATOM 3299 N N . THR A 1 414 ? -18.883 -22.782 -11.450 1.00 32.56 414 THR A N 1
ATOM 3300 C CA . THR A 1 414 ? -20.134 -22.077 -11.161 1.00 32.56 414 THR A CA 1
ATOM 3301 C C . THR A 1 414 ? -20.882 -22.728 -9.998 1.00 32.56 414 THR A C 1
ATOM 3303 O O . THR A 1 414 ? -21.395 -23.838 -10.131 1.00 32.56 414 THR A O 1
ATOM 3306 N N . SER A 1 415 ? -20.996 -22.004 -8.883 1.00 31.48 415 SER A N 1
ATOM 3307 C CA . SER A 1 415 ? -22.007 -22.266 -7.856 1.00 31.48 415 SER A CA 1
ATOM 3308 C C . SER A 1 415 ? -23.344 -21.696 -8.323 1.00 31.48 415 SER A C 1
ATOM 3310 O O . SER A 1 415 ? -23.435 -20.510 -8.635 1.00 31.48 415 SER A O 1
ATOM 3312 N N . GLU A 1 416 ? -24.377 -22.531 -8.364 1.00 30.50 416 GLU A N 1
ATOM 3313 C CA . GLU A 1 416 ? -25.722 -22.139 -8.788 1.00 30.50 416 GLU A CA 1
ATOM 3314 C C . GLU A 1 416 ? -26.320 -21.070 -7.856 1.00 30.50 416 GLU A C 1
ATOM 3316 O O . GLU A 1 416 ? -26.321 -21.219 -6.633 1.00 30.50 416 GLU A O 1
ATOM 3321 N N . ILE A 1 417 ? -26.868 -20.005 -8.447 1.00 38.34 417 ILE A N 1
ATOM 3322 C CA . ILE A 1 417 ? -27.727 -19.032 -7.764 1.00 38.34 417 ILE A CA 1
ATOM 3323 C C . ILE A 1 417 ? -29.176 -19.366 -8.156 1.00 38.34 417 ILE A C 1
ATOM 3325 O O . ILE A 1 417 ? -29.487 -19.326 -9.350 1.00 38.34 417 ILE A O 1
ATOM 3329 N N . PRO A 1 418 ? -30.077 -19.698 -7.212 1.00 33.84 418 PRO A N 1
ATOM 3330 C CA . PRO A 1 418 ? -31.493 -19.869 -7.524 1.00 33.84 418 PRO A CA 1
ATOM 3331 C C . PRO A 1 418 ? -32.138 -18.505 -7.845 1.00 33.84 418 PRO A C 1
ATOM 3333 O O . PRO A 1 418 ? -31.739 -17.491 -7.270 1.00 33.84 418 PRO A O 1
ATOM 3336 N N . PRO A 1 419 ? -33.111 -18.451 -8.771 1.00 43.44 419 PRO A N 1
ATOM 3337 C CA . PRO A 1 419 ? -33.499 -17.203 -9.418 1.00 43.44 419 PRO A CA 1
ATOM 3338 C C . PRO A 1 419 ? -34.362 -16.278 -8.555 1.00 43.44 419 PRO A C 1
ATOM 3340 O O . PRO A 1 419 ? -35.163 -16.705 -7.722 1.00 43.44 419 PRO A O 1
ATOM 3343 N N . ASP A 1 420 ? -34.220 -14.993 -8.866 1.00 31.44 420 ASP A N 1
ATOM 3344 C CA . ASP A 1 420 ? -35.055 -13.881 -8.424 1.00 31.44 420 ASP A CA 1
ATOM 3345 C C . ASP A 1 420 ? -36.549 -14.091 -8.760 1.00 31.44 420 ASP A C 1
ATOM 3347 O O . ASP A 1 420 ? -36.903 -14.579 -9.836 1.00 31.44 420 ASP A O 1
ATOM 3351 N N . LEU A 1 421 ? -37.431 -13.665 -7.851 1.00 34.50 421 LEU A N 1
ATOM 3352 C CA . LEU A 1 421 ? -38.871 -13.524 -8.088 1.00 34.50 421 LEU A CA 1
ATOM 3353 C C . LEU A 1 421 ? -39.258 -12.049 -7.964 1.00 34.50 421 LEU A C 1
ATOM 3355 O O . LEU A 1 421 ? -39.819 -11.595 -6.963 1.00 34.50 421 LEU A O 1
ATOM 3359 N N . GLY A 1 422 ? -38.964 -11.306 -9.027 1.00 31.03 422 GLY A N 1
ATOM 3360 C CA . GLY A 1 422 ? -39.381 -9.922 -9.179 1.00 31.03 422 GLY A CA 1
ATOM 3361 C C . GLY A 1 422 ? -40.875 -9.746 -9.496 1.00 31.03 422 GLY A C 1
ATOM 3362 O O . GLY A 1 422 ? -41.539 -10.622 -10.044 1.00 31.03 422 GLY A O 1
ATOM 3363 N N . ALA A 1 423 ? -41.341 -8.522 -9.224 1.00 31.98 423 ALA A N 1
ATOM 3364 C CA . ALA A 1 423 ? -42.591 -7.894 -9.672 1.00 31.98 423 ALA A CA 1
ATOM 3365 C C . ALA A 1 423 ? -43.943 -8.438 -9.146 1.00 31.98 423 ALA A C 1
ATOM 3367 O O . ALA A 1 423 ? -44.450 -9.468 -9.573 1.00 31.98 423 ALA A O 1
ATOM 3368 N N . HIS A 1 424 ? -44.665 -7.579 -8.411 1.00 30.50 424 HIS A N 1
ATOM 3369 C CA . HIS A 1 424 ? -45.702 -6.773 -9.077 1.00 30.50 424 HIS A CA 1
ATOM 3370 C C . HIS A 1 424 ? -46.131 -5.525 -8.280 1.00 30.50 424 HIS A C 1
ATOM 3372 O O . HIS A 1 424 ? -46.498 -5.594 -7.110 1.00 30.50 424 HIS A O 1
ATOM 3378 N N . ASN A 1 425 ? -46.164 -4.379 -8.967 1.00 34.31 425 ASN A N 1
ATOM 3379 C CA . ASN A 1 425 ? -46.913 -3.188 -8.552 1.00 34.31 425 ASN A CA 1
ATOM 3380 C C . ASN A 1 425 ? -48.420 -3.407 -8.774 1.00 34.31 425 ASN A C 1
ATOM 3382 O O . ASN A 1 425 ? -48.784 -3.880 -9.850 1.00 34.31 425 ASN A O 1
ATOM 3386 N N . ALA A 1 426 ? -49.273 -2.944 -7.848 1.00 30.34 426 ALA A N 1
ATOM 3387 C CA . ALA A 1 426 ? -50.439 -2.092 -8.156 1.00 30.34 426 ALA A CA 1
ATOM 3388 C C . ALA A 1 426 ? -51.258 -1.713 -6.903 1.00 30.34 426 ALA A C 1
ATOM 3390 O O . ALA A 1 426 ? -51.538 -2.529 -6.030 1.00 30.34 426 ALA A O 1
ATOM 3391 N N . SER A 1 427 ? -51.711 -0.459 -6.874 1.00 35.84 427 SER A N 1
ATOM 3392 C CA . SER A 1 427 ? -52.689 0.071 -5.917 1.00 35.84 427 SER A CA 1
ATOM 3393 C C . SER A 1 427 ? -54.089 -0.516 -6.134 1.00 35.84 427 SER A C 1
ATOM 3395 O O . SER A 1 427 ? -54.541 -0.590 -7.276 1.00 35.84 427 SER A O 1
ATOM 3397 N N . ASN A 1 428 ? -54.837 -0.779 -5.052 1.00 29.98 428 ASN A N 1
ATOM 3398 C CA . ASN A 1 428 ? -56.259 -0.424 -5.047 1.00 29.98 428 ASN A CA 1
ATOM 3399 C C . ASN A 1 428 ? -56.832 -0.189 -3.637 1.00 29.98 428 ASN A C 1
ATOM 3401 O O . ASN A 1 428 ? -56.468 -0.863 -2.674 1.00 29.98 428 ASN A O 1
ATOM 3405 N N . GLN A 1 429 ? -57.757 0.767 -3.513 1.00 39.44 429 GLN A N 1
ATOM 3406 C CA . GLN A 1 429 ? -58.424 1.092 -2.246 1.00 39.44 429 GLN A CA 1
ATOM 3407 C C . GLN A 1 429 ? -59.602 0.146 -1.968 1.00 39.44 429 GLN A C 1
ATOM 3409 O O . GLN A 1 429 ? -60.397 -0.145 -2.857 1.00 39.44 429 GLN A O 1
ATOM 3414 N N . GLY A 1 430 ? -59.802 -0.252 -0.705 1.00 30.67 430 GLY A N 1
ATOM 3415 C CA . GLY A 1 430 ? -60.960 -1.070 -0.326 1.00 30.67 430 GLY A CA 1
ATOM 3416 C C . GLY A 1 430 ? -61.186 -1.195 1.181 1.00 30.67 430 GLY A C 1
ATOM 3417 O O . GLY A 1 430 ? -60.716 -2.132 1.816 1.00 30.67 430 GLY A O 1
ATOM 3418 N N . LYS A 1 431 ? -61.966 -0.282 1.775 1.00 42.00 431 LYS A N 1
ATOM 3419 C CA . LYS A 1 431 ? -62.430 -0.412 3.171 1.00 42.00 431 LYS A CA 1
ATOM 3420 C C . LYS A 1 431 ? -63.265 -1.692 3.347 1.00 42.00 431 LYS A C 1
ATOM 3422 O O . LYS A 1 431 ? -64.322 -1.769 2.721 1.00 42.00 431 LYS A O 1
ATOM 3427 N N . LYS A 1 432 ? -62.916 -2.580 4.298 1.00 33.81 432 LYS A N 1
ATOM 3428 C CA . LYS A 1 432 ? -63.879 -3.225 5.234 1.00 33.81 432 LYS A CA 1
ATOM 3429 C C . LYS A 1 432 ? -63.243 -4.144 6.297 1.00 33.81 432 LYS A C 1
ATOM 3431 O O . LYS A 1 432 ? -62.663 -5.167 5.978 1.00 33.81 432 LYS A O 1
ATOM 3436 N N . LYS A 1 433 ? -63.574 -3.819 7.555 1.00 31.56 433 LYS A N 1
ATOM 3437 C CA . LYS A 1 433 ? -63.776 -4.698 8.730 1.00 31.56 433 LYS A CA 1
ATOM 3438 C C . LYS A 1 433 ? -62.624 -5.604 9.199 1.00 31.56 433 LYS A C 1
ATOM 3440 O O . LYS A 1 433 ? -62.378 -6.672 8.653 1.00 31.56 433 LYS A O 1
ATOM 3445 N N . PHE A 1 434 ? -62.107 -5.254 10.380 1.00 33.38 434 PHE A N 1
ATOM 3446 C CA . PHE A 1 434 ? -61.466 -6.178 11.317 1.00 33.38 434 PHE A CA 1
ATOM 3447 C C . PHE A 1 434 ? -62.269 -7.483 11.480 1.00 33.38 434 PHE A C 1
ATOM 3449 O O . PHE A 1 434 ? -63.409 -7.470 11.950 1.00 33.38 434 PHE A O 1
ATOM 3456 N N . LYS A 1 435 ? -61.618 -8.609 11.189 1.00 33.22 435 LYS A N 1
ATOM 3457 C CA . LYS A 1 435 ? -61.819 -9.890 11.870 1.00 33.22 435 LYS A CA 1
ATOM 3458 C C . LYS A 1 435 ? -60.435 -10.487 12.105 1.00 33.22 435 LYS A C 1
ATOM 3460 O O . LYS A 1 435 ? -59.774 -10.873 11.150 1.00 33.22 435 LYS A O 1
ATOM 3465 N N . PHE A 1 436 ? -60.007 -10.551 13.363 1.00 32.09 436 PHE A N 1
ATOM 3466 C CA . PHE A 1 436 ? -58.832 -11.333 13.739 1.00 32.09 436 PHE A CA 1
ATOM 3467 C C . PHE A 1 436 ? -59.188 -12.818 13.596 1.00 32.09 436 PHE A C 1
ATOM 3469 O O . PHE A 1 436 ? -59.911 -13.372 14.422 1.00 32.09 436 PHE A O 1
ATOM 3476 N N . THR A 1 437 ? -58.717 -13.452 12.527 1.00 36.62 437 THR A N 1
ATOM 3477 C CA . THR A 1 437 ? -58.626 -14.910 12.424 1.00 36.62 437 THR A CA 1
ATOM 3478 C C . THR A 1 437 ? -57.161 -15.300 12.565 1.00 36.62 437 THR A C 1
ATOM 3480 O O . THR A 1 437 ? -56.288 -14.687 11.954 1.00 36.62 437 THR A O 1
ATOM 3483 N N . SER A 1 438 ? -56.883 -16.306 13.395 1.00 42.78 438 SER A N 1
ATOM 3484 C CA . SER A 1 438 ? -55.527 -16.609 13.870 1.00 42.78 438 SER A CA 1
ATOM 3485 C C . SER A 1 438 ? -54.913 -17.877 13.251 1.00 42.78 438 SER A C 1
ATOM 3487 O O . SER A 1 438 ? -54.826 -18.889 13.942 1.00 42.78 438 SER A O 1
ATOM 3489 N N . PRO A 1 439 ? -54.423 -17.852 11.994 1.00 42.12 439 PRO A N 1
ATOM 3490 C CA . PRO A 1 439 ? -53.456 -18.841 11.518 1.00 42.12 439 PRO A CA 1
ATOM 3491 C C . PRO A 1 439 ? -52.018 -18.288 11.457 1.00 42.12 439 PRO A C 1
ATOM 3493 O O . PRO A 1 439 ? -51.076 -19.014 11.761 1.00 42.12 439 PRO A O 1
ATOM 3496 N N . MET A 1 440 ? -51.832 -17.000 11.137 1.00 38.75 440 MET A N 1
ATOM 3497 C CA . MET A 1 440 ? -50.514 -16.439 10.781 1.00 38.75 440 MET A CA 1
ATOM 3498 C C . MET A 1 440 ? -49.552 -16.285 11.977 1.00 38.75 440 MET A C 1
ATOM 3500 O O . MET A 1 440 ? -48.344 -16.476 11.847 1.00 38.75 440 MET A O 1
ATOM 3504 N N . ILE A 1 441 ? -50.090 -16.004 13.170 1.00 45.88 441 ILE A N 1
ATOM 3505 C CA . ILE A 1 441 ? -49.305 -15.949 14.417 1.00 45.88 441 ILE A CA 1
ATOM 3506 C C . ILE A 1 441 ? -48.850 -17.360 14.823 1.00 45.88 441 ILE A C 1
ATOM 3508 O O . ILE A 1 441 ? -47.724 -17.541 15.280 1.00 45.88 441 ILE A O 1
ATOM 3512 N N . ILE A 1 442 ? -49.689 -18.379 14.596 1.00 47.34 442 ILE A N 1
ATOM 3513 C CA . ILE A 1 442 ? -49.363 -19.774 14.919 1.00 47.34 442 ILE A CA 1
ATOM 3514 C C . ILE A 1 442 ? -48.283 -20.305 13.970 1.00 47.34 442 ILE A C 1
ATOM 3516 O O . ILE A 1 442 ? -47.368 -20.978 14.435 1.00 47.34 442 ILE A O 1
ATOM 3520 N N . SER A 1 443 ? -48.330 -19.980 12.671 1.00 44.19 443 SER A N 1
ATOM 3521 C CA . SER A 1 443 ? -47.256 -20.355 11.740 1.00 44.19 443 SER A CA 1
ATOM 3522 C C . SER A 1 443 ? -45.923 -19.692 12.093 1.00 44.19 443 SER A C 1
ATOM 3524 O O . SER A 1 443 ? -44.917 -20.392 12.124 1.00 44.19 443 SER A O 1
ATOM 3526 N N . SER A 1 444 ? -45.924 -18.398 12.439 1.00 41.66 444 SER A N 1
ATOM 3527 C CA . SER A 1 444 ? -44.701 -17.657 12.798 1.00 41.66 444 SER A CA 1
ATOM 3528 C C . SER A 1 444 ? -44.072 -18.142 14.117 1.00 41.66 444 SER A C 1
ATOM 3530 O O . SER A 1 444 ? -42.862 -18.335 14.213 1.00 41.66 444 SER A O 1
ATOM 3532 N N . LEU A 1 445 ? -44.896 -18.470 15.122 1.00 45.06 445 LEU A N 1
ATOM 3533 C CA . LEU A 1 445 ? -44.418 -19.136 16.342 1.00 45.06 445 LEU A CA 1
ATOM 3534 C C . LEU A 1 445 ? -43.855 -20.535 16.052 1.00 45.06 445 LEU A C 1
ATOM 3536 O O . LEU A 1 445 ? -42.885 -20.951 16.683 1.00 45.06 445 LEU A O 1
ATOM 3540 N N . ARG A 1 446 ? -44.429 -21.275 15.094 1.00 46.50 446 ARG A N 1
ATOM 3541 C CA . ARG A 1 446 ? -43.947 -22.619 14.740 1.00 46.50 446 ARG A CA 1
ATOM 3542 C C . ARG A 1 446 ? -42.612 -22.577 13.998 1.00 46.50 446 ARG A C 1
ATOM 3544 O O . ARG A 1 446 ? -41.769 -23.420 14.287 1.00 46.50 446 ARG A O 1
ATOM 3551 N N . THR A 1 447 ? -42.399 -21.613 13.099 1.00 53.88 447 THR A N 1
ATOM 3552 C CA . THR A 1 447 ? -41.100 -21.412 12.433 1.00 53.88 447 THR A CA 1
ATOM 3553 C C . THR A 1 447 ? -40.043 -20.930 13.422 1.00 53.88 447 THR A C 1
ATOM 3555 O O . THR A 1 447 ? -38.998 -21.566 13.516 1.00 53.88 447 THR A O 1
ATOM 3558 N N . GLY A 1 448 ? -40.347 -19.934 14.264 1.00 51.88 448 GLY A N 1
ATOM 3559 C CA . GLY A 1 448 ? -39.410 -19.444 15.284 1.00 51.88 448 GLY A CA 1
ATOM 3560 C C . GLY A 1 448 ? -38.991 -20.513 16.306 1.00 51.88 448 GLY A C 1
ATOM 3561 O O . GLY A 1 448 ? -37.820 -20.601 16.668 1.00 51.88 448 GLY A O 1
ATOM 3562 N N . VAL A 1 449 ? -39.905 -21.398 16.726 1.00 52.12 449 VAL A N 1
ATOM 3563 C CA . VAL A 1 449 ? -39.567 -22.537 17.609 1.00 52.12 449 VAL A CA 1
ATOM 3564 C C . VAL A 1 449 ? -38.737 -23.608 16.886 1.00 52.12 449 VAL A C 1
ATOM 3566 O O . VAL A 1 449 ? -37.921 -24.277 17.522 1.00 52.12 449 VAL A O 1
ATOM 3569 N N . VAL A 1 450 ? -38.904 -23.787 15.571 1.00 53.81 450 VAL A N 1
ATOM 3570 C CA . VAL A 1 450 ? -38.056 -24.692 14.774 1.00 53.81 450 VAL A CA 1
ATOM 3571 C C . VAL A 1 450 ? -36.654 -24.103 14.593 1.00 53.81 450 VAL A C 1
ATOM 3573 O O . VAL A 1 450 ? -35.681 -24.815 14.832 1.00 53.81 450 VAL A O 1
ATOM 3576 N N . GLU A 1 451 ? -36.529 -22.814 14.281 1.00 52.62 451 GLU A N 1
ATOM 3577 C CA . GLU A 1 451 ? -35.236 -22.125 14.171 1.00 52.62 451 GLU A CA 1
ATOM 3578 C C . GLU A 1 451 ? -34.489 -22.080 15.508 1.00 52.62 451 GLU A C 1
ATOM 3580 O O . GLU A 1 451 ? -33.310 -22.426 15.553 1.00 52.62 451 GLU A O 1
ATOM 3585 N N . GLN A 1 452 ? -35.167 -21.785 16.625 1.00 50.56 452 GLN A N 1
ATOM 3586 C CA . GLN A 1 452 ? -34.555 -21.889 17.955 1.00 50.56 452 GLN A CA 1
ATOM 3587 C C . GLN A 1 452 ? -34.096 -23.319 18.269 1.00 50.56 452 GLN A C 1
ATOM 3589 O O . GLN A 1 452 ? -33.005 -23.503 18.804 1.00 50.56 452 GLN A O 1
ATOM 3594 N N . ARG A 1 453 ? -34.866 -24.355 17.902 1.00 54.06 453 ARG A N 1
ATOM 3595 C CA . ARG A 1 453 ? -34.439 -25.756 18.081 1.00 54.06 453 ARG A CA 1
ATOM 3596 C C . ARG A 1 453 ? -33.237 -26.125 17.213 1.00 54.06 453 ARG A C 1
ATOM 3598 O O . ARG A 1 453 ? -32.378 -26.866 17.685 1.00 54.06 453 ARG A O 1
ATOM 3605 N N . ILE A 1 454 ? -33.152 -25.620 15.982 1.00 61.34 454 ILE A N 1
ATOM 3606 C CA . ILE A 1 454 ? -31.989 -25.821 15.102 1.00 61.34 454 ILE A CA 1
ATOM 3607 C C . ILE A 1 454 ? -30.768 -25.087 15.671 1.00 61.34 454 ILE A C 1
ATOM 3609 O O . ILE A 1 454 ? -29.706 -25.692 15.781 1.00 61.34 454 ILE A O 1
ATOM 3613 N N . SER A 1 455 ? -30.933 -23.840 16.116 1.00 68.12 455 SER A N 1
ATOM 3614 C CA . SER A 1 455 ? -29.875 -23.041 16.746 1.00 68.12 455 SER A CA 1
ATOM 3615 C C . SER A 1 455 ? -29.337 -23.705 18.019 1.00 68.12 455 SER A C 1
ATOM 3617 O O . SER A 1 455 ? -28.134 -23.933 18.126 1.00 68.12 455 SER A O 1
ATOM 3619 N N . ILE A 1 456 ? -30.213 -24.154 18.928 1.00 65.69 456 ILE A N 1
ATOM 3620 C CA . ILE A 1 456 ? -29.820 -24.905 20.133 1.00 65.69 456 ILE A CA 1
ATOM 3621 C C . ILE A 1 456 ? -29.114 -26.214 19.756 1.00 65.69 456 ILE A C 1
ATOM 3623 O O . ILE A 1 456 ? -28.088 -26.541 20.346 1.00 65.69 456 ILE A O 1
ATOM 3627 N N . ARG A 1 457 ? -29.602 -26.959 18.752 1.00 69.81 457 ARG A N 1
ATOM 3628 C CA . ARG A 1 457 ? -28.951 -28.210 18.326 1.00 69.81 457 ARG A CA 1
ATOM 3629 C C . ARG A 1 457 ? -27.563 -27.960 17.729 1.00 69.81 457 ARG A C 1
ATOM 3631 O O . ARG A 1 457 ? -26.642 -28.714 18.032 1.00 69.81 457 ARG A O 1
ATOM 3638 N N . ASN A 1 458 ? -27.399 -26.897 16.945 1.00 64.06 458 ASN A N 1
ATOM 3639 C CA . ASN A 1 458 ? -26.112 -26.489 16.382 1.00 64.06 458 ASN A CA 1
ATOM 3640 C C . ASN A 1 458 ? -25.157 -25.975 17.473 1.00 64.06 458 ASN A C 1
ATOM 3642 O O . ASN A 1 458 ? -23.976 -26.309 17.446 1.00 64.06 458 ASN A O 1
ATOM 3646 N N . PHE A 1 459 ? -25.661 -25.250 18.475 1.00 72.44 459 PHE A N 1
ATOM 3647 C CA . PHE A 1 459 ? -24.888 -24.825 19.642 1.00 72.44 459 PHE A CA 1
ATOM 3648 C C . PHE A 1 459 ? -24.418 -26.025 20.479 1.00 72.44 459 PHE A C 1
ATOM 3650 O O . PHE A 1 459 ? -23.236 -26.128 20.788 1.00 72.44 459 PHE A O 1
ATOM 3657 N N . CYS A 1 460 ? -25.293 -26.994 20.769 1.00 70.25 460 CYS A N 1
ATOM 3658 C CA . CYS A 1 460 ? -24.917 -28.232 21.458 1.00 70.25 460 CYS A CA 1
ATOM 3659 C C . CYS A 1 460 ? -23.918 -29.080 20.654 1.00 70.25 460 CYS A C 1
ATOM 3661 O O . CYS A 1 460 ? -23.038 -29.701 21.246 1.00 70.25 460 CYS A O 1
ATOM 3663 N N . PHE A 1 461 ? -24.026 -29.105 19.322 1.00 76.12 461 PHE A N 1
ATOM 3664 C CA . PHE A 1 461 ? -23.081 -29.805 18.445 1.00 76.12 461 PHE A CA 1
ATOM 3665 C C . PHE A 1 461 ? -21.711 -29.108 18.411 1.00 76.12 461 PHE A C 1
ATOM 3667 O O . PHE A 1 461 ? -20.689 -29.769 18.573 1.00 76.12 461 PHE A O 1
ATOM 3674 N N . SER A 1 462 ? -21.693 -27.775 18.310 1.00 75.56 462 SER A N 1
ATOM 3675 C CA . SER A 1 462 ? -20.493 -26.937 18.442 1.00 75.56 462 SER A CA 1
ATOM 3676 C C . SER A 1 462 ? -19.806 -27.136 19.797 1.00 75.56 462 SER A C 1
ATOM 3678 O O . SER A 1 462 ? -18.613 -27.427 19.851 1.00 75.56 462 SER A O 1
ATOM 3680 N N . LEU A 1 463 ? -20.566 -27.094 20.896 1.00 78.12 463 LEU A N 1
ATOM 3681 C CA . LEU A 1 463 ? -20.044 -27.306 22.246 1.00 78.12 463 LEU A CA 1
ATOM 3682 C C . LEU A 1 463 ? -19.488 -28.728 22.424 1.00 78.12 463 LEU A C 1
ATOM 3684 O O . LEU A 1 463 ? -18.454 -28.914 23.058 1.00 78.12 463 LEU A O 1
ATOM 3688 N N . SER A 1 464 ? -20.133 -29.724 21.814 1.00 79.69 464 SER A N 1
ATOM 3689 C CA . SER A 1 464 ? -19.670 -31.115 21.816 1.00 79.69 464 SER A CA 1
ATOM 3690 C C . SER A 1 464 ? -18.375 -31.285 21.011 1.00 79.69 464 SER A C 1
ATOM 3692 O O . SER A 1 464 ? -17.463 -31.956 21.482 1.00 79.69 464 SER A O 1
ATOM 3694 N N . LEU A 1 465 ? -18.246 -30.635 19.848 1.00 78.06 465 LEU A N 1
ATOM 3695 C CA . LEU A 1 465 ? -17.004 -30.575 19.064 1.00 78.06 465 LEU A CA 1
ATOM 3696 C C . LEU A 1 465 ? -15.873 -29.864 19.819 1.00 78.06 465 LEU A C 1
ATOM 3698 O O . LEU A 1 465 ? -14.742 -30.348 19.814 1.00 78.06 465 LEU A O 1
ATOM 3702 N N . LEU A 1 466 ? -16.174 -28.760 20.508 1.00 81.81 466 LEU A N 1
ATOM 3703 C CA . LEU A 1 466 ? -15.210 -28.037 21.337 1.00 81.81 466 LEU A CA 1
ATOM 3704 C C . LEU A 1 466 ? -14.705 -28.920 22.489 1.00 81.81 466 LEU A C 1
ATOM 3706 O O . LEU A 1 466 ? -13.499 -29.049 22.682 1.00 81.81 466 LEU A O 1
ATOM 3710 N N . LEU A 1 467 ? -15.613 -29.585 23.210 1.00 81.31 467 LEU A N 1
ATOM 3711 C CA . LEU A 1 467 ? -15.271 -30.516 24.289 1.00 81.31 467 LEU A CA 1
ATOM 3712 C C . LEU A 1 467 ? -14.501 -31.742 23.778 1.00 81.31 467 LEU A C 1
ATOM 3714 O O . LEU A 1 467 ? -13.572 -32.191 24.450 1.00 81.31 467 LEU A O 1
ATOM 3718 N N . LEU A 1 468 ? -14.823 -32.254 22.586 1.00 80.56 468 LEU A N 1
ATOM 3719 C CA . LEU A 1 468 ? -14.067 -33.334 21.947 1.00 80.56 468 LEU A CA 1
ATOM 3720 C C . LEU A 1 468 ? -12.646 -32.876 21.586 1.00 80.56 468 LEU A C 1
ATOM 3722 O O . LEU A 1 468 ? -11.690 -33.583 21.881 1.00 80.56 468 LEU A O 1
ATOM 3726 N N . SER A 1 469 ? -12.499 -31.674 21.020 1.00 77.75 469 SER A N 1
ATOM 3727 C CA . SER A 1 469 ? -11.204 -31.071 20.673 1.00 77.75 469 SER A CA 1
ATOM 3728 C C . SER A 1 469 ? -10.333 -30.819 21.911 1.00 77.75 469 SER A C 1
ATOM 3730 O O . SER A 1 469 ? -9.159 -31.190 21.933 1.00 77.75 469 SER A O 1
ATOM 3732 N N . ILE A 1 470 ? -10.921 -30.291 22.990 1.00 76.81 470 ILE A N 1
ATOM 3733 C CA . ILE A 1 470 ? -10.250 -30.116 24.288 1.00 76.81 470 ILE A CA 1
ATOM 3734 C C . ILE A 1 470 ? -9.833 -31.476 24.867 1.00 76.81 470 ILE A C 1
ATOM 3736 O O . ILE A 1 470 ? -8.707 -31.619 25.340 1.00 76.81 470 ILE A O 1
ATOM 3740 N N . SER A 1 471 ? -10.695 -32.494 24.777 1.00 77.25 471 SER A N 1
ATOM 3741 C CA . SER A 1 471 ? -10.396 -33.850 25.260 1.00 77.25 471 SER A CA 1
ATOM 3742 C C . SER A 1 471 ? -9.285 -34.527 24.453 1.00 77.25 471 SER A C 1
ATOM 3744 O O . SER A 1 471 ? -8.404 -35.147 25.046 1.00 77.25 471 SER A O 1
ATOM 3746 N N . LEU A 1 472 ? -9.277 -34.383 23.122 1.00 73.62 472 LEU A N 1
ATOM 3747 C CA . LEU A 1 472 ? -8.179 -34.852 22.273 1.00 73.62 472 LEU A CA 1
ATOM 3748 C C . LEU A 1 472 ? -6.878 -34.119 22.609 1.00 73.62 472 LEU A C 1
ATOM 3750 O O . LEU A 1 472 ? -5.864 -34.780 22.799 1.00 73.62 472 LEU A O 1
ATOM 3754 N N . SER A 1 473 ? -6.910 -32.791 22.751 1.00 75.44 473 SER A N 1
ATOM 3755 C CA . SER A 1 473 ? -5.737 -31.980 23.106 1.00 75.44 473 SER A CA 1
ATOM 3756 C C . SER A 1 473 ? -5.137 -32.404 24.454 1.00 75.44 473 SER A C 1
ATOM 3758 O O . SER A 1 473 ? -3.940 -32.688 24.542 1.00 75.44 473 SER A O 1
ATOM 3760 N N . LEU A 1 474 ? -5.976 -32.581 25.482 1.00 74.69 474 LEU A N 1
ATOM 3761 C CA . LEU A 1 474 ? -5.574 -33.106 26.792 1.00 74.69 474 LEU A CA 1
ATOM 3762 C C . LEU A 1 474 ? -5.043 -34.543 26.709 1.00 74.69 474 LEU A C 1
ATOM 3764 O O . LEU A 1 474 ? -4.065 -34.870 27.378 1.00 74.69 474 LEU A O 1
ATOM 3768 N N . CYS A 1 475 ? -5.636 -35.394 25.869 1.00 72.12 475 CYS A N 1
ATOM 3769 C CA . CYS A 1 475 ? -5.153 -36.755 25.650 1.00 72.12 475 CYS A CA 1
ATOM 3770 C C . CYS A 1 475 ? -3.779 -36.759 24.961 1.00 72.12 475 CYS A C 1
ATOM 3772 O O . CYS A 1 475 ? -2.881 -37.455 25.426 1.00 72.12 475 CYS A O 1
ATOM 3774 N N . THR A 1 476 ? -3.568 -35.927 23.932 1.00 70.56 476 THR A N 1
ATOM 3775 C CA . THR A 1 476 ? -2.266 -35.778 23.258 1.00 70.56 476 THR A CA 1
ATOM 3776 C C . THR A 1 476 ? -1.197 -35.161 24.159 1.00 70.56 476 THR A C 1
ATOM 3778 O O . THR A 1 476 ? -0.046 -35.587 24.124 1.00 70.56 476 THR A O 1
ATOM 3781 N N . ALA A 1 477 ? -1.564 -34.209 25.020 1.00 68.31 477 ALA A N 1
ATOM 3782 C CA . ALA A 1 477 ? -0.658 -33.653 26.021 1.00 68.31 477 ALA A CA 1
ATOM 3783 C C . ALA A 1 477 ? -0.300 -34.698 27.094 1.00 68.31 477 ALA A C 1
ATOM 3785 O O . ALA A 1 477 ? 0.858 -34.805 27.490 1.00 68.31 477 ALA A O 1
ATOM 3786 N N . GLY A 1 478 ? -1.270 -35.515 27.520 1.00 68.69 478 GLY A N 1
ATOM 3787 C CA . GLY A 1 478 ? -1.060 -36.620 28.455 1.00 68.69 478 GLY A CA 1
ATOM 3788 C C . GLY A 1 478 ? -0.196 -37.746 27.880 1.00 68.69 478 GLY A C 1
ATOM 3789 O O . GLY A 1 478 ? 0.691 -38.245 28.573 1.00 68.69 478 GLY A O 1
ATOM 3790 N N . THR A 1 479 ? -0.385 -38.125 26.611 1.00 66.06 479 THR A N 1
ATOM 3791 C CA . THR A 1 479 ? 0.494 -39.103 25.950 1.00 66.06 479 THR A CA 1
ATOM 3792 C C . THR A 1 479 ? 1.892 -38.542 25.730 1.00 66.06 479 THR A C 1
ATOM 3794 O O . THR A 1 479 ? 2.847 -39.271 25.974 1.00 66.06 479 THR A O 1
ATOM 3797 N N . ALA A 1 480 ? 2.041 -37.263 25.365 1.00 58.50 480 ALA A N 1
ATOM 3798 C CA . ALA A 1 480 ? 3.345 -36.608 25.255 1.00 58.50 480 ALA A CA 1
ATOM 3799 C C . ALA A 1 480 ? 4.074 -36.535 26.609 1.00 58.50 480 ALA A C 1
ATOM 3801 O O . ALA A 1 480 ? 5.249 -36.889 26.689 1.00 58.50 480 ALA A O 1
ATOM 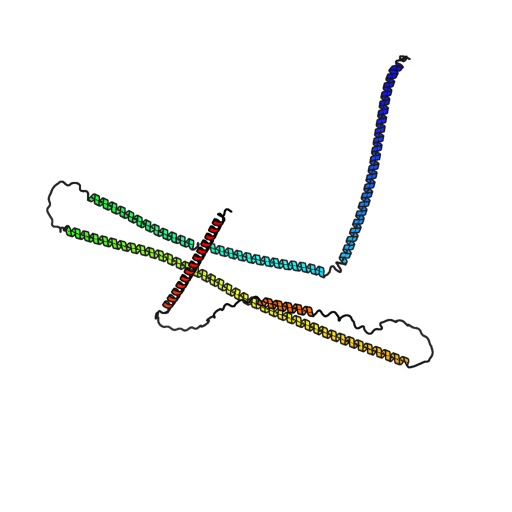3802 N N . ALA A 1 481 ? 3.379 -36.161 27.689 1.00 57.78 481 ALA A N 1
ATOM 3803 C CA . ALA A 1 481 ? 3.938 -36.153 29.041 1.00 57.78 481 ALA A CA 1
ATOM 3804 C C . ALA A 1 481 ? 4.371 -37.560 29.488 1.00 57.78 481 ALA A C 1
ATOM 3806 O O . ALA A 1 481 ? 5.490 -37.733 29.969 1.00 57.78 481 ALA A O 1
ATOM 3807 N N . ASN A 1 482 ? 3.543 -38.584 29.252 1.00 56.28 482 ASN A N 1
ATOM 3808 C CA . ASN A 1 482 ? 3.914 -39.971 29.535 1.00 56.28 482 ASN A CA 1
ATOM 3809 C C . ASN A 1 482 ? 5.087 -40.454 28.663 1.00 56.28 482 ASN A C 1
ATOM 3811 O O . ASN A 1 482 ? 5.948 -41.165 29.171 1.00 56.28 482 ASN A O 1
ATOM 3815 N N . PHE A 1 483 ? 5.187 -40.038 27.395 1.00 53.72 483 PHE A N 1
ATOM 3816 C CA . PHE A 1 483 ? 6.342 -40.349 26.541 1.00 53.72 483 PHE A CA 1
ATOM 3817 C C . PHE A 1 483 ? 7.634 -39.711 27.070 1.00 53.72 483 PHE A C 1
ATOM 3819 O O . PHE A 1 483 ? 8.667 -40.372 27.122 1.00 53.72 483 PHE A O 1
ATOM 3826 N N . VAL A 1 484 ? 7.578 -38.453 27.520 1.00 55.25 484 VAL A N 1
ATOM 3827 C CA . VAL A 1 484 ? 8.722 -37.738 28.118 1.00 55.25 484 VAL A CA 1
ATOM 3828 C C . VAL A 1 484 ? 9.140 -38.346 29.464 1.00 55.25 484 VAL A C 1
ATOM 3830 O O . VAL A 1 484 ? 10.333 -38.387 29.771 1.00 55.25 484 VAL A O 1
ATOM 3833 N N . ILE A 1 485 ? 8.192 -38.861 30.253 1.00 55.75 485 ILE A N 1
ATOM 3834 C CA . ILE A 1 485 ? 8.480 -39.582 31.503 1.00 55.75 485 ILE A CA 1
ATOM 3835 C C . ILE A 1 485 ? 9.099 -40.958 31.209 1.00 55.75 485 ILE A C 1
ATOM 3837 O O . ILE A 1 485 ? 10.106 -41.304 31.820 1.00 55.75 485 ILE A O 1
ATOM 3841 N N . ILE A 1 486 ? 8.567 -41.715 30.243 1.00 54.44 486 ILE A N 1
ATOM 3842 C CA . ILE A 1 486 ? 9.102 -43.031 29.852 1.00 54.44 486 ILE A CA 1
ATOM 3843 C C . ILE A 1 486 ? 10.514 -42.903 29.252 1.00 54.44 486 ILE A C 1
ATOM 3845 O O . ILE A 1 486 ? 11.392 -43.692 29.595 1.00 54.44 486 ILE A O 1
ATOM 3849 N N . LEU A 1 487 ? 10.774 -41.883 28.425 1.00 52.44 487 LEU A N 1
ATOM 3850 C CA . LEU A 1 487 ? 12.105 -41.636 27.854 1.00 52.44 487 LEU A CA 1
ATOM 3851 C C . LEU A 1 487 ? 13.151 -41.206 28.901 1.00 52.44 487 LEU A C 1
ATOM 3853 O O . LEU A 1 487 ? 14.322 -41.531 28.739 1.00 52.44 487 LEU A O 1
ATOM 3857 N N . ASN A 1 488 ? 12.751 -40.552 29.999 1.00 53.25 488 ASN A N 1
ATOM 3858 C CA . ASN A 1 488 ? 13.647 -40.235 31.126 1.00 53.25 488 ASN A CA 1
ATOM 3859 C C . ASN A 1 488 ? 13.863 -41.406 32.109 1.00 53.25 488 ASN A C 1
ATOM 3861 O O . ASN A 1 488 ? 14.597 -41.262 33.090 1.00 53.25 488 ASN A O 1
ATOM 3865 N N . HIS A 1 489 ? 13.230 -42.561 31.887 1.00 51.94 489 HIS A N 1
ATOM 3866 C CA . HIS A 1 489 ? 13.323 -43.726 32.775 1.00 51.94 489 HIS A CA 1
ATOM 3867 C C . HIS A 1 489 ? 13.863 -44.991 32.098 1.00 51.94 489 HIS A C 1
ATOM 3869 O O . HIS A 1 489 ? 13.663 -46.095 32.602 1.00 51.94 489 HIS A O 1
ATOM 3875 N N . ASN A 1 490 ? 14.619 -44.830 31.009 1.00 44.72 490 ASN A N 1
ATOM 3876 C CA . ASN A 1 490 ? 15.341 -45.924 30.365 1.00 44.72 490 ASN A CA 1
ATOM 3877 C C . ASN A 1 490 ? 16.871 -45.768 30.535 1.00 44.72 490 ASN A C 1
ATOM 3879 O O . ASN A 1 490 ? 17.512 -45.136 29.697 1.00 44.72 490 ASN A O 1
ATOM 3883 N N . PRO A 1 491 ? 17.470 -46.289 31.626 1.00 53.91 491 PRO A N 1
ATOM 3884 C CA . PRO A 1 491 ? 18.915 -46.285 31.828 1.00 53.91 491 PRO A CA 1
ATOM 3885 C C . PRO A 1 491 ? 19.567 -47.522 31.182 1.00 53.91 491 PRO A C 1
ATOM 3887 O O . PRO A 1 491 ? 19.870 -48.498 31.874 1.00 53.91 491 PRO A O 1
ATOM 3890 N N . GLN A 1 492 ? 19.797 -47.466 29.866 1.00 42.38 492 GLN A N 1
ATOM 3891 C CA . GLN A 1 492 ? 20.737 -48.329 29.131 1.00 42.38 492 GLN A CA 1
ATOM 3892 C C . GLN A 1 492 ? 21.479 -47.522 28.064 1.00 42.38 492 GLN A C 1
ATOM 3894 O O . GLN A 1 492 ? 20.797 -46.772 27.333 1.00 42.38 492 GLN A O 1
#

Sequence (492 aa):
MELATYEGIRTENRLLRQRVECLEQESASLADRLIDKQVALAQETEKLINLTHDMSSLRELHSEIKKQLEEAYETVRDLTSKRAVDRLDKGVQADDACMIEHIQTLQQELMQSQVRETDQELLIKELKNRINELETANKRLKEAPPDNCVASIQEDLIAVKMREAEANLSLKEVRQKLVDLSNDWKLHTAMELPEPLEGLEKRPVVKEQACTPARMKELEDLLMGVRIREAETLGQLKEMRQRVMELETLNHVCTNQIRRQDEEFKRLTLEHEQCSFKERDHQQNLLEERRRTSDLESQLKELTVMSRLKETELLQANAELKAKVCELESGLMERWTREELDRSNAAAETSSDGEQESADANLHDAAVVNGDRCPPSLGSLLLSSLSSEDDLDNLVTKVSVDIDSTSSVFSSPTSEIPPDLGAHNASNQGKKKFKFTSPMIISSLRTGVVEQRISIRNFCFSLSLLLLSISLSLCTAGTAANFVIILNHNPQ

Foldseek 3Di:
DPDPVPVCVVVVVVVVVVVVVVVVVVVVVVVVVVVVVVVVVVVVVVVVVVVVVVVVVVVVVVVVVVVVVVVVVVVVVVVVVVVVVCCVCCVVPVDPVVVVVVVVVVVVVVVVVVVVVVVVVVVVVVVVVVVVVVVVVVVCVVVDDDPVVVVVVVLVVVVVVVVVVVVVVVVVVVVVVVVVVVVVVVVVVVVPDDDDDDDDDDDDDDDDPPCDVVNVVVVVVVVVVVVVVVVVVVVVVVVVVVVVVVVVSVVVVVVVVVVVVVVVVVVVVVVVVVVVVVVVVVVVVVVVVVVVVVVVVVVVVVVVVVVVVVVVVVVVVVVVVVVVVVVVVVVLVVVVVVVVVVVVVVVVVVVPDDDDDDDDDDDDDPDDDDDDDDRPDPPPPDDDPPPPPVVVVVVVVVVVVVVVVVVPPPDDDDDDDDDDDDDDDDDDDDDDDDDDDDDPVVVVVVVVVVVVVVVVVVVVVVVVVVVVVVVVVVVVVVVVVVVVVVVVPDDD

Organism: Trichinella pseudospiralis (NCBI:txid6337)

Secondary structure (DSSP, 8-state):
--STTTHHHHHHHHHHHHHHHHHHHHHHHHHHHHHHHHHHHHHHHHHHHHHHHHHHHHHHHHHHHHHHHHHHHHHHHHHHHHHHHHHHHHHHSS-HHHHHHHHHHHHHHHHHHHHHHHHHHHHHHHHHHHHHHHHHHHHHHHHSPS-HHHHHHHHHHHHHHHHHHHHHHHHHHHHHHHHHHHHHHHHHHHHS--------------------HHHHHHHHHHHHHHHHHHHHHHHHHHHHHHHHHHHHHHHHHHHHHHHHHHHHHHHHHHHHHHHHHHHHHHHHHHHHHHHHHHHHHHHHHHHHHHHHHHHHHHHHHHHHHHHHHHHHHHHHHHHHHHHHHHHHHHHHHTTSS-----------------S--S-------SSS----SHHHHHHHHHHHHHHHHHHTT-----PPPPPP------------------SHHHHHHHHHHHHHHHHHHHHHHHHHHHHHHHHHHHHHHHHHHHHHHHHTT---

Radius of gyration: 70.27 Å; chains: 1; bounding box: 213×80×215 Å

pLDDT: mean 74.11, std 21.9, range [24.97, 98.31]